Protein AF-A0A347VMA0-F1 (afdb_monomer)

Organism: NCBI:txid1548018

Nearest PDB structures (foldseek):
  2rij-assembly1_A  TM=9.336E-01  e=9.826E-36  Campylobacter jejuni
  5e3p-assembly1_A  TM=9.283E-01  e=5.104E-24  Corynebacterium glutamicum ATCC 13032
  3r5c-assembly1_C  TM=8.733E-01  e=4.522E-24  Pseudomonas aeruginosa
  3fsy-assembly2_D  TM=9.136E-01  e=3.346E-22  Mycobacterium tuberculosis H37Rv
  3r5d-assembly1_C  TM=8.791E-01  e=2.058E-23  Pseudomonas aeruginosa

Structure (mmCIF, N/CA/C/O backbone):
data_AF-A0A347VMA0-F1
#
_entry.id   AF-A0A347VMA0-F1
#
loop_
_atom_site.group_PDB
_atom_site.id
_atom_site.type_symbol
_atom_site.label_atom_id
_atom_site.label_alt_id
_atom_site.label_comp_id
_atom_site.label_asym_id
_atom_site.label_entity_id
_atom_site.label_seq_id
_atom_site.pdbx_PDB_ins_code
_atom_site.Cartn_x
_atom_site.Cartn_y
_atom_site.Cartn_z
_atom_site.occupancy
_atom_site.B_iso_or_equiv
_atom_site.auth_seq_id
_atom_site.auth_comp_id
_atom_site.auth_asym_id
_atom_site.auth_atom_id
_atom_site.pdbx_PDB_model_num
ATOM 1 N N . MET A 1 1 ? -48.007 31.500 -8.049 1.00 41.50 1 MET A N 1
ATOM 2 C CA . MET A 1 1 ? -47.497 30.873 -9.282 1.00 41.50 1 MET A CA 1
ATOM 3 C C . MET A 1 1 ? -47.107 29.452 -8.883 1.00 41.50 1 MET A C 1
ATOM 5 O O . MET A 1 1 ? -45.967 29.235 -8.513 1.00 41.50 1 MET A O 1
ATOM 9 N N . GLU A 1 2 ? -48.031 28.516 -8.622 1.00 30.25 2 GLU A N 1
ATOM 10 C CA . GLU A 1 2 ? -49.018 27.929 -9.563 1.00 30.25 2 GLU A CA 1
ATOM 11 C C . GLU A 1 2 ? -48.396 27.696 -10.942 1.00 30.25 2 GLU A C 1
ATOM 13 O O . GLU A 1 2 ? -47.827 28.634 -11.486 1.00 30.25 2 GLU A O 1
ATOM 18 N N . SER A 1 3 ? -48.501 26.570 -11.637 1.00 28.80 3 SER A N 1
ATOM 19 C CA . SER A 1 3 ? -48.956 25.178 -11.470 1.00 28.80 3 SER A CA 1
ATOM 20 C C . SER A 1 3 ? -48.919 24.607 -12.911 1.00 28.80 3 SER A C 1
ATOM 22 O O . SER A 1 3 ? -48.868 25.390 -13.860 1.00 28.80 3 SER A O 1
ATOM 24 N N . ASN A 1 4 ? -49.032 23.280 -13.075 1.00 30.80 4 ASN A N 1
ATOM 25 C CA . ASN A 1 4 ? -49.477 22.588 -14.310 1.00 30.80 4 ASN A CA 1
ATOM 26 C C . ASN A 1 4 ? -48.485 22.547 -15.500 1.00 30.80 4 ASN A C 1
ATOM 28 O O . ASN A 1 4 ? -47.688 23.449 -15.693 1.00 30.80 4 ASN A O 1
ATOM 32 N N . ASN A 1 5 ? -48.467 21.568 -16.410 1.00 30.22 5 ASN A N 1
ATOM 33 C CA . ASN A 1 5 ? -49.151 20.284 -16.620 1.00 30.22 5 ASN A CA 1
ATOM 34 C C . ASN A 1 5 ? -48.326 19.543 -17.703 1.00 30.22 5 ASN A C 1
ATOM 36 O O . ASN A 1 5 ? -47.860 20.167 -18.650 1.00 30.22 5 ASN A O 1
ATOM 40 N N . ALA A 1 6 ? -48.038 18.251 -17.539 1.00 32.56 6 ALA A N 1
ATOM 41 C CA . ALA A 1 6 ? -48.546 17.129 -18.341 1.00 32.56 6 ALA A CA 1
ATOM 42 C C . ALA A 1 6 ? -48.861 17.400 -19.831 1.00 32.56 6 ALA A C 1
ATOM 44 O O . ALA A 1 6 ? -49.813 18.121 -20.122 1.00 32.56 6 ALA A O 1
ATOM 45 N N . HIS A 1 7 ? -48.215 16.655 -20.743 1.00 27.78 7 HIS A N 1
ATOM 46 C CA . HIS A 1 7 ? -48.915 16.001 -21.861 1.00 27.78 7 HIS A CA 1
ATOM 47 C C . HIS A 1 7 ? -48.192 14.753 -22.395 1.00 27.78 7 HIS A C 1
ATOM 49 O O . HIS A 1 7 ? -46.992 14.763 -22.660 1.00 27.78 7 HIS A O 1
ATOM 55 N N . CYS A 1 8 ? -48.987 13.685 -22.517 1.00 26.48 8 CYS A N 1
ATOM 56 C CA . CYS A 1 8 ? -48.714 12.414 -23.184 1.00 26.48 8 CYS A CA 1
ATOM 57 C C . CYS A 1 8 ? -48.720 12.559 -24.712 1.00 26.48 8 CYS A C 1
ATOM 59 O O . CYS A 1 8 ? -49.366 13.454 -25.254 1.00 26.48 8 CYS A O 1
ATOM 61 N N . GLY A 1 9 ? -48.108 11.586 -25.388 1.00 25.75 9 GLY A N 1
ATOM 62 C CA . GLY A 1 9 ? -48.259 11.338 -26.819 1.00 25.75 9 GLY A CA 1
ATOM 63 C C . GLY A 1 9 ? -47.810 9.920 -27.166 1.00 25.75 9 GLY A C 1
ATOM 64 O O . GLY A 1 9 ? -46.650 9.700 -27.492 1.00 25.75 9 GLY A O 1
ATOM 65 N N . ASP A 1 10 ? -48.741 8.980 -27.026 1.00 27.88 10 ASP A N 1
ATOM 66 C CA . ASP A 1 10 ? -48.676 7.576 -27.441 1.00 27.88 10 ASP A CA 1
ATOM 67 C C . ASP A 1 10 ? -48.740 7.445 -28.976 1.00 27.88 10 ASP A C 1
ATOM 69 O O . ASP A 1 10 ? -49.545 8.132 -29.605 1.00 27.88 10 ASP A O 1
ATOM 73 N N . SER A 1 11 ? -47.999 6.497 -29.565 1.00 26.72 11 SER A N 1
ATOM 74 C CA . SER A 1 11 ? -48.442 5.765 -30.768 1.00 26.72 11 SER A CA 1
ATOM 75 C C . SER A 1 11 ? -47.621 4.487 -31.004 1.00 26.72 11 SER A C 1
ATOM 77 O O . SER A 1 11 ? -46.570 4.483 -31.640 1.00 26.72 11 SER A O 1
ATOM 79 N N . THR A 1 12 ? -48.142 3.394 -30.455 1.00 27.73 12 THR A N 1
ATOM 80 C CA . THR A 1 12 ? -48.329 2.064 -31.063 1.00 27.73 12 THR A CA 1
ATOM 81 C C . THR A 1 12 ? -47.738 1.780 -32.461 1.00 27.73 12 THR A C 1
ATOM 83 O O . THR A 1 12 ? -48.175 2.371 -33.444 1.00 27.73 12 THR A O 1
ATOM 86 N N . HIS A 1 13 ? -46.972 0.688 -32.588 1.00 28.86 13 HIS A N 1
ATOM 87 C CA . HIS A 1 13 ? -47.435 -0.467 -33.373 1.00 28.86 13 HIS A CA 1
ATOM 88 C C . HIS A 1 13 ? -46.774 -1.784 -32.936 1.00 28.86 13 HIS A C 1
ATOM 90 O O . HIS A 1 13 ? -45.621 -1.843 -32.523 1.00 28.86 13 HIS A O 1
ATOM 96 N N . SER A 1 14 ? -47.584 -2.833 -32.999 1.00 26.73 14 SER A N 1
ATOM 97 C CA . SER A 1 14 ? -47.403 -4.186 -32.498 1.00 26.73 14 SER A CA 1
ATOM 98 C C . SER A 1 14 ? -47.401 -5.175 -33.664 1.00 26.73 14 SER A C 1
ATOM 100 O O . SER A 1 14 ? -48.086 -4.938 -34.652 1.00 26.73 14 SER A O 1
ATOM 102 N N . GLN A 1 15 ? -46.700 -6.303 -33.505 1.00 27.12 15 GLN A N 1
ATOM 103 C CA . GLN A 1 15 ? -47.057 -7.659 -33.979 1.00 27.12 15 GLN A CA 1
ATOM 104 C C . GLN A 1 15 ? -45.959 -8.613 -33.455 1.00 27.12 15 GLN A C 1
ATOM 106 O O . GLN A 1 15 ? -44.797 -8.438 -33.793 1.00 27.12 15 GLN A O 1
ATOM 111 N N . LYS A 1 16 ? -46.157 -9.426 -32.404 1.00 27.84 16 LYS A N 1
ATOM 112 C CA . LYS A 1 16 ? -46.939 -10.681 -32.245 1.00 27.84 16 LYS A CA 1
ATOM 113 C C . LYS A 1 16 ? -46.573 -11.816 -33.218 1.00 27.84 16 LYS A C 1
ATOM 115 O O . LYS A 1 16 ? -46.996 -11.781 -34.362 1.00 27.84 16 LYS A O 1
ATOM 120 N N . HIS A 1 17 ? -45.918 -12.853 -32.676 1.00 28.92 17 HIS A N 1
ATOM 121 C CA . HIS A 1 17 ? -46.334 -14.277 -32.650 1.00 28.92 17 HIS A CA 1
ATOM 122 C C . HIS A 1 17 ? -45.414 -15.026 -31.650 1.00 28.92 17 HIS A C 1
ATOM 124 O O . HIS A 1 17 ? -44.204 -15.012 -31.826 1.00 28.92 17 HIS A O 1
ATOM 130 N N . SER A 1 18 ? -45.847 -15.391 -30.428 1.00 26.58 18 SER A N 1
ATOM 131 C CA . SER A 1 18 ? -46.613 -16.591 -29.990 1.00 26.58 18 SER A CA 1
ATOM 132 C C . SER A 1 18 ? -45.939 -17.919 -30.389 1.00 26.58 18 SER A C 1
ATOM 134 O O . SER A 1 18 ? -45.915 -18.220 -31.574 1.00 26.58 18 SER A O 1
ATOM 136 N N . CYS A 1 19 ? -45.270 -18.666 -29.501 1.00 24.84 19 CYS A N 1
ATOM 137 C CA . CYS A 1 19 ? -45.730 -19.454 -28.331 1.00 24.84 19 CYS A CA 1
ATOM 138 C C . CYS A 1 19 ? -45.884 -20.958 -28.637 1.00 24.84 19 CYS A C 1
ATOM 140 O O . CYS A 1 19 ? -46.206 -21.332 -29.758 1.00 24.84 19 CYS A O 1
ATOM 142 N N . CYS A 1 20 ? -45.745 -21.736 -27.549 1.00 25.17 20 CYS A N 1
ATOM 143 C CA . CYS A 1 20 ? -45.941 -23.181 -27.326 1.00 25.17 20 CYS A CA 1
ATOM 144 C C . CYS A 1 20 ? -44.624 -23.983 -27.350 1.00 25.17 20 CYS A C 1
ATOM 146 O O . CYS A 1 20 ? -43.959 -24.040 -28.371 1.00 25.17 20 CYS A O 1
ATOM 148 N N . GLY A 1 21 ? -44.145 -24.599 -26.265 1.00 23.72 21 GLY A N 1
ATOM 149 C CA . GLY A 1 21 ? -44.790 -25.028 -25.017 1.00 23.72 21 GLY A CA 1
ATOM 150 C C . GLY A 1 21 ? -44.756 -26.557 -24.940 1.00 23.72 21 GLY A C 1
ATOM 151 O O . GLY A 1 21 ? -45.237 -27.209 -25.861 1.00 23.72 21 GLY A O 1
ATOM 152 N N . GLY A 1 22 ? -44.195 -27.115 -23.865 1.00 23.47 22 GLY A N 1
ATOM 153 C CA . GLY A 1 22 ? -44.177 -28.562 -23.634 1.00 23.47 22 GLY A CA 1
ATOM 154 C C . GLY A 1 22 ? -43.252 -28.986 -22.494 1.00 23.47 22 GLY A C 1
ATOM 155 O O . GLY A 1 22 ? -42.099 -29.330 -22.724 1.00 23.47 22 GLY A O 1
ATOM 156 N N . GLU A 1 23 ? -43.775 -28.947 -21.270 1.00 26.61 23 GLU A N 1
ATOM 157 C CA . GLU A 1 23 ? -43.257 -29.673 -20.105 1.00 26.61 23 GLU A CA 1
ATOM 158 C C . GLU A 1 23 ? -43.450 -31.190 -20.282 1.00 26.61 23 GLU A C 1
ATOM 160 O O . GLU A 1 23 ? -44.476 -31.602 -20.816 1.00 26.61 23 GLU A O 1
ATOM 165 N N . SER A 1 24 ? -42.537 -32.017 -19.754 1.00 25.91 24 SER A N 1
ATOM 166 C CA . SER A 1 24 ? -42.806 -32.878 -18.582 1.00 25.91 24 SER A CA 1
ATOM 167 C C . SER A 1 24 ? -41.739 -33.974 -18.384 1.00 25.91 24 SER A C 1
ATOM 169 O O . SER A 1 24 ? -41.578 -34.844 -19.231 1.00 25.91 24 SER A O 1
ATOM 171 N N . LYS A 1 25 ? -41.112 -33.922 -17.201 1.00 26.86 25 LYS A N 1
ATOM 172 C CA . LYS A 1 25 ? -40.962 -34.985 -16.184 1.00 26.86 25 LYS A CA 1
ATOM 173 C C . LYS A 1 25 ? -40.180 -36.299 -16.421 1.00 26.86 25 LYS A C 1
ATOM 175 O O . LYS A 1 25 ? -40.430 -37.068 -17.336 1.00 26.86 25 LYS A O 1
ATOM 180 N N . ASP A 1 26 ? -39.390 -36.557 -15.370 1.00 26.69 26 ASP A N 1
ATOM 181 C CA . ASP A 1 26 ? -39.184 -37.807 -14.618 1.00 26.69 26 ASP A CA 1
ATOM 182 C C . ASP A 1 26 ? -37.845 -38.574 -14.712 1.00 26.69 26 ASP A C 1
ATOM 184 O O . ASP A 1 26 ? -37.533 -39.286 -15.659 1.00 26.69 26 ASP A O 1
ATOM 188 N N . SER A 1 27 ? -37.129 -38.456 -13.580 1.00 24.98 27 SER A N 1
ATOM 189 C CA . SER A 1 27 ? -36.517 -39.513 -12.755 1.00 24.98 27 SER A CA 1
ATOM 190 C C . SER 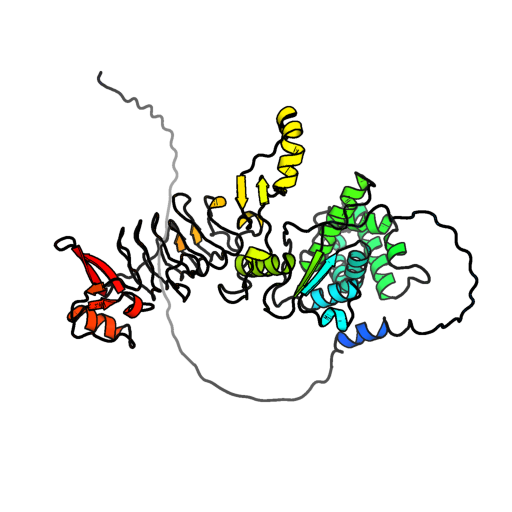A 1 27 ? -35.408 -40.404 -13.327 1.00 24.98 27 SER A C 1
ATOM 192 O O . SER A 1 27 ? -35.646 -41.247 -14.183 1.00 24.98 27 SER A O 1
ATOM 194 N N . ASN A 1 28 ? -34.244 -40.390 -12.663 1.00 25.28 28 ASN A N 1
ATOM 195 C CA . ASN A 1 28 ? -33.913 -41.467 -11.720 1.00 25.28 28 ASN A CA 1
ATOM 196 C C . ASN A 1 28 ? -32.716 -41.129 -10.812 1.00 25.28 28 ASN A C 1
ATOM 198 O O . ASN A 1 28 ? -31.681 -40.633 -11.249 1.00 25.28 28 ASN A O 1
ATOM 202 N N . HIS A 1 29 ? -32.917 -41.428 -9.528 1.00 25.16 29 HIS A N 1
ATOM 203 C CA . HIS A 1 29 ? -31.926 -41.569 -8.463 1.00 25.16 29 HIS A CA 1
ATOM 204 C C . HIS A 1 29 ? -30.967 -42.742 -8.737 1.00 25.16 29 HIS A C 1
ATOM 206 O O . HIS A 1 29 ? -31.345 -43.678 -9.438 1.00 25.16 29 HIS A O 1
ATOM 212 N N . VAL A 1 30 ? -29.784 -42.729 -8.104 1.00 25.36 30 VAL A N 1
ATOM 213 C CA . VAL A 1 30 ? -29.317 -43.715 -7.093 1.00 25.36 30 VAL A CA 1
ATOM 214 C C . VAL A 1 30 ? -27.842 -43.415 -6.745 1.00 25.36 30 VAL A C 1
ATOM 216 O O . VAL A 1 30 ? -26.984 -43.430 -7.620 1.00 25.36 30 VAL A O 1
ATOM 219 N N . ASP A 1 31 ? -27.618 -43.053 -5.470 1.00 24.84 31 ASP A N 1
ATOM 220 C CA . ASP A 1 31 ? -26.630 -43.554 -4.485 1.00 24.84 31 ASP A CA 1
ATOM 221 C C . ASP A 1 31 ? -25.230 -44.027 -4.936 1.00 24.84 31 ASP A C 1
ATOM 223 O O . ASP A 1 31 ? -25.071 -44.677 -5.953 1.00 24.84 31 ASP A O 1
ATOM 227 N N . SER A 1 32 ? -24.143 -43.967 -4.159 1.00 24.42 32 SER A N 1
ATOM 228 C CA . SER A 1 32 ? -23.772 -43.465 -2.825 1.00 24.42 32 SER A CA 1
ATOM 229 C C . SER A 1 32 ? -22.321 -43.948 -2.565 1.00 24.42 32 SER A C 1
ATOM 231 O O . SER A 1 32 ? -21.843 -44.840 -3.264 1.00 24.42 32 SER A O 1
ATOM 233 N N . LYS A 1 33 ? -21.702 -43.451 -1.480 1.00 24.91 33 LYS A N 1
ATOM 234 C CA . LYS A 1 33 ? -20.572 -44.017 -0.692 1.00 24.91 33 LYS A CA 1
ATOM 235 C C . LYS A 1 33 ? -19.144 -43.508 -0.950 1.00 24.91 33 LYS A C 1
ATOM 237 O O . LYS A 1 33 ? -18.456 -43.911 -1.876 1.00 24.91 33 LYS A O 1
ATOM 242 N N . ASN A 1 34 ? -18.701 -42.697 0.019 1.00 24.84 34 ASN A N 1
ATOM 243 C CA . ASN A 1 34 ? -17.624 -42.975 0.985 1.00 24.84 34 ASN A CA 1
ATOM 244 C C . ASN A 1 34 ? -16.422 -43.814 0.520 1.00 24.84 34 ASN A C 1
ATOM 246 O O . ASN A 1 34 ? -16.564 -45.014 0.315 1.00 24.84 34 ASN A O 1
ATOM 250 N N . HIS A 1 35 ? -15.218 -43.240 0.629 1.00 25.47 35 HIS A N 1
ATOM 251 C CA . HIS A 1 35 ? -14.238 -43.680 1.633 1.00 25.47 35 HIS A CA 1
ATOM 252 C C . HIS A 1 35 ? -13.090 -42.668 1.787 1.00 25.47 35 HIS A C 1
ATOM 254 O O . HIS A 1 35 ? -12.409 -42.317 0.830 1.00 25.47 35 HIS A O 1
ATOM 260 N N . ALA A 1 36 ? -12.869 -42.239 3.028 1.00 24.81 36 ALA A N 1
ATOM 261 C CA . ALA A 1 36 ? -11.586 -41.748 3.511 1.00 24.81 36 ALA A CA 1
ATOM 262 C C . ALA A 1 36 ? -10.795 -42.940 4.076 1.00 24.81 36 ALA A C 1
ATOM 264 O O . ALA A 1 36 ? -11.399 -43.754 4.776 1.00 24.81 36 ALA A O 1
ATOM 265 N N . GLN A 1 37 ? -9.487 -43.021 3.796 1.00 24.14 37 GLN A N 1
ATOM 266 C CA . GLN A 1 37 ? -8.431 -43.406 4.752 1.00 24.14 37 GLN A CA 1
ATOM 267 C C . GLN A 1 37 ? -7.030 -43.412 4.108 1.00 24.14 37 GLN A C 1
ATOM 269 O O . GLN A 1 37 ? -6.749 -44.161 3.181 1.00 24.14 37 GLN A O 1
ATOM 274 N N . ASP A 1 38 ? -6.179 -42.532 4.633 1.00 23.28 38 ASP A N 1
ATOM 275 C CA . ASP A 1 38 ? -4.828 -42.761 5.161 1.00 23.28 38 ASP A CA 1
ATOM 276 C C . ASP A 1 38 ? -3.883 -43.846 4.589 1.00 23.28 38 ASP A C 1
ATOM 278 O O . ASP A 1 38 ? -4.079 -45.048 4.746 1.00 23.28 38 ASP A O 1
ATOM 282 N N . SER A 1 39 ? -2.687 -43.345 4.241 1.00 22.34 39 SER A N 1
ATOM 283 C CA . SER A 1 39 ? -1.364 -43.749 4.764 1.00 22.34 39 SER A CA 1
ATOM 284 C C . SER A 1 39 ? -0.362 -44.500 3.864 1.00 22.34 39 SER A C 1
ATOM 286 O O . SER A 1 39 ? -0.592 -45.601 3.388 1.00 22.34 39 SER A O 1
ATOM 288 N N . LYS A 1 40 ? 0.837 -43.889 3.841 1.00 22.91 40 LYS A N 1
ATOM 289 C CA . LYS A 1 40 ? 2.199 -44.459 3.885 1.00 22.91 40 LYS A CA 1
ATOM 290 C C . LYS A 1 40 ? 2.820 -45.107 2.635 1.00 22.91 40 LYS A C 1
ATOM 292 O O . LYS A 1 40 ? 2.432 -46.172 2.186 1.00 22.91 40 LYS A O 1
ATOM 297 N N . ASN A 1 41 ? 3.935 -44.474 2.248 1.00 22.62 41 ASN A N 1
ATOM 298 C CA . ASN A 1 41 ? 5.248 -45.041 1.921 1.00 22.62 41 ASN A CA 1
ATOM 299 C C . ASN A 1 41 ? 5.298 -46.409 1.233 1.00 22.62 41 ASN A C 1
ATOM 301 O O . ASN A 1 41 ? 5.267 -47.441 1.899 1.00 22.62 41 ASN A O 1
ATOM 305 N N . THR A 1 42 ? 5.669 -46.382 -0.044 1.00 23.22 42 THR A N 1
ATOM 306 C CA . THR A 1 42 ? 6.544 -47.400 -0.635 1.00 23.22 42 THR A CA 1
ATOM 307 C C . THR A 1 42 ? 7.555 -46.723 -1.552 1.00 23.22 42 THR A C 1
ATOM 309 O O . THR A 1 42 ? 7.199 -46.171 -2.591 1.00 23.22 42 THR A O 1
ATOM 312 N N . GLU A 1 43 ? 8.819 -46.757 -1.134 1.00 21.77 43 GLU A N 1
ATOM 313 C CA . GLU A 1 43 ? 9.980 -46.562 -1.996 1.00 21.77 43 GLU A CA 1
ATOM 314 C C . GLU A 1 43 ? 10.055 -47.709 -3.015 1.00 21.77 43 GLU A C 1
ATOM 316 O O . GLU A 1 43 ? 9.969 -48.881 -2.645 1.00 21.77 43 GLU A O 1
ATOM 321 N N . SER A 1 44 ? 10.294 -47.387 -4.286 1.00 23.86 44 SER A N 1
ATOM 322 C CA . SER A 1 44 ? 10.870 -48.330 -5.247 1.00 23.86 44 SER A CA 1
ATOM 323 C C . SER A 1 44 ? 11.834 -47.595 -6.176 1.00 23.86 44 SER A C 1
ATOM 325 O O . SER A 1 44 ? 11.456 -46.660 -6.878 1.00 23.86 44 SER A O 1
ATOM 327 N N . ASN A 1 45 ? 13.090 -48.035 -6.123 1.00 20.83 45 ASN A N 1
ATOM 328 C CA . ASN A 1 45 ? 14.228 -47.603 -6.929 1.00 20.83 45 ASN A CA 1
ATOM 329 C C . ASN A 1 45 ? 14.122 -48.029 -8.406 1.00 20.83 45 ASN A C 1
ATOM 331 O O . ASN A 1 45 ? 13.515 -49.052 -8.712 1.00 20.83 45 ASN A O 1
ATOM 335 N N . HIS A 1 46 ? 14.884 -47.298 -9.235 1.00 22.67 46 HIS A N 1
ATOM 336 C CA . HIS A 1 46 ? 15.111 -47.361 -10.693 1.00 22.67 46 HIS A CA 1
ATOM 337 C C . HIS A 1 46 ? 14.199 -46.405 -11.492 1.00 22.67 46 HIS A C 1
ATOM 339 O O . HIS A 1 46 ? 12.988 -46.525 -11.458 1.00 22.67 46 HIS A O 1
ATOM 345 N N . ASP A 1 47 ? 14.707 -45.379 -12.187 1.00 23.92 47 ASP A N 1
ATOM 346 C CA . ASP A 1 47 ? 15.815 -45.475 -13.137 1.00 23.92 47 ASP A CA 1
ATOM 347 C C . ASP A 1 47 ? 16.696 -44.211 -13.250 1.00 23.92 47 ASP A C 1
ATOM 349 O O . ASP A 1 47 ? 16.275 -43.072 -13.037 1.00 23.92 47 ASP A O 1
ATOM 353 N N . LYS A 1 48 ? 17.967 -44.448 -13.576 1.00 26.34 48 LYS A N 1
ATOM 354 C CA . LYS A 1 48 ? 19.077 -43.489 -13.585 1.00 26.34 48 LYS A CA 1
ATOM 355 C C . LYS A 1 48 ? 19.100 -42.696 -14.894 1.00 26.34 48 LYS A C 1
ATOM 357 O O . LYS A 1 48 ? 19.541 -43.213 -15.909 1.00 26.34 48 LYS A O 1
ATOM 362 N N . ASN A 1 49 ? 18.746 -41.413 -14.850 1.00 23.92 49 ASN A N 1
ATOM 363 C CA . ASN A 1 49 ? 19.221 -40.413 -15.815 1.00 23.92 49 ASN A CA 1
ATOM 364 C C . ASN A 1 49 ? 19.286 -39.040 -15.137 1.00 23.92 49 ASN A C 1
ATOM 366 O O . ASN A 1 49 ? 18.366 -38.225 -15.199 1.00 23.92 49 ASN A O 1
ATOM 370 N N . ALA A 1 50 ? 20.392 -38.800 -14.432 1.00 25.97 50 ALA A N 1
ATOM 371 C CA . ALA A 1 50 ? 20.675 -37.523 -13.797 1.00 25.97 50 ALA A CA 1
ATOM 372 C C . ALA A 1 50 ? 20.904 -36.443 -14.869 1.00 25.97 50 ALA A C 1
ATOM 374 O O . ALA A 1 50 ? 21.959 -36.381 -15.504 1.00 25.97 50 ALA A O 1
ATOM 375 N N . LYS A 1 51 ? 19.905 -35.570 -15.050 1.00 27.34 51 LYS A N 1
ATOM 376 C CA . LYS A 1 51 ? 20.062 -34.268 -15.704 1.00 27.34 51 LYS A CA 1
ATOM 377 C C . LYS A 1 51 ? 21.145 -33.487 -14.957 1.00 27.34 51 LYS A C 1
ATOM 379 O O . LYS A 1 51 ? 21.038 -33.251 -13.754 1.00 27.34 51 LYS A O 1
ATOM 384 N N . LYS A 1 52 ? 22.206 -33.112 -15.672 1.00 26.25 52 LYS A N 1
ATOM 385 C CA . LYS A 1 52 ? 23.270 -32.243 -15.159 1.00 26.25 52 LYS A CA 1
ATOM 386 C C . LYS A 1 52 ? 22.661 -30.925 -14.669 1.00 26.25 52 LYS A C 1
ATOM 388 O O . LYS A 1 52 ? 21.858 -30.311 -15.363 1.00 26.25 52 LYS A O 1
ATOM 393 N N . SER A 1 53 ? 23.065 -30.509 -13.472 1.00 26.48 53 SER A N 1
ATOM 394 C CA . SER A 1 53 ? 22.703 -29.226 -12.866 1.00 26.48 53 SER A CA 1
ATOM 395 C C . SER A 1 53 ? 23.107 -28.037 -13.769 1.00 26.48 53 SER A C 1
ATOM 397 O O . SER A 1 53 ? 24.228 -28.053 -14.304 1.00 26.48 53 SER A O 1
ATOM 399 N N . PRO A 1 54 ? 22.266 -26.983 -13.892 1.00 31.97 54 PRO A N 1
ATOM 400 C CA . PRO A 1 54 ? 22.571 -25.767 -14.660 1.00 31.97 54 PRO A CA 1
ATOM 401 C C . PRO A 1 54 ? 23.860 -25.058 -14.215 1.00 31.97 54 PRO A C 1
ATOM 403 O O . PRO A 1 54 ? 24.473 -24.336 -14.996 1.00 31.97 54 PRO A O 1
ATOM 406 N N . PHE A 1 55 ? 24.330 -25.313 -12.988 1.00 29.64 55 PHE A N 1
ATOM 407 C CA . PHE A 1 55 ? 25.568 -24.742 -12.445 1.00 29.64 55 PHE A CA 1
ATOM 408 C C . PHE A 1 55 ? 26.836 -25.140 -13.218 1.00 29.64 55 PHE A C 1
ATOM 410 O O . PHE A 1 55 ? 27.824 -24.409 -13.198 1.00 29.64 55 PHE A O 1
ATOM 417 N N . SER A 1 56 ? 26.831 -26.284 -13.910 1.00 27.59 56 SER A N 1
ATOM 418 C CA . SER A 1 56 ? 28.027 -26.785 -14.605 1.00 27.59 56 SER A CA 1
ATOM 419 C C . SER A 1 56 ? 28.345 -26.050 -15.915 1.00 27.59 56 SER A C 1
ATOM 421 O O . SER A 1 56 ? 29.492 -26.072 -16.357 1.00 27.59 56 SER A O 1
ATOM 423 N N . PHE A 1 57 ? 27.366 -25.356 -16.508 1.00 31.89 57 PHE A N 1
ATOM 424 C CA . PHE A 1 57 ? 27.549 -24.608 -17.755 1.00 31.89 57 PHE A CA 1
ATOM 425 C C . PHE A 1 57 ? 28.231 -23.248 -17.518 1.00 31.89 57 PHE A C 1
ATOM 427 O O . PHE A 1 57 ? 29.159 -22.880 -18.237 1.00 31.89 57 PHE A O 1
ATOM 434 N N . PHE A 1 58 ? 27.863 -22.545 -16.441 1.00 32.75 58 PHE A N 1
ATOM 435 C CA . PHE A 1 58 ? 28.373 -21.200 -16.134 1.00 32.75 58 PHE A CA 1
ATOM 436 C C . PHE A 1 58 ? 29.845 -21.170 -15.691 1.00 32.75 58 PHE A C 1
ATOM 438 O O . PHE A 1 58 ? 30.537 -20.176 -15.904 1.00 32.75 58 PHE A O 1
ATOM 445 N N . HIS A 1 59 ? 30.368 -22.264 -15.128 1.00 29.84 59 HIS A N 1
ATOM 446 C CA . HIS A 1 59 ? 31.740 -22.303 -14.607 1.00 29.84 59 HIS A CA 1
ATOM 447 C C . HIS A 1 59 ? 32.825 -22.370 -15.706 1.00 29.84 59 HIS A C 1
ATOM 449 O O . HIS A 1 59 ? 33.983 -22.041 -15.446 1.00 29.84 59 HIS A O 1
ATOM 455 N N . ASN A 1 60 ? 32.476 -22.770 -16.936 1.00 30.08 60 ASN A N 1
ATOM 456 C CA . ASN A 1 60 ? 33.451 -22.989 -18.015 1.00 30.08 60 ASN A CA 1
ATOM 457 C C . ASN A 1 60 ? 33.722 -21.760 -18.900 1.00 30.08 60 ASN A C 1
ATOM 459 O O . ASN A 1 60 ? 34.771 -21.714 -19.540 1.00 30.08 60 ASN A O 1
ATOM 463 N N . ILE A 1 61 ? 32.848 -20.748 -18.909 1.00 33.84 61 ILE A N 1
ATOM 464 C CA . ILE A 1 61 ? 33.006 -19.567 -19.781 1.00 33.84 61 ILE A CA 1
ATOM 465 C C . ILE A 1 61 ? 34.038 -18.564 -19.221 1.00 33.84 61 ILE A C 1
ATOM 467 O O . ILE A 1 61 ? 34.723 -17.890 -19.987 1.00 33.84 61 ILE A O 1
ATOM 471 N N . PHE A 1 62 ? 34.258 -18.522 -17.900 1.00 32.12 62 PHE A N 1
ATOM 472 C CA . PHE A 1 62 ? 35.086 -17.479 -17.266 1.00 32.12 62 PHE A CA 1
ATOM 473 C C . PHE A 1 62 ? 36.495 -17.911 -16.816 1.00 32.12 62 PHE A C 1
ATOM 475 O O . PHE A 1 62 ? 37.294 -17.065 -16.420 1.00 32.12 62 PHE A O 1
ATOM 482 N N . LYS A 1 63 ? 36.875 -19.192 -16.936 1.00 29.77 63 LYS A N 1
ATOM 483 C CA . LYS A 1 63 ? 38.201 -19.684 -16.490 1.00 29.77 63 LYS A CA 1
ATOM 484 C C . LYS A 1 63 ? 39.367 -19.454 -17.467 1.00 29.77 63 LYS A C 1
ATOM 486 O O . LYS A 1 63 ? 40.501 -19.764 -17.121 1.00 29.77 63 LYS A O 1
ATOM 491 N N . LYS A 1 64 ? 39.135 -18.905 -18.667 1.00 30.73 64 LYS A N 1
ATOM 492 C CA . LYS A 1 64 ? 40.178 -18.736 -19.707 1.00 30.73 64 LYS A CA 1
ATOM 493 C C . LYS A 1 64 ? 40.797 -17.334 -19.828 1.00 30.73 64 LYS A C 1
ATOM 495 O O . LYS A 1 64 ? 41.587 -17.110 -20.738 1.00 30.73 64 LYS A O 1
ATOM 500 N N . LYS A 1 65 ? 40.518 -16.404 -18.908 1.00 32.84 65 LYS A N 1
ATOM 501 C CA . LYS A 1 65 ? 41.214 -15.102 -18.838 1.00 32.84 65 LYS A CA 1
ATOM 502 C C . LYS A 1 65 ? 42.104 -15.022 -17.599 1.00 32.84 65 LYS A C 1
ATOM 504 O O . LYS A 1 65 ? 41.798 -14.327 -16.640 1.00 32.84 65 LYS A O 1
ATOM 509 N N . GLY A 1 66 ? 43.211 -15.754 -17.629 1.00 25.94 66 GLY A N 1
ATOM 510 C CA . GLY A 1 66 ? 44.271 -15.650 -16.634 1.00 25.94 66 GLY A CA 1
ATOM 511 C C . GLY A 1 66 ? 45.629 -15.783 -17.307 1.00 25.94 66 GLY A C 1
ATOM 512 O O . GLY A 1 66 ? 45.975 -16.870 -17.756 1.00 25.94 66 GLY A O 1
ATOM 513 N N . GLY A 1 67 ? 46.383 -14.683 -17.354 1.00 24.11 67 GLY A N 1
ATOM 514 C CA . GLY A 1 67 ? 47.821 -14.705 -17.621 1.00 24.11 67 GLY A CA 1
ATOM 515 C C . GLY A 1 67 ? 48.288 -13.793 -18.750 1.00 24.11 67 GLY A C 1
ATOM 516 O O . GLY A 1 67 ? 48.329 -14.221 -19.892 1.00 24.11 67 GLY A O 1
ATOM 517 N N . THR A 1 68 ? 48.741 -12.590 -18.390 1.00 25.06 68 THR A N 1
ATOM 518 C CA . THR A 1 68 ? 50.042 -12.061 -18.846 1.00 25.06 68 THR A CA 1
ATOM 519 C C . THR A 1 68 ? 50.462 -10.908 -17.936 1.00 25.06 68 THR A C 1
ATOM 521 O O . THR A 1 68 ? 49.817 -9.864 -17.896 1.00 25.06 68 THR A O 1
ATOM 524 N N . GLN A 1 69 ? 51.535 -11.137 -17.176 1.00 24.16 69 GLN A N 1
ATOM 525 C CA . GLN A 1 69 ? 52.335 -10.106 -16.521 1.00 24.16 69 GLN A CA 1
ATOM 526 C C . GLN A 1 69 ? 53.229 -9.434 -17.568 1.00 24.16 69 GLN A C 1
ATOM 528 O O . GLN A 1 69 ? 53.877 -10.136 -18.341 1.00 24.16 69 GLN A O 1
ATOM 533 N N . THR A 1 70 ? 53.360 -8.111 -17.514 1.00 24.70 70 THR A N 1
ATOM 534 C CA . THR A 1 70 ? 54.537 -7.404 -18.040 1.00 24.70 70 THR A CA 1
ATOM 535 C C . THR A 1 70 ? 54.912 -6.265 -17.102 1.00 24.70 70 THR A C 1
ATOM 537 O O . THR A 1 70 ? 54.074 -5.464 -16.695 1.00 24.70 70 THR A O 1
ATOM 540 N N . THR A 1 71 ? 56.188 -6.256 -16.736 1.00 24.30 71 THR A N 1
ATOM 541 C CA . THR A 1 71 ? 56.878 -5.397 -15.772 1.00 24.30 71 THR A CA 1
ATOM 542 C C . THR A 1 71 ? 57.344 -4.060 -16.366 1.00 24.30 71 THR A C 1
ATOM 544 O O . THR A 1 71 ? 57.854 -4.035 -17.479 1.00 24.30 71 THR A O 1
ATOM 547 N N . ASN A 1 72 ? 57.209 -3.002 -15.554 1.00 25.31 72 ASN A N 1
ATOM 548 C CA . ASN A 1 72 ? 57.962 -1.739 -15.400 1.00 25.31 72 ASN A CA 1
ATOM 549 C C . ASN A 1 72 ? 58.858 -1.180 -16.530 1.00 25.31 72 ASN A C 1
ATOM 551 O O . ASN A 1 72 ? 59.822 -1.821 -16.937 1.00 25.31 72 ASN A O 1
ATOM 555 N N . ASN A 1 73 ? 58.706 0.128 -16.811 1.00 23.61 73 ASN A N 1
ATOM 556 C CA . ASN A 1 73 ? 59.748 1.117 -16.474 1.00 23.61 73 ASN A CA 1
ATOM 557 C C . ASN A 1 73 ? 59.258 2.580 -16.492 1.00 23.61 73 ASN A C 1
ATOM 559 O O . ASN A 1 73 ? 58.425 2.984 -17.297 1.00 23.61 73 ASN A O 1
ATOM 563 N N . THR A 1 74 ? 59.815 3.339 -15.552 1.00 26.94 74 THR A N 1
ATOM 564 C CA . THR A 1 74 ? 59.586 4.737 -15.160 1.00 26.94 74 THR A CA 1
ATOM 565 C C . THR A 1 74 ? 60.310 5.732 -16.074 1.00 26.94 74 THR A C 1
ATOM 567 O O . THR A 1 74 ? 61.457 5.472 -16.427 1.00 26.94 74 THR A O 1
ATOM 570 N N . GLN A 1 75 ? 59.729 6.916 -16.323 1.00 25.75 75 GLN A N 1
ATOM 571 C CA . GLN A 1 75 ? 60.465 8.194 -16.286 1.00 25.75 75 GLN A CA 1
ATOM 572 C C . GLN A 1 75 ? 59.536 9.423 -16.263 1.00 25.75 75 GLN A C 1
ATOM 574 O O . GLN A 1 75 ? 58.550 9.504 -16.991 1.00 25.75 75 GLN A O 1
ATOM 579 N N . ASP A 1 76 ? 59.892 10.359 -15.382 1.00 26.44 76 ASP A N 1
ATOM 580 C CA . ASP A 1 76 ? 59.259 11.644 -15.079 1.00 26.44 76 ASP A CA 1
ATOM 581 C C . ASP A 1 76 ? 59.117 12.601 -16.274 1.00 26.44 76 ASP A C 1
ATOM 583 O O . ASP A 1 76 ? 60.057 12.804 -17.038 1.00 26.44 76 ASP A O 1
ATOM 587 N N . SER A 1 77 ? 58.016 13.359 -16.308 1.00 26.06 77 SER A N 1
ATOM 588 C CA . SER A 1 77 ? 58.106 14.826 -16.405 1.00 26.06 77 SER A CA 1
ATOM 589 C C . SER A 1 77 ? 56.795 15.502 -15.982 1.00 26.06 77 SER A C 1
ATOM 591 O O . SER A 1 77 ? 55.714 15.235 -16.498 1.00 26.06 77 SER A O 1
ATOM 593 N N . LYS A 1 78 ? 56.911 16.407 -15.004 1.00 29.05 78 LYS A N 1
ATOM 594 C CA . LYS A 1 78 ? 55.860 17.331 -14.570 1.00 29.05 78 LYS A CA 1
ATOM 595 C C . LYS A 1 78 ? 55.560 18.335 -15.683 1.00 29.05 78 LYS A C 1
ATOM 597 O O . LYS A 1 78 ? 56.466 19.061 -16.084 1.00 29.05 78 LYS A O 1
ATOM 602 N N . LYS A 1 79 ? 54.287 18.480 -16.057 1.00 26.78 79 LYS A N 1
ATOM 603 C CA . LYS A 1 79 ? 53.691 19.762 -16.461 1.00 26.78 79 LYS A CA 1
ATOM 604 C C . LYS A 1 79 ? 52.200 19.755 -16.127 1.00 26.78 79 LYS A C 1
ATOM 606 O O . LYS A 1 79 ? 51.436 18.932 -16.611 1.00 26.78 79 LYS A O 1
ATOM 611 N N . THR A 1 80 ? 51.851 20.671 -15.239 1.00 32.94 80 THR A N 1
ATOM 612 C CA . THR A 1 80 ? 50.512 21.077 -14.822 1.00 32.94 80 THR A CA 1
ATOM 613 C C . THR A 1 80 ? 49.680 21.530 -16.020 1.00 32.94 80 THR A C 1
ATOM 615 O O . THR A 1 80 ? 50.032 22.512 -16.674 1.00 32.94 80 THR A O 1
ATOM 618 N N . GLN A 1 81 ? 48.575 20.836 -16.268 1.00 28.56 81 GLN A N 1
ATOM 619 C CA . GLN A 1 81 ? 47.417 21.353 -16.985 1.00 28.56 81 GLN A CA 1
ATOM 620 C C . GLN A 1 81 ? 46.182 20.818 -16.268 1.00 28.56 81 GLN A C 1
ATOM 622 O O . GLN A 1 81 ? 46.043 19.609 -16.079 1.00 28.56 81 GLN A O 1
ATOM 627 N N . ASP A 1 82 ? 45.353 21.750 -15.813 1.00 32.59 82 ASP A N 1
ATOM 628 C CA . ASP A 1 82 ? 44.059 21.509 -15.197 1.00 32.59 82 ASP A CA 1
ATOM 629 C C . ASP A 1 82 ? 43.187 20.674 -16.140 1.00 32.59 82 ASP A C 1
ATOM 631 O O . ASP A 1 82 ? 42.608 21.181 -17.094 1.00 32.59 82 ASP A O 1
ATOM 635 N N . ASN A 1 83 ? 43.116 19.375 -15.868 1.00 29.69 83 ASN A N 1
ATOM 636 C CA . ASN A 1 83 ? 42.083 18.492 -16.382 1.00 29.69 83 ASN A CA 1
ATOM 637 C C . ASN A 1 83 ? 41.198 18.125 -15.193 1.00 29.69 83 ASN A C 1
ATOM 639 O O . ASN A 1 83 ? 41.270 17.012 -14.668 1.00 29.69 83 ASN A O 1
ATOM 643 N N . GLU A 1 84 ? 40.378 19.073 -14.732 1.00 26.39 84 GLU A N 1
ATOM 644 C CA . GLU A 1 84 ? 39.160 18.651 -14.050 1.00 26.39 84 GLU A CA 1
ATOM 645 C C . GLU A 1 84 ? 38.324 17.865 -15.069 1.00 26.39 84 GLU A C 1
ATOM 647 O O . GLU A 1 84 ? 38.110 18.353 -16.184 1.00 26.39 84 GLU A O 1
ATOM 652 N N . PRO A 1 85 ? 37.878 16.639 -14.750 1.00 28.38 85 PRO A N 1
ATOM 653 C CA . PRO A 1 85 ? 36.989 15.921 -15.641 1.00 28.38 85 PRO A CA 1
ATOM 654 C C . PRO A 1 85 ? 35.682 16.711 -15.748 1.00 28.38 85 PRO A C 1
ATOM 656 O O . PRO A 1 85 ? 34.917 16.826 -14.790 1.00 28.38 85 PRO A O 1
ATOM 659 N N . ILE A 1 86 ? 35.451 17.270 -16.935 1.00 35.75 86 ILE A N 1
ATOM 660 C CA . ILE A 1 86 ? 34.173 17.830 -17.358 1.00 35.75 86 ILE A CA 1
ATOM 661 C C . ILE A 1 86 ? 33.158 16.674 -17.272 1.00 35.75 86 ILE A C 1
ATOM 663 O O . ILE A 1 86 ? 33.300 15.679 -17.978 1.00 35.75 86 ILE A O 1
ATOM 667 N N . TYR A 1 87 ? 32.191 16.818 -16.358 1.00 32.03 87 TYR A N 1
ATOM 668 C CA . TYR A 1 87 ? 31.190 15.843 -15.883 1.00 32.03 87 TYR A CA 1
ATOM 669 C C . TYR A 1 87 ? 31.672 14.805 -14.850 1.00 32.03 87 TYR A C 1
ATOM 671 O O . TYR A 1 87 ? 31.908 13.637 -15.151 1.00 32.03 87 TYR A O 1
ATOM 679 N N . LYS A 1 88 ? 31.680 15.203 -13.568 1.00 30.27 88 LYS A N 1
ATOM 680 C CA . LYS A 1 88 ? 31.302 14.275 -12.489 1.00 30.27 88 LYS A CA 1
ATOM 681 C C . LYS A 1 88 ? 29.797 14.047 -12.586 1.00 30.27 88 LYS A C 1
ATOM 683 O O . LYS A 1 88 ? 29.023 14.988 -12.424 1.00 30.27 88 LYS A O 1
ATOM 688 N N . ASP A 1 89 ? 29.400 12.815 -12.861 1.00 43.06 89 ASP A N 1
ATOM 689 C CA . ASP A 1 89 ? 28.006 12.391 -12.819 1.00 43.06 89 ASP A CA 1
ATOM 690 C C . ASP A 1 89 ? 27.453 12.535 -11.386 1.00 43.06 89 ASP A C 1
ATOM 692 O O . ASP A 1 89 ? 27.718 11.716 -10.511 1.00 43.06 89 ASP A O 1
ATOM 696 N N . ASN A 1 90 ? 26.747 13.639 -11.133 1.00 50.72 90 ASN A N 1
ATOM 697 C CA . ASN A 1 90 ? 26.124 13.988 -9.851 1.00 50.72 90 ASN A CA 1
ATOM 698 C C . ASN A 1 90 ? 24.626 13.611 -9.822 1.00 50.72 90 ASN A C 1
ATOM 700 O O . ASN A 1 90 ? 23.850 14.217 -9.077 1.00 50.72 90 ASN A O 1
ATOM 704 N N . ARG A 1 91 ? 24.173 12.661 -10.654 1.00 70.56 91 ARG A N 1
ATOM 705 C CA . ARG A 1 91 ? 22.748 12.312 -10.744 1.00 70.56 91 ARG A CA 1
ATOM 706 C C . ARG A 1 91 ? 22.244 11.683 -9.447 1.00 70.56 91 ARG A C 1
ATOM 708 O O . ARG A 1 91 ? 22.617 10.581 -9.058 1.00 70.56 91 ARG A O 1
ATOM 715 N N . LYS A 1 92 ? 21.350 12.403 -8.776 1.00 84.38 92 LYS A N 1
ATOM 716 C CA . LYS A 1 92 ? 20.685 11.973 -7.548 1.00 84.38 92 LYS A CA 1
ATOM 717 C C . LYS A 1 92 ? 19.329 11.358 -7.884 1.00 84.38 92 LYS A C 1
ATOM 719 O O . LYS A 1 92 ? 18.476 12.013 -8.478 1.00 84.38 92 LYS A O 1
ATOM 724 N N . VAL A 1 93 ? 19.101 10.120 -7.451 1.00 90.44 93 VAL A N 1
ATOM 725 C CA . VAL A 1 93 ? 17.786 9.473 -7.558 1.00 90.44 93 VAL A CA 1
ATOM 726 C C . VAL A 1 93 ? 16.840 10.083 -6.523 1.00 90.44 93 VAL A C 1
ATOM 728 O O . VAL A 1 93 ? 17.106 10.029 -5.323 1.00 90.44 93 VAL A O 1
ATOM 731 N N . ILE A 1 94 ? 15.731 10.665 -6.985 1.00 93.12 94 ILE A N 1
ATOM 732 C CA . ILE A 1 94 ? 14.726 11.309 -6.118 1.00 93.12 94 ILE A CA 1
ATOM 733 C C . ILE A 1 94 ? 13.404 10.537 -6.052 1.00 93.12 94 ILE A C 1
ATOM 735 O O . ILE A 1 94 ? 12.677 10.637 -5.067 1.00 93.12 94 ILE A O 1
ATOM 739 N N . ALA A 1 95 ? 13.104 9.735 -7.072 1.00 94.00 95 ALA A N 1
ATOM 740 C CA . ALA A 1 95 ? 11.927 8.883 -7.144 1.00 94.00 95 ALA A CA 1
ATOM 741 C C . ALA A 1 95 ? 12.192 7.705 -8.081 1.00 94.00 95 ALA A C 1
ATOM 743 O O . ALA A 1 95 ? 13.057 7.787 -8.953 1.00 94.00 95 ALA A O 1
ATOM 744 N N . LEU A 1 96 ? 11.426 6.629 -7.906 1.00 93.75 96 LEU A N 1
ATOM 745 C CA . LEU A 1 96 ? 11.536 5.411 -8.701 1.00 93.75 96 LEU A CA 1
ATOM 746 C C . LEU A 1 96 ? 10.159 4.917 -9.143 1.00 93.75 96 LEU A C 1
ATOM 748 O O . LEU A 1 96 ? 9.135 5.271 -8.556 1.00 93.75 96 LEU A O 1
ATOM 752 N N . ASN A 1 97 ? 10.158 4.063 -10.162 1.00 90.81 97 ASN A N 1
ATOM 753 C CA . ASN A 1 97 ? 9.029 3.224 -10.543 1.00 90.81 97 ASN A CA 1
ATOM 754 C C . ASN A 1 97 ? 9.567 1.838 -10.931 1.00 90.81 97 ASN A C 1
ATOM 756 O O . ASN A 1 97 ? 10.622 1.738 -11.558 1.00 90.81 97 ASN A O 1
ATOM 760 N N . PHE A 1 98 ? 8.856 0.778 -10.547 1.00 91.62 98 PHE A N 1
ATOM 761 C CA . PHE A 1 98 ? 9.211 -0.602 -10.864 1.00 91.62 98 PHE A CA 1
ATOM 762 C C . PHE A 1 98 ? 8.257 -1.155 -11.929 1.00 91.62 98 PHE A C 1
ATOM 764 O O . PHE A 1 98 ? 7.143 -1.563 -11.586 1.00 91.62 98 PHE A O 1
ATOM 771 N N . PRO A 1 99 ? 8.682 -1.246 -13.205 1.00 88.31 99 PRO A N 1
ATOM 772 C CA . PRO A 1 99 ? 7.875 -1.898 -14.238 1.00 88.31 99 PRO A CA 1
ATOM 773 C C . PRO A 1 99 ? 7.672 -3.391 -13.936 1.00 88.31 99 PRO A C 1
ATOM 775 O O . PRO A 1 99 ? 6.623 -3.964 -14.227 1.00 88.31 99 PRO A O 1
ATOM 778 N N . LEU A 1 100 ? 8.655 -4.018 -13.285 1.00 92.38 100 LEU A N 1
ATOM 779 C CA . LEU A 1 100 ? 8.595 -5.394 -12.816 1.00 92.38 100 LEU A CA 1
ATOM 780 C C . LEU A 1 100 ? 9.265 -5.494 -11.445 1.00 92.38 100 LEU A C 1
ATOM 782 O O . LEU A 1 100 ? 10.321 -4.912 -11.213 1.00 92.38 100 LEU A O 1
ATOM 786 N N . LEU A 1 101 ? 8.644 -6.255 -10.549 1.00 94.38 101 LEU A N 1
ATOM 787 C CA . LEU A 1 101 ? 9.206 -6.627 -9.257 1.00 94.38 101 LEU A CA 1
ATOM 788 C C . LEU A 1 101 ? 9.166 -8.149 -9.180 1.00 94.38 101 LEU A C 1
ATOM 790 O O . LEU A 1 101 ? 8.094 -8.721 -9.354 1.00 94.38 101 LEU A O 1
ATOM 794 N N . ASN A 1 102 ? 10.308 -8.767 -8.889 1.00 96.12 102 ASN A N 1
ATOM 795 C CA . ASN A 1 102 ? 10.388 -10.173 -8.509 1.00 96.12 102 ASN A CA 1
ATOM 796 C C . ASN A 1 102 ? 10.597 -10.217 -6.995 1.00 96.12 102 ASN A C 1
ATOM 798 O O . ASN A 1 102 ? 11.568 -9.649 -6.495 1.00 96.12 102 ASN A O 1
ATOM 802 N N . PHE A 1 103 ? 9.703 -10.868 -6.258 1.00 95.69 103 PHE A N 1
ATOM 803 C CA . PHE A 1 103 ? 9.822 -10.993 -4.807 1.00 95.69 103 PHE A CA 1
ATOM 804 C C . PHE A 1 103 ? 9.756 -12.467 -4.407 1.00 95.69 103 PHE A C 1
ATOM 806 O O . PHE A 1 103 ? 8.702 -13.087 -4.483 1.00 95.69 103 PHE A O 1
ATOM 813 N N . LYS A 1 104 ? 10.901 -13.025 -3.989 1.00 94.81 104 LYS A N 1
ATOM 814 C CA . LYS A 1 104 ? 11.078 -14.462 -3.682 1.00 94.81 104 LYS A CA 1
ATOM 815 C C . LYS A 1 104 ? 10.719 -15.406 -4.842 1.00 94.81 104 LYS A C 1
ATOM 817 O O . LYS A 1 104 ? 10.278 -16.532 -4.632 1.00 94.81 104 LYS A O 1
ATOM 822 N N . GLU A 1 105 ? 10.951 -14.953 -6.067 1.00 94.88 105 GLU A N 1
ATOM 823 C CA . GLU A 1 105 ? 10.699 -15.690 -7.305 1.00 94.88 105 GLU A CA 1
ATOM 824 C C . GLU A 1 105 ? 11.759 -15.339 -8.359 1.00 94.88 105 GLU A C 1
ATOM 826 O O . GLU A 1 105 ? 12.528 -14.393 -8.186 1.00 94.88 105 GLU A O 1
ATOM 831 N N . ASN A 1 106 ? 11.801 -16.096 -9.459 1.00 94.94 106 ASN A N 1
ATOM 832 C CA . ASN A 1 106 ? 12.650 -15.811 -10.624 1.00 94.94 106 ASN A CA 1
ATOM 833 C C . ASN A 1 106 ? 14.154 -15.662 -10.308 1.00 94.94 106 ASN A C 1
ATOM 835 O O . ASN A 1 106 ? 14.864 -14.875 -10.932 1.00 94.94 106 ASN A O 1
ATOM 839 N N . TYR A 1 107 ? 14.679 -16.479 -9.386 1.00 95.56 107 TYR A N 1
ATOM 840 C CA . TYR A 1 107 ? 16.110 -16.507 -9.040 1.00 95.56 107 TYR A CA 1
ATOM 841 C C . TYR A 1 107 ? 17.033 -16.781 -10.241 1.00 95.56 107 TYR A C 1
ATOM 843 O O . TYR A 1 107 ? 18.166 -16.307 -10.268 1.00 95.56 107 TYR A O 1
ATOM 851 N N . GLY A 1 108 ? 16.550 -17.505 -11.259 1.00 95.62 108 GLY A N 1
ATOM 852 C CA . GLY A 1 108 ? 17.273 -17.677 -12.523 1.00 95.62 108 GLY A CA 1
ATOM 853 C C . GLY A 1 108 ? 17.477 -16.352 -13.264 1.00 95.62 108 GLY A C 1
ATOM 854 O O . GLY A 1 108 ? 18.575 -16.080 -13.739 1.00 95.62 108 GLY A O 1
ATOM 855 N N . SER A 1 109 ? 16.459 -15.487 -13.285 1.00 95.75 109 SER A N 1
ATOM 856 C CA . SER A 1 109 ? 16.568 -14.137 -13.846 1.00 95.75 109 SER A CA 1
ATOM 857 C C . SER A 1 109 ? 17.513 -13.252 -13.049 1.00 95.75 109 SER A C 1
ATOM 859 O O . SER A 1 109 ? 18.314 -12.537 -13.642 1.00 95.75 109 SER A O 1
ATOM 861 N N . PHE A 1 110 ? 17.483 -13.350 -11.717 1.00 96.12 110 PHE A N 1
ATOM 862 C CA . PHE A 1 110 ? 18.477 -12.687 -10.874 1.00 96.12 110 PHE A CA 1
ATOM 863 C C . PHE A 1 110 ? 19.903 -13.134 -11.230 1.00 96.12 110 PHE A C 1
ATOM 865 O O . PHE A 1 110 ? 20.771 -12.285 -11.399 1.00 96.12 110 PHE A O 1
ATOM 872 N N . ALA A 1 111 ? 20.144 -14.438 -11.407 1.00 95.06 111 ALA A N 1
ATOM 873 C CA . ALA A 1 111 ? 21.460 -14.948 -11.793 1.00 95.06 111 ALA A CA 1
ATOM 874 C C . ALA A 1 111 ? 21.910 -14.419 -13.166 1.00 95.06 111 ALA A C 1
ATOM 876 O O . ALA A 1 111 ? 23.077 -14.064 -13.326 1.00 95.06 111 ALA A O 1
ATOM 877 N N . VAL A 1 112 ? 20.989 -14.313 -14.133 1.00 95.06 112 VAL A N 1
ATOM 878 C CA . VAL A 1 112 ? 21.264 -13.687 -15.435 1.00 95.06 112 VAL A CA 1
ATOM 879 C C . VAL A 1 112 ? 21.649 -12.218 -15.267 1.00 95.06 112 VAL A C 1
ATOM 881 O O . VAL A 1 112 ? 22.673 -11.805 -15.800 1.00 95.06 112 VAL A O 1
ATOM 884 N N . PHE A 1 113 ? 20.882 -11.439 -14.501 1.00 95.44 113 PHE A N 1
ATOM 885 C CA . PHE A 1 113 ? 21.163 -10.018 -14.274 1.00 95.44 113 PHE A CA 1
ATOM 886 C C . PHE A 1 113 ? 22.474 -9.796 -13.511 1.00 95.44 113 PHE A C 1
ATOM 888 O O . PHE A 1 113 ? 23.284 -8.968 -13.916 1.00 95.44 113 PHE A O 1
ATOM 895 N N . ALA A 1 114 ? 22.741 -10.581 -12.468 1.00 94.50 114 ALA A N 1
ATOM 896 C CA . ALA A 1 114 ? 23.993 -10.520 -11.722 1.00 94.50 114 ALA A CA 1
ATOM 897 C C . ALA A 1 114 ? 25.207 -10.857 -12.605 1.00 94.50 114 ALA A C 1
ATOM 899 O O . ALA A 1 114 ? 26.206 -10.139 -12.583 1.00 94.50 114 ALA A O 1
ATOM 900 N N . ALA A 1 115 ? 25.109 -11.905 -13.431 1.00 92.75 115 ALA A N 1
ATOM 901 C CA . ALA A 1 115 ? 26.164 -12.265 -14.375 1.00 92.75 115 ALA A CA 1
ATOM 902 C C . ALA A 1 115 ? 26.342 -11.205 -15.473 1.00 92.75 115 ALA A C 1
ATOM 904 O O . ALA A 1 115 ? 27.472 -10.889 -15.841 1.00 92.75 115 ALA A O 1
ATOM 905 N N . ALA A 1 116 ? 25.247 -10.623 -15.971 1.00 89.50 116 ALA A N 1
ATOM 906 C CA . ALA A 1 116 ? 25.277 -9.563 -16.973 1.00 89.50 116 ALA A CA 1
ATOM 907 C C . ALA A 1 116 ? 25.930 -8.274 -16.459 1.00 89.50 116 ALA A C 1
ATOM 909 O O . ALA A 1 116 ? 26.649 -7.622 -17.218 1.00 89.50 116 ALA A O 1
ATOM 910 N N . ALA A 1 117 ? 25.716 -7.953 -15.180 1.00 89.81 117 ALA A N 1
ATOM 911 C CA . ALA A 1 117 ? 26.379 -6.866 -14.461 1.00 89.81 117 ALA A CA 1
ATOM 912 C C . ALA A 1 117 ? 27.832 -7.187 -14.066 1.00 89.81 117 ALA A C 1
ATOM 914 O O . ALA A 1 117 ? 28.541 -6.301 -13.598 1.00 89.81 117 ALA A O 1
ATOM 915 N N . GLY A 1 118 ? 28.293 -8.429 -14.251 1.00 90.81 118 GLY A N 1
ATOM 916 C CA . GLY A 1 118 ? 29.646 -8.843 -13.883 1.00 90.81 118 GLY A CA 1
ATOM 917 C C . GLY A 1 118 ? 29.890 -8.889 -12.373 1.00 90.81 118 GLY A C 1
ATOM 918 O O . GLY A 1 118 ? 31.035 -8.731 -11.958 1.00 90.81 118 GLY A O 1
ATOM 919 N N . LEU A 1 119 ? 28.839 -9.095 -11.569 1.00 92.06 119 LEU A N 1
ATOM 920 C CA . LEU A 1 119 ? 28.939 -9.122 -10.109 1.00 92.06 119 LEU A CA 1
ATOM 921 C C . LEU A 1 119 ? 29.767 -10.316 -9.632 1.00 92.06 119 LEU A C 1
ATOM 923 O O . LEU A 1 119 ? 29.536 -11.456 -10.051 1.00 92.06 119 LEU A O 1
ATOM 927 N N . ASP A 1 120 ? 30.701 -10.059 -8.721 1.00 91.50 120 ASP A N 1
ATOM 928 C CA . ASP A 1 120 ? 31.519 -11.095 -8.101 1.00 91.50 120 ASP A CA 1
ATOM 929 C C . ASP A 1 120 ? 30.962 -11.547 -6.734 1.00 91.50 120 ASP A C 1
ATOM 931 O O . ASP A 1 120 ? 29.905 -11.116 -6.266 1.00 91.50 120 ASP A O 1
ATOM 935 N N . SER A 1 121 ? 31.667 -12.461 -6.058 1.00 90.94 121 SER A N 1
ATOM 936 C CA . SER A 1 121 ? 31.248 -12.959 -4.740 1.00 90.94 121 SER A CA 1
ATOM 937 C C . SER A 1 121 ? 31.205 -11.880 -3.652 1.00 90.94 121 SER A C 1
ATOM 939 O O . SER A 1 121 ? 30.478 -12.035 -2.673 1.00 90.94 121 SER A O 1
ATOM 941 N N . LYS A 1 122 ? 32.006 -10.818 -3.781 1.00 91.88 122 LYS A N 1
ATOM 942 C CA . LYS A 1 122 ? 32.034 -9.704 -2.834 1.00 91.88 122 LYS A CA 1
ATOM 943 C C . LYS A 1 122 ? 30.825 -8.800 -3.059 1.00 91.88 122 LYS A C 1
ATOM 945 O O . LYS A 1 122 ? 30.190 -8.426 -2.075 1.00 91.88 122 LYS A O 1
ATOM 950 N N . ASP A 1 123 ? 30.465 -8.515 -4.306 1.00 91.62 123 ASP A N 1
ATOM 951 C CA . ASP A 1 123 ? 29.257 -7.747 -4.628 1.00 91.62 123 ASP A CA 1
ATOM 952 C C . ASP A 1 123 ? 28.000 -8.474 -4.140 1.00 91.62 123 ASP A C 1
ATOM 954 O O . ASP A 1 123 ? 27.168 -7.901 -3.442 1.00 91.62 123 ASP A O 1
ATOM 958 N N . LEU A 1 124 ? 27.917 -9.782 -4.403 1.00 91.25 124 LEU A N 1
ATOM 959 C CA . LEU A 1 124 ? 26.804 -10.631 -3.967 1.00 91.25 124 LEU A CA 1
ATOM 960 C C . LEU A 1 124 ? 26.719 -10.813 -2.441 1.00 91.25 124 LEU A C 1
ATOM 962 O O . LEU A 1 124 ? 25.702 -11.291 -1.940 1.00 91.25 124 LEU A O 1
ATOM 966 N N . SER A 1 125 ? 27.769 -10.447 -1.699 1.00 91.50 125 SER A N 1
ATOM 967 C CA . SER A 1 125 ? 27.750 -10.437 -0.230 1.00 91.50 125 SER A CA 1
ATOM 968 C C . SER A 1 125 ? 27.115 -9.171 0.360 1.00 91.50 125 SER A C 1
ATOM 970 O O . SER A 1 125 ? 26.767 -9.165 1.542 1.00 91.50 125 SER A O 1
ATOM 972 N N . GLN A 1 126 ? 26.951 -8.108 -0.439 1.00 93.62 126 GLN A N 1
ATOM 973 C CA . GLN A 1 126 ? 26.258 -6.894 -0.012 1.00 93.62 126 GLN A CA 1
ATOM 974 C C . GLN A 1 126 ? 24.762 -7.166 0.168 1.00 93.62 126 GLN A C 1
ATOM 976 O O . GLN A 1 126 ? 24.167 -7.982 -0.536 1.00 93.62 126 GLN A O 1
ATOM 981 N N . ASN A 1 127 ? 24.132 -6.473 1.122 1.00 95.19 127 ASN A N 1
ATOM 982 C CA . ASN A 1 127 ? 22.696 -6.640 1.334 1.00 95.19 127 ASN A CA 1
ATOM 983 C C . ASN A 1 127 ? 21.863 -5.974 0.240 1.00 95.19 127 ASN A C 1
ATOM 985 O O . ASN A 1 127 ? 20.824 -6.516 -0.117 1.00 95.19 127 ASN A O 1
ATOM 989 N N . GLU A 1 128 ? 22.297 -4.810 -0.243 1.00 96.56 128 GLU A N 1
ATOM 990 C CA . GLU A 1 128 ? 21.639 -4.035 -1.292 1.00 96.56 128 GLU A CA 1
ATOM 991 C C . GLU A 1 128 ? 22.585 -3.926 -2.492 1.00 96.56 128 GLU A C 1
ATOM 993 O O . GLU A 1 128 ? 23.751 -3.568 -2.343 1.00 96.56 128 GLU A O 1
ATOM 998 N N . ILE A 1 129 ? 22.081 -4.253 -3.679 1.00 96.00 129 ILE A N 1
ATOM 999 C CA . ILE A 1 129 ? 22.802 -4.196 -4.951 1.00 96.00 129 ILE A CA 1
ATOM 1000 C C . ILE A 1 129 ? 22.033 -3.234 -5.849 1.00 96.00 129 ILE A C 1
ATOM 1002 O O . ILE A 1 129 ? 20.847 -3.444 -6.107 1.00 96.00 129 ILE A O 1
ATOM 1006 N N . ILE A 1 130 ? 22.701 -2.178 -6.307 1.00 94.69 130 ILE A N 1
ATOM 1007 C CA . ILE A 1 130 ? 22.130 -1.146 -7.177 1.00 94.69 130 ILE A CA 1
ATOM 1008 C C . ILE A 1 130 ? 23.141 -0.888 -8.284 1.00 94.69 130 ILE A C 1
ATOM 1010 O O . ILE A 1 130 ? 24.248 -0.431 -8.009 1.00 94.69 130 ILE A O 1
ATOM 1014 N N . ILE A 1 131 ? 22.765 -1.208 -9.517 1.00 90.25 131 ILE A N 1
ATOM 1015 C CA . ILE A 1 131 ? 23.634 -1.094 -10.687 1.00 90.25 131 ILE A CA 1
ATOM 1016 C C . ILE A 1 131 ? 22.890 -0.326 -11.771 1.00 90.25 131 ILE A C 1
ATOM 1018 O O . ILE A 1 131 ? 21.752 -0.668 -12.093 1.00 90.25 131 ILE A O 1
ATOM 1022 N N . ASP A 1 132 ? 23.526 0.690 -12.344 1.00 86.56 132 ASP A N 1
ATOM 1023 C CA . ASP A 1 132 ? 22.972 1.392 -13.499 1.00 86.56 132 ASP A CA 1
ATOM 1024 C C . ASP A 1 132 ? 22.948 0.468 -14.718 1.00 86.56 132 ASP A C 1
ATOM 1026 O O . ASP A 1 132 ? 23.890 -0.279 -14.990 1.00 86.56 132 ASP A O 1
ATOM 1030 N N . VAL A 1 133 ? 21.844 0.507 -15.455 1.00 84.31 133 VAL A N 1
ATOM 1031 C CA . VAL A 1 133 ? 21.647 -0.322 -16.641 1.00 84.31 133 VAL A CA 1
ATOM 1032 C C . VAL A 1 133 ? 22.203 0.409 -17.853 1.00 84.31 133 VAL A C 1
ATOM 1034 O O . VAL A 1 133 ? 21.676 1.435 -18.272 1.00 84.31 133 VAL A O 1
ATOM 1037 N N . ASP A 1 134 ? 23.247 -0.148 -18.456 1.00 75.50 134 ASP A N 1
ATOM 1038 C CA . ASP A 1 134 ? 23.808 0.333 -19.713 1.00 75.50 134 ASP A CA 1
ATOM 1039 C C . ASP A 1 134 ? 23.505 -0.632 -20.874 1.00 75.50 134 ASP A C 1
ATOM 1041 O O . ASP A 1 134 ? 22.921 -1.710 -20.713 1.00 75.50 134 ASP A O 1
ATOM 1045 N N . ALA A 1 135 ? 23.918 -0.251 -22.085 1.00 74.00 135 ALA A N 1
ATOM 1046 C CA . ALA A 1 135 ? 23.793 -1.120 -23.252 1.00 74.00 135 ALA A CA 1
ATOM 1047 C C . ALA A 1 135 ? 24.497 -2.473 -23.039 1.00 74.00 135 ALA A C 1
ATOM 1049 O O . ALA A 1 135 ? 23.973 -3.509 -23.441 1.00 74.00 135 ALA A O 1
ATOM 1050 N N . THR A 1 136 ? 25.670 -2.479 -22.398 1.00 74.88 136 THR A N 1
ATOM 1051 C CA . THR A 1 136 ? 26.469 -3.691 -22.166 1.00 74.88 136 THR A CA 1
ATOM 1052 C C . THR A 1 136 ? 25.711 -4.702 -21.309 1.00 74.88 136 THR A C 1
ATOM 1054 O O . THR A 1 136 ? 25.630 -5.877 -21.670 1.00 74.88 136 THR A O 1
ATOM 1057 N N . PHE A 1 137 ? 25.107 -4.244 -20.212 1.00 83.00 137 PHE A N 1
ATOM 1058 C CA . PHE A 1 137 ? 24.270 -5.039 -19.325 1.00 83.00 137 PHE A CA 1
ATOM 1059 C C . PHE A 1 137 ? 23.111 -5.683 -20.091 1.00 83.00 137 PHE A C 1
ATOM 1061 O O . PHE A 1 137 ? 22.913 -6.897 -20.009 1.00 83.00 137 PHE A O 1
ATOM 1068 N N . LEU A 1 138 ? 22.370 -4.900 -20.881 1.00 82.31 138 LEU A N 1
ATOM 1069 C CA . LEU A 1 138 ? 21.213 -5.396 -21.635 1.00 82.31 138 LEU A CA 1
ATOM 1070 C C . LEU A 1 138 ? 21.616 -6.442 -22.681 1.00 82.31 138 LEU A C 1
ATOM 1072 O O . LEU A 1 138 ? 20.952 -7.470 -22.823 1.00 82.31 138 LEU A O 1
ATOM 1076 N N . ILE A 1 139 ? 22.737 -6.222 -23.371 1.00 75.56 139 ILE A N 1
ATOM 1077 C CA . ILE A 1 139 ? 23.291 -7.166 -24.350 1.00 75.56 139 ILE A CA 1
ATOM 1078 C C . ILE A 1 139 ? 23.669 -8.481 -23.673 1.00 75.56 139 ILE A C 1
ATOM 1080 O O . ILE A 1 139 ? 23.305 -9.555 -24.155 1.00 75.56 139 ILE A O 1
ATOM 1084 N N . ASN A 1 140 ? 24.369 -8.407 -22.541 1.00 82.06 140 ASN A N 1
ATOM 1085 C CA . ASN A 1 140 ? 24.743 -9.591 -21.782 1.00 82.06 140 ASN A CA 1
ATOM 1086 C C . ASN A 1 140 ? 23.499 -10.353 -21.305 1.00 82.06 140 ASN A C 1
ATOM 1088 O O . ASN A 1 140 ? 23.469 -11.578 -21.404 1.00 82.06 140 ASN A O 1
ATOM 1092 N N . CYS A 1 141 ? 22.450 -9.648 -20.865 1.00 88.69 141 CYS A N 1
ATOM 1093 C CA . CYS A 1 141 ? 21.174 -10.266 -20.506 1.00 88.69 141 CYS A CA 1
ATOM 1094 C C . CYS A 1 141 ? 20.569 -11.036 -21.684 1.00 88.69 141 CYS A C 1
ATOM 1096 O O . CYS A 1 141 ? 20.227 -12.204 -21.522 1.00 88.69 141 CYS A O 1
ATOM 1098 N N . LEU A 1 142 ? 20.469 -10.423 -22.869 1.00 82.75 142 LEU A N 1
ATOM 1099 C CA . LEU A 1 142 ? 19.941 -11.089 -24.067 1.00 82.75 142 LEU A CA 1
ATOM 1100 C C . LEU A 1 142 ? 20.732 -12.349 -24.420 1.00 82.75 142 LEU A C 1
ATOM 1102 O O . LEU A 1 142 ? 20.151 -13.389 -24.717 1.00 82.75 142 LEU A O 1
ATOM 1106 N N . CYS A 1 143 ? 22.057 -12.265 -24.353 1.00 82.88 143 CYS A N 1
ATOM 1107 C CA . CYS A 1 143 ? 22.935 -13.384 -24.659 1.00 82.88 143 CYS A CA 1
ATOM 1108 C C . CYS A 1 143 ? 22.782 -14.530 -23.644 1.00 82.88 143 CYS A C 1
ATOM 1110 O O . CYS A 1 143 ? 22.742 -15.699 -24.018 1.00 82.88 143 CYS A O 1
ATOM 1112 N N . LEU A 1 144 ? 22.633 -14.212 -22.357 1.00 87.81 144 LEU A N 1
ATOM 1113 C CA . LEU A 1 144 ? 22.392 -15.200 -21.302 1.00 87.81 144 LEU A CA 1
ATOM 1114 C C . LEU A 1 144 ? 20.979 -15.802 -21.370 1.00 87.81 144 LEU A C 1
ATOM 1116 O O . LEU A 1 144 ? 20.796 -16.975 -21.044 1.00 87.81 144 LEU A O 1
ATOM 1120 N N . TYR A 1 145 ? 19.992 -15.037 -21.841 1.00 90.44 145 TYR A N 1
ATOM 1121 C CA . TYR A 1 145 ? 18.640 -15.521 -22.125 1.00 90.44 145 TYR A CA 1
ATOM 1122 C C . TYR A 1 145 ? 18.496 -16.195 -23.495 1.00 90.44 145 TYR A C 1
ATOM 1124 O O . TYR A 1 145 ? 17.407 -16.683 -23.801 1.00 90.44 145 TYR A O 1
ATOM 1132 N N . ALA A 1 146 ? 19.561 -16.267 -24.303 1.00 87.31 146 ALA A N 1
ATOM 1133 C CA . ALA A 1 146 ? 19.510 -16.749 -25.682 1.00 87.31 146 ALA A CA 1
ATOM 1134 C C . ALA A 1 146 ? 18.724 -18.060 -25.866 1.00 87.31 146 ALA A C 1
ATOM 1136 O O . ALA A 1 146 ? 17.884 -18.089 -26.762 1.00 87.31 146 ALA A O 1
ATOM 1137 N N . PRO A 1 147 ? 18.891 -19.111 -25.033 1.00 87.06 147 PRO A N 1
ATOM 1138 C CA . PRO A 1 147 ? 18.132 -20.350 -25.206 1.00 87.06 147 PRO A CA 1
ATOM 1139 C C . PRO A 1 147 ? 16.612 -20.147 -25.127 1.00 87.06 147 PRO A C 1
ATOM 1141 O O . PRO A 1 147 ? 15.883 -20.690 -25.950 1.00 87.06 147 PRO A O 1
ATOM 1144 N N . PHE A 1 148 ? 16.145 -19.322 -24.186 1.00 86.81 148 PHE A N 1
ATOM 1145 C CA . PHE A 1 148 ? 14.721 -19.042 -23.973 1.00 86.81 148 PHE A CA 1
ATOM 1146 C C . PHE A 1 148 ? 14.146 -18.157 -25.080 1.00 86.81 148 PHE A C 1
ATOM 1148 O O . PHE A 1 148 ? 13.038 -18.388 -25.554 1.00 86.81 148 PHE A O 1
ATOM 1155 N N . ILE A 1 149 ? 14.922 -17.164 -25.525 1.00 83.25 149 ILE A N 1
ATOM 1156 C CA . ILE A 1 149 ? 14.530 -16.270 -26.621 1.00 83.25 149 ILE A CA 1
ATOM 1157 C C . ILE A 1 149 ? 14.429 -17.056 -27.934 1.00 83.25 149 ILE A C 1
ATOM 1159 O O . ILE A 1 149 ? 13.474 -16.883 -28.686 1.00 83.25 149 ILE A O 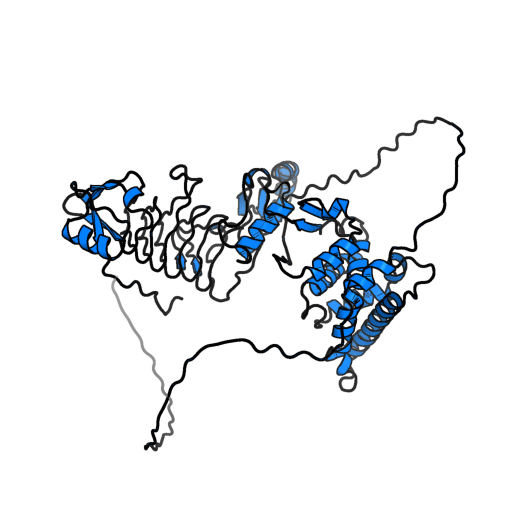1
ATOM 1163 N N . LEU A 1 150 ? 15.398 -17.936 -28.210 1.00 82.56 150 LEU A N 1
ATOM 1164 C CA . LEU A 1 150 ? 15.400 -18.793 -29.396 1.00 82.56 150 LEU A CA 1
ATOM 1165 C C . LEU A 1 150 ? 14.227 -19.774 -29.392 1.00 82.56 150 LEU A C 1
ATOM 1167 O O . LEU A 1 150 ? 13.590 -19.957 -30.430 1.00 82.56 150 LEU A O 1
ATOM 1171 N N . GLU A 1 151 ? 13.929 -20.384 -28.244 1.00 83.12 151 GLU A N 1
ATOM 1172 C CA . GLU A 1 151 ? 12.773 -21.266 -28.080 1.00 83.12 151 GLU A CA 1
ATOM 1173 C C . GLU A 1 151 ? 11.461 -20.526 -28.377 1.00 83.12 151 GLU A C 1
ATOM 1175 O O . GLU A 1 151 ? 10.661 -20.994 -29.186 1.00 83.12 151 GLU A O 1
ATOM 1180 N N . GLU A 1 152 ? 11.262 -19.343 -27.791 1.00 80.56 152 GLU A N 1
ATOM 1181 C CA . GLU A 1 152 ? 10.057 -18.532 -27.998 1.00 80.56 152 GLU A CA 1
ATOM 1182 C C . GLU A 1 152 ? 9.920 -18.056 -29.453 1.00 80.56 152 GLU A C 1
ATOM 1184 O O . GLU A 1 152 ? 8.845 -18.172 -30.040 1.00 80.56 152 GLU A O 1
ATOM 1189 N N . LEU A 1 153 ? 11.014 -17.597 -30.072 1.00 75.12 153 LEU A N 1
ATOM 1190 C CA . LEU A 1 153 ? 11.039 -17.195 -31.483 1.00 75.12 153 LEU A CA 1
ATOM 1191 C C . LEU A 1 153 ? 10.674 -18.355 -32.413 1.00 75.12 153 LEU A C 1
ATOM 1193 O O . LEU A 1 153 ? 9.812 -18.205 -33.278 1.00 75.12 153 LEU A O 1
ATOM 1197 N N . THR A 1 154 ? 11.305 -19.515 -32.225 1.00 75.56 154 THR A N 1
ATOM 1198 C CA . THR A 1 154 ? 11.101 -20.702 -33.074 1.00 75.56 154 THR A CA 1
ATOM 1199 C C . THR A 1 154 ? 9.676 -21.250 -32.952 1.00 75.56 154 THR A C 1
ATOM 1201 O O . THR A 1 154 ? 9.096 -21.724 -33.930 1.00 75.56 154 THR A O 1
ATOM 1204 N N . ASN A 1 155 ? 9.087 -21.154 -31.759 1.00 76.44 155 ASN A N 1
ATOM 1205 C CA . ASN A 1 155 ? 7.735 -21.632 -31.481 1.00 76.44 155 ASN A CA 1
ATOM 1206 C C . ASN A 1 155 ? 6.638 -20.592 -31.767 1.00 76.44 155 ASN A C 1
ATOM 1208 O O . ASN A 1 155 ? 5.457 -20.910 -31.624 1.00 76.44 155 ASN A O 1
ATOM 1212 N N . SER A 1 156 ? 6.993 -19.362 -32.155 1.00 72.12 156 SER A N 1
ATOM 1213 C CA . SER A 1 156 ? 6.005 -18.305 -32.382 1.00 72.12 156 SER A CA 1
ATOM 1214 C C . SER A 1 156 ? 5.106 -18.616 -33.595 1.00 72.12 156 SER A C 1
ATOM 1216 O O . SER A 1 156 ? 5.617 -18.949 -34.673 1.00 72.12 156 SER A O 1
ATOM 1218 N N . PRO A 1 157 ? 3.766 -18.494 -33.465 1.00 70.44 157 PRO A N 1
ATOM 1219 C CA . PRO A 1 157 ? 2.839 -18.676 -34.581 1.00 70.44 157 PRO A CA 1
ATOM 1220 C C . PRO A 1 157 ? 3.178 -17.794 -35.781 1.00 70.44 157 PRO A C 1
ATOM 1222 O O . PRO A 1 157 ? 2.986 -18.203 -36.917 1.00 70.44 157 PRO A O 1
ATOM 1225 N N . GLU A 1 158 ? 3.712 -16.601 -35.543 1.00 68.56 158 GLU A N 1
ATOM 1226 C CA . GLU A 1 158 ? 4.102 -15.639 -36.565 1.00 68.56 158 GLU A CA 1
ATOM 1227 C C . GLU A 1 158 ? 5.319 -16.105 -37.378 1.00 68.56 158 GLU A C 1
ATOM 1229 O O . GLU A 1 158 ? 5.319 -15.946 -38.599 1.00 68.56 158 GLU A O 1
ATOM 1234 N N . MET A 1 159 ? 6.323 -16.732 -36.744 1.00 66.06 159 MET A N 1
ATOM 1235 C CA . MET A 1 159 ? 7.430 -17.373 -37.474 1.00 66.06 159 MET A CA 1
ATOM 1236 C C . MET A 1 159 ? 6.964 -18.635 -38.216 1.00 66.06 159 MET A C 1
ATOM 1238 O O . MET A 1 159 ? 7.486 -18.944 -39.287 1.00 66.06 159 MET A O 1
ATOM 1242 N N . GLN A 1 160 ? 5.961 -19.347 -37.689 1.00 67.25 160 GLN A N 1
ATOM 1243 C CA . GLN A 1 160 ? 5.425 -20.576 -38.290 1.00 67.25 160 GLN A CA 1
ATOM 1244 C C . GLN A 1 160 ? 4.394 -20.326 -39.409 1.00 67.25 160 GLN A C 1
ATOM 1246 O O . GLN A 1 160 ? 4.263 -21.138 -40.324 1.00 67.25 160 GLN A O 1
ATOM 1251 N N . ALA A 1 161 ? 3.670 -19.203 -39.386 1.00 62.12 161 ALA A N 1
ATOM 1252 C CA . ALA A 1 161 ? 2.598 -18.869 -40.333 1.00 62.12 161 ALA A CA 1
ATOM 1253 C C . ALA A 1 161 ? 3.094 -18.365 -41.702 1.00 62.12 161 ALA A C 1
ATOM 1255 O O . ALA A 1 161 ? 2.280 -18.057 -42.576 1.00 62.12 161 ALA A O 1
ATOM 1256 N N . TYR A 1 162 ? 4.413 -18.318 -41.907 1.00 51.62 162 TYR A N 1
ATOM 1257 C CA . TYR A 1 162 ? 5.076 -17.808 -43.110 1.00 51.62 162 TYR A CA 1
ATOM 1258 C C . TYR A 1 162 ? 4.574 -18.432 -44.423 1.00 51.62 162 TYR A C 1
ATOM 1260 O O . TYR A 1 162 ? 4.563 -17.766 -45.453 1.00 51.62 162 TYR A O 1
ATOM 1268 N N . GLU A 1 163 ? 4.099 -19.680 -44.407 1.00 52.50 163 GLU A N 1
ATOM 1269 C CA . GLU A 1 163 ? 3.585 -20.331 -45.620 1.00 52.50 163 GLU A CA 1
ATOM 1270 C C . GLU A 1 163 ? 2.187 -19.848 -46.052 1.00 52.50 163 GLU A C 1
ATOM 1272 O O . GLU A 1 163 ? 1.733 -20.208 -47.136 1.00 52.50 163 GLU A O 1
ATOM 1277 N N . ARG A 1 164 ? 1.474 -19.055 -45.233 1.00 53.34 164 ARG A N 1
ATOM 1278 C CA . ARG A 1 164 ? 0.039 -18.768 -45.444 1.00 53.34 164 ARG A CA 1
ATOM 1279 C C . ARG A 1 164 ? -0.314 -17.298 -45.677 1.00 53.34 164 ARG A C 1
ATOM 1281 O O . ARG A 1 164 ? -1.445 -17.030 -46.076 1.00 53.34 164 ARG A O 1
ATOM 1288 N N . VAL A 1 165 ? 0.599 -16.352 -45.436 1.00 54.69 165 VAL A N 1
ATOM 1289 C CA . VAL A 1 165 ? 0.313 -14.907 -45.531 1.00 54.69 165 VAL A CA 1
ATOM 1290 C C . VAL A 1 165 ? 1.462 -14.172 -46.229 1.00 54.69 165 VAL A C 1
ATOM 1292 O O . VAL A 1 165 ? 2.505 -13.923 -45.632 1.00 54.69 165 VAL A O 1
ATOM 1295 N N . ASP A 1 166 ? 1.266 -13.795 -47.496 1.00 54.34 166 ASP A N 1
ATOM 1296 C CA . ASP A 1 166 ? 2.218 -12.975 -48.259 1.00 54.34 166 ASP A CA 1
ATOM 1297 C C . ASP A 1 166 ? 1.953 -11.484 -47.999 1.00 54.34 166 ASP A C 1
ATOM 1299 O O . ASP A 1 166 ? 1.210 -10.825 -48.725 1.00 54.34 166 ASP A O 1
ATOM 1303 N N . SER A 1 167 ? 2.515 -10.950 -46.910 1.00 64.81 167 SER A N 1
ATOM 1304 C CA . SER A 1 167 ? 2.526 -9.509 -46.641 1.00 64.81 167 SER A CA 1
ATOM 1305 C C . SER A 1 167 ? 3.957 -9.005 -46.445 1.00 64.81 167 SER A C 1
ATOM 1307 O O . SER A 1 167 ? 4.808 -9.680 -45.863 1.00 64.81 167 SER A O 1
ATOM 1309 N N . GLU A 1 168 ? 4.233 -7.795 -46.932 1.00 62.88 168 GLU A N 1
ATOM 1310 C CA . GLU A 1 168 ? 5.545 -7.141 -46.836 1.00 62.88 168 GLU A CA 1
ATOM 1311 C C . GLU A 1 168 ? 6.001 -6.959 -45.377 1.00 62.88 168 GLU A C 1
ATOM 1313 O O . GLU A 1 168 ? 7.180 -7.109 -45.056 1.00 62.88 168 GLU A O 1
ATOM 1318 N N . ALA A 1 169 ? 5.048 -6.759 -44.464 1.00 61.09 169 ALA A N 1
ATOM 1319 C CA . ALA A 1 169 ? 5.312 -6.663 -43.035 1.00 61.09 169 ALA A CA 1
ATOM 1320 C C . ALA A 1 169 ? 5.754 -8.013 -42.421 1.00 61.09 169 ALA A C 1
ATOM 1322 O O . ALA A 1 169 ? 6.676 -8.048 -41.607 1.00 61.09 169 ALA A O 1
ATOM 1323 N N . PHE A 1 170 ? 5.183 -9.142 -42.866 1.00 64.44 170 PHE A N 1
ATOM 1324 C CA . PHE A 1 170 ? 5.611 -10.483 -42.43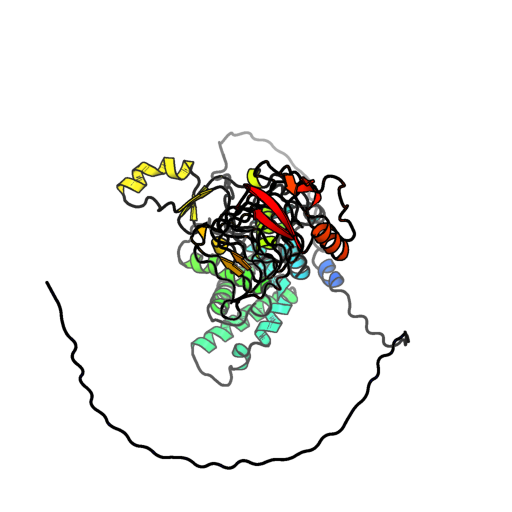3 1.00 64.44 170 PHE A CA 1
ATOM 1325 C C . PHE A 1 170 ? 6.996 -10.870 -42.981 1.00 64.44 170 PHE A C 1
ATOM 1327 O O . PHE A 1 170 ? 7.770 -11.533 -42.287 1.00 64.44 170 PHE A O 1
ATOM 1334 N N . LYS A 1 171 ? 7.353 -10.417 -44.193 1.00 66.44 171 LYS A N 1
ATOM 1335 C CA . LYS A 1 171 ? 8.707 -10.602 -44.754 1.00 66.44 171 LYS A CA 1
ATOM 1336 C C . LYS A 1 171 ? 9.768 -9.866 -43.930 1.00 66.44 171 LYS A C 1
ATOM 1338 O O . LYS A 1 171 ? 10.782 -10.468 -43.579 1.00 66.44 171 LYS A O 1
ATOM 1343 N N . GLY A 1 172 ? 9.505 -8.608 -43.565 1.00 67.75 172 GLY A N 1
ATOM 1344 C CA . GLY A 1 172 ? 10.399 -7.813 -42.714 1.00 67.75 172 GLY A CA 1
ATOM 1345 C C . GLY A 1 172 ? 10.584 -8.403 -41.312 1.00 67.75 172 GLY A C 1
ATOM 1346 O O . GLY A 1 172 ? 11.694 -8.385 -40.776 1.00 67.75 172 GLY A O 1
ATOM 1347 N N . PHE A 1 173 ? 9.521 -8.982 -40.745 1.00 67.94 173 PHE A N 1
ATOM 1348 C CA . PHE A 1 173 ? 9.567 -9.687 -39.466 1.00 67.94 173 PHE A CA 1
ATOM 1349 C C . PHE A 1 173 ? 10.486 -10.918 -39.508 1.00 67.94 173 PHE A C 1
ATOM 1351 O O . PHE A 1 173 ? 11.399 -11.021 -38.688 1.00 67.94 173 PHE A O 1
ATOM 1358 N N . LYS A 1 174 ? 10.311 -11.810 -40.491 1.00 70.25 174 LYS A N 1
ATOM 1359 C CA . LYS A 1 174 ? 11.122 -13.031 -40.618 1.00 70.25 174 LYS A CA 1
ATOM 1360 C C . LYS A 1 174 ? 12.606 -12.727 -40.812 1.00 70.25 174 LYS A C 1
ATOM 1362 O O . LYS A 1 174 ? 13.431 -13.286 -40.099 1.00 70.25 174 LYS A O 1
ATOM 1367 N N . GLU A 1 175 ? 12.949 -11.817 -41.724 1.00 74.88 175 GLU A N 1
ATOM 1368 C CA . GLU A 1 175 ? 14.350 -11.468 -42.001 1.00 74.88 175 GLU A CA 1
ATOM 1369 C C . GLU A 1 175 ? 15.065 -10.963 -40.736 1.00 74.88 175 GLU A C 1
ATOM 1371 O O . GLU A 1 175 ? 16.209 -11.318 -40.448 1.00 74.88 175 GLU A O 1
ATOM 1376 N N . ARG A 1 176 ? 14.375 -10.139 -39.942 1.00 74.75 176 ARG A N 1
ATOM 1377 C CA . ARG A 1 176 ? 14.895 -9.604 -38.681 1.00 74.75 176 ARG A CA 1
ATOM 1378 C C . ARG A 1 176 ? 14.935 -10.667 -37.579 1.00 74.75 176 ARG A C 1
ATOM 1380 O O . ARG A 1 176 ? 15.920 -10.733 -36.846 1.00 74.75 176 ARG A O 1
ATOM 1387 N N . GLY A 1 177 ? 13.931 -11.538 -37.508 1.00 72.81 177 GLY A N 1
ATOM 1388 C CA . GLY A 1 177 ? 13.907 -12.700 -36.616 1.00 72.81 177 GLY A CA 1
ATOM 1389 C C . GLY A 1 177 ? 15.082 -13.643 -36.873 1.00 72.81 177 GLY A C 1
ATOM 1390 O O . GLY A 1 177 ? 15.814 -13.985 -35.949 1.00 72.81 177 GLY A O 1
ATOM 1391 N N . GLU A 1 178 ? 15.334 -13.987 -38.135 1.00 76.69 178 GLU A N 1
ATOM 1392 C CA . GLU A 1 178 ? 16.467 -14.819 -38.556 1.00 76.69 178 GLU A CA 1
ATOM 1393 C C . GLU A 1 178 ? 17.817 -14.163 -38.238 1.00 76.69 178 GLU A C 1
ATOM 1395 O O . GLU A 1 178 ? 18.740 -14.848 -37.792 1.00 76.69 178 GLU A O 1
ATOM 1400 N N . LYS A 1 179 ? 17.942 -12.835 -38.386 1.00 78.25 179 LYS A N 1
ATOM 1401 C CA . LYS A 1 179 ? 19.146 -12.093 -37.964 1.00 78.25 179 LYS A CA 1
ATOM 1402 C C . LYS A 1 179 ? 19.398 -12.219 -36.462 1.00 78.25 179 LYS A C 1
ATOM 1404 O O . LYS A 1 179 ? 20.535 -12.487 -36.067 1.00 78.25 179 LYS A O 1
ATOM 1409 N N . LEU A 1 180 ? 18.362 -12.062 -35.634 1.00 77.12 180 LEU A N 1
ATOM 1410 C CA . LEU A 1 180 ? 18.477 -12.223 -34.184 1.00 77.12 180 LEU A CA 1
ATOM 1411 C C . LEU A 1 180 ? 18.806 -13.675 -33.805 1.00 77.12 180 LEU A C 1
ATOM 1413 O O . LEU A 1 180 ? 19.706 -13.904 -32.999 1.00 77.12 180 LEU A O 1
ATOM 1417 N N . ILE A 1 181 ? 18.147 -14.655 -34.432 1.00 78.12 181 ILE A N 1
ATOM 1418 C CA . ILE A 1 181 ? 18.428 -16.084 -34.230 1.00 78.12 181 ILE A CA 1
ATOM 1419 C C . ILE A 1 181 ? 19.886 -16.396 -34.561 1.00 78.12 181 ILE A C 1
ATOM 1421 O O . ILE A 1 181 ? 20.578 -17.022 -33.760 1.00 78.12 181 ILE A O 1
ATOM 1425 N N . ASN A 1 182 ? 20.378 -15.933 -35.710 1.00 81.25 182 ASN A N 1
ATOM 1426 C CA . ASN A 1 182 ? 21.756 -16.151 -36.135 1.00 81.25 182 ASN A CA 1
ATOM 1427 C C . ASN A 1 182 ? 22.749 -15.517 -35.149 1.00 81.25 182 ASN A C 1
ATOM 1429 O O . ASN A 1 182 ? 23.714 -16.158 -34.743 1.00 81.25 182 ASN A O 1
ATOM 1433 N N . PHE A 1 183 ? 22.482 -14.288 -34.696 1.00 80.62 183 PHE A N 1
ATOM 1434 C CA . PHE A 1 183 ? 23.299 -13.620 -33.681 1.00 80.62 183 PHE A CA 1
ATOM 1435 C C . PHE A 1 183 ? 23.374 -14.424 -32.370 1.00 80.62 183 PHE A C 1
ATOM 1437 O O . PHE A 1 183 ? 24.469 -14.707 -31.882 1.00 80.62 183 PHE A O 1
ATOM 1444 N N . LEU A 1 184 ? 22.227 -14.835 -31.820 1.00 80.44 184 LEU A N 1
ATOM 1445 C CA . LEU A 1 184 ? 22.163 -15.598 -30.569 1.00 80.44 184 LEU A CA 1
ATOM 1446 C C . LEU A 1 184 ? 22.762 -17.007 -30.716 1.00 80.44 184 LEU A C 1
ATOM 1448 O O . LEU A 1 184 ? 23.413 -17.499 -29.799 1.00 80.44 184 LEU A O 1
ATOM 1452 N N . THR A 1 185 ? 22.605 -17.640 -31.880 1.00 81.69 185 THR A N 1
ATOM 1453 C CA . THR A 1 185 ? 23.198 -18.955 -32.175 1.00 81.69 185 THR A CA 1
ATOM 1454 C C . THR A 1 185 ? 24.722 -18.868 -32.224 1.00 81.69 185 THR A C 1
ATOM 1456 O O . THR A 1 185 ? 25.403 -19.648 -31.560 1.00 81.69 185 THR A O 1
ATOM 1459 N N . LYS A 1 186 ? 25.270 -17.860 -32.918 1.00 80.94 186 LYS A N 1
ATOM 1460 C CA . LYS A 1 186 ? 26.714 -17.577 -32.924 1.00 80.94 186 LYS A CA 1
ATOM 1461 C C . LYS A 1 186 ? 27.254 -17.316 -31.523 1.00 80.94 186 LYS A C 1
ATOM 1463 O O . LYS A 1 186 ? 28.350 -17.767 -31.197 1.00 80.94 186 LYS A O 1
ATOM 1468 N N . PHE A 1 187 ? 26.478 -16.625 -30.683 1.00 78.88 187 PHE A N 1
ATOM 1469 C CA . PHE A 1 187 ? 26.841 -16.402 -29.283 1.00 78.88 187 PHE A CA 1
ATOM 1470 C C . PHE A 1 187 ? 26.969 -17.726 -28.530 1.00 78.88 187 PHE A C 1
ATOM 1472 O O . PHE A 1 187 ? 28.011 -17.995 -27.936 1.00 78.88 187 PHE A O 1
ATOM 1479 N N . LEU A 1 188 ? 25.936 -18.571 -28.594 1.00 79.75 188 LEU A N 1
ATOM 1480 C CA . LEU A 1 188 ? 25.913 -19.863 -27.907 1.00 79.75 188 LEU A CA 1
ATOM 1481 C C . LEU A 1 188 ? 27.038 -20.799 -28.368 1.00 79.75 188 LEU A C 1
ATOM 1483 O O . LEU A 1 188 ? 27.597 -21.534 -27.553 1.00 79.75 188 LEU A O 1
ATOM 1487 N N . ASN A 1 189 ? 27.414 -20.728 -29.644 1.00 82.19 189 ASN A N 1
ATOM 1488 C CA . ASN A 1 189 ? 28.495 -21.525 -30.216 1.00 82.19 189 ASN A CA 1
ATOM 1489 C C . ASN A 1 189 ? 29.901 -20.930 -29.987 1.00 82.19 189 ASN A C 1
ATOM 1491 O O . ASN A 1 189 ? 30.889 -21.547 -30.381 1.00 82.19 189 ASN A O 1
ATOM 1495 N N . ASN A 1 190 ? 30.022 -19.773 -29.321 1.00 76.12 190 ASN A N 1
ATOM 1496 C CA . ASN A 1 190 ? 31.272 -19.014 -29.158 1.00 76.12 190 ASN A CA 1
ATOM 1497 C C . ASN A 1 190 ? 31.951 -18.632 -30.492 1.00 76.12 190 ASN A C 1
ATOM 1499 O O . ASN A 1 190 ? 33.175 -18.579 -30.578 1.00 76.12 190 ASN A O 1
ATOM 1503 N N . GLU A 1 191 ? 31.166 -18.334 -31.528 1.00 71.81 191 GLU A N 1
ATOM 1504 C CA . GLU A 1 191 ? 31.647 -18.048 -32.892 1.00 71.81 191 GLU A CA 1
ATOM 1505 C C . GLU A 1 191 ? 32.043 -16.573 -33.118 1.00 71.81 191 GLU A C 1
ATOM 1507 O O . GLU A 1 191 ? 32.351 -16.164 -34.238 1.00 71.81 191 GLU A O 1
ATOM 1512 N N . PHE A 1 192 ? 32.053 -15.743 -32.070 1.00 66.00 192 PHE A N 1
ATOM 1513 C CA . PHE A 1 192 ? 32.566 -14.371 -32.139 1.00 66.00 192 PHE A CA 1
ATOM 1514 C C . PHE A 1 192 ? 34.088 -14.360 -31.936 1.00 66.00 192 PHE A C 1
ATOM 1516 O O . PHE A 1 192 ? 34.597 -13.991 -30.878 1.00 66.00 192 PHE A O 1
ATOM 1523 N N . GLU A 1 193 ? 34.833 -14.800 -32.950 1.00 53.59 193 GLU A N 1
ATOM 1524 C CA . GLU A 1 193 ? 36.296 -14.730 -32.950 1.00 53.59 193 GLU A CA 1
ATOM 1525 C C . GLU A 1 193 ? 36.769 -13.267 -33.039 1.00 53.59 193 GLU A C 1
ATOM 1527 O O . GLU A 1 193 ? 36.485 -12.557 -34.001 1.00 53.59 193 GLU A O 1
ATOM 1532 N N . GLY A 1 194 ? 37.487 -12.787 -32.017 1.00 52.00 194 GLY A N 1
ATOM 1533 C CA . GLY A 1 194 ? 38.180 -11.488 -32.030 1.00 52.00 194 GLY A CA 1
ATOM 1534 C C . GLY A 1 194 ? 37.313 -10.227 -31.875 1.00 52.00 194 GLY A C 1
ATOM 1535 O O . GLY A 1 194 ? 37.858 -9.176 -31.548 1.00 52.00 194 GLY A O 1
ATOM 1536 N N . LEU A 1 195 ? 35.991 -10.316 -32.037 1.00 50.75 195 LEU A N 1
ATOM 1537 C CA . LEU A 1 195 ? 35.034 -9.226 -31.800 1.00 50.75 195 LEU A CA 1
ATOM 1538 C C . LEU A 1 195 ? 34.508 -9.258 -30.362 1.00 50.75 195 LEU A C 1
ATOM 1540 O O . LEU A 1 195 ? 34.085 -10.305 -29.868 1.00 50.75 195 LEU A O 1
ATOM 1544 N N . LYS A 1 196 ? 34.461 -8.104 -29.681 1.00 59.19 196 LYS A N 1
ATOM 1545 C CA . LYS A 1 196 ? 33.708 -8.024 -28.420 1.00 59.19 196 LYS A CA 1
ATOM 1546 C C . LYS A 1 196 ? 32.219 -8.184 -28.740 1.00 59.19 196 LYS A C 1
ATOM 1548 O O . LYS A 1 196 ? 31.722 -7.575 -29.681 1.00 59.19 196 LYS A O 1
ATOM 1553 N N . VAL A 1 197 ? 31.475 -8.946 -27.937 1.00 57.50 197 VAL A N 1
ATOM 1554 C CA . VAL A 1 197 ? 30.013 -9.129 -28.104 1.00 57.50 197 VAL A CA 1
ATOM 1555 C C . VAL A 1 197 ? 29.282 -7.779 -28.186 1.00 57.50 197 VAL A C 1
ATOM 1557 O O . VAL A 1 197 ? 28.369 -7.606 -28.989 1.00 57.50 197 VAL A O 1
ATOM 1560 N N . SER A 1 198 ? 29.761 -6.782 -27.437 1.00 55.69 198 SER A N 1
ATOM 1561 C CA . SER A 1 198 ? 29.288 -5.395 -27.495 1.00 55.69 198 SER A CA 1
ATOM 1562 C C . SER A 1 198 ? 29.486 -4.719 -28.860 1.00 55.69 198 SER A C 1
ATOM 1564 O O . SER A 1 198 ? 28.686 -3.875 -29.242 1.00 55.69 198 SER A O 1
ATOM 1566 N N . GLU A 1 199 ? 30.542 -5.059 -29.601 1.00 59.06 199 GLU A N 1
ATOM 1567 C CA . GLU A 1 199 ? 30.819 -4.542 -30.951 1.00 59.06 199 GLU A CA 1
ATOM 1568 C C . GLU A 1 199 ? 29.986 -5.282 -32.006 1.00 59.06 199 GLU A C 1
ATOM 1570 O O . GLU A 1 199 ? 29.450 -4.651 -32.912 1.00 59.06 199 GLU A O 1
ATOM 1575 N N . ALA A 1 200 ? 29.792 -6.595 -31.845 1.00 57.22 200 ALA A N 1
ATOM 1576 C CA . ALA A 1 200 ? 28.920 -7.388 -32.713 1.00 57.22 200 ALA A CA 1
ATOM 1577 C C . ALA A 1 200 ? 27.443 -6.960 -32.619 1.00 57.22 200 ALA A C 1
ATOM 1579 O O . ALA A 1 200 ? 26.730 -6.978 -33.621 1.00 57.22 200 ALA A O 1
ATOM 1580 N N . PHE A 1 201 ? 26.990 -6.537 -31.436 1.00 56.75 201 PHE A N 1
ATOM 1581 C CA . PHE A 1 201 ? 25.627 -6.045 -31.211 1.00 56.75 201 PHE A CA 1
ATOM 1582 C C . PHE A 1 201 ? 25.403 -4.606 -31.698 1.00 56.75 201 PHE A C 1
ATOM 1584 O O . PHE A 1 201 ? 24.295 -4.254 -32.090 1.00 56.75 201 PHE A O 1
ATOM 1591 N N . ARG A 1 202 ? 26.458 -3.776 -31.740 1.00 59.09 202 ARG A N 1
ATOM 1592 C CA . ARG A 1 202 ? 26.416 -2.443 -32.375 1.00 59.09 202 ARG A CA 1
ATOM 1593 C C . ARG A 1 202 ? 26.242 -2.506 -33.896 1.00 59.09 202 ARG A C 1
ATOM 1595 O O . ARG A 1 202 ? 26.138 -1.465 -34.535 1.00 59.09 202 ARG A O 1
ATOM 1602 N N . ASN A 1 203 ? 26.196 -3.703 -34.482 1.00 63.41 203 ASN A N 1
ATOM 1603 C CA . ASN A 1 203 ? 25.739 -3.882 -35.847 1.00 63.41 203 ASN A CA 1
ATOM 1604 C C . ASN A 1 203 ? 24.272 -3.431 -35.954 1.00 63.41 203 ASN A C 1
ATOM 1606 O O . ASN A 1 203 ? 23.376 -4.070 -35.394 1.00 63.41 203 ASN A O 1
ATOM 1610 N N . GLU A 1 204 ? 24.032 -2.352 -36.702 1.00 59.06 204 GLU A N 1
ATOM 1611 C CA . GLU A 1 204 ? 22.701 -1.770 -36.918 1.00 59.06 204 GLU A CA 1
ATOM 1612 C C . GLU A 1 204 ? 21.651 -2.807 -37.341 1.00 59.06 204 GLU A C 1
ATOM 1614 O O . GLU A 1 204 ? 20.474 -2.661 -37.016 1.00 59.06 204 GLU A O 1
ATOM 1619 N N . ALA A 1 205 ? 22.046 -3.895 -38.008 1.00 61.56 205 ALA A N 1
ATOM 1620 C CA . ALA A 1 205 ? 21.135 -4.952 -38.434 1.00 61.56 205 ALA A CA 1
ATOM 1621 C C . ALA A 1 205 ? 20.555 -5.784 -37.271 1.00 61.56 205 ALA A C 1
ATOM 1623 O O . ALA A 1 205 ? 19.404 -6.208 -37.351 1.00 61.56 205 ALA A O 1
ATOM 1624 N N . VAL A 1 206 ? 21.319 -6.023 -36.197 1.00 63.41 206 VAL A N 1
ATOM 1625 C CA . VAL A 1 206 ? 20.849 -6.771 -35.010 1.00 63.41 206 VAL A CA 1
ATOM 1626 C C . VAL A 1 206 ? 19.982 -5.870 -34.139 1.00 63.41 206 VAL A C 1
ATOM 1628 O O . VAL A 1 206 ? 18.914 -6.270 -33.682 1.00 63.41 206 VAL A O 1
ATOM 1631 N N . LEU A 1 207 ? 20.403 -4.620 -33.975 1.00 64.38 207 LEU A N 1
ATOM 1632 C CA . LEU A 1 207 ? 19.675 -3.631 -33.197 1.00 64.38 207 LEU A CA 1
ATOM 1633 C C . LEU A 1 207 ? 18.324 -3.273 -33.838 1.00 64.38 207 LEU A C 1
ATOM 1635 O O . LEU A 1 207 ? 17.288 -3.304 -33.178 1.00 64.38 207 LEU A O 1
ATOM 1639 N N . SER A 1 208 ? 18.317 -3.013 -35.149 1.00 65.81 208 SER A N 1
ATOM 1640 C CA . SER A 1 208 ? 17.087 -2.768 -35.913 1.00 65.81 208 SER A CA 1
ATOM 1641 C C . SER A 1 208 ? 16.173 -3.990 -35.961 1.00 65.81 208 SER A C 1
ATOM 1643 O O . SER A 1 208 ? 14.954 -3.832 -36.063 1.00 65.81 208 SER A O 1
ATOM 1645 N N . ALA A 1 209 ? 16.728 -5.202 -35.875 1.00 67.06 209 ALA A N 1
ATOM 1646 C CA . ALA A 1 209 ? 15.932 -6.405 -35.707 1.00 67.06 209 ALA A CA 1
ATOM 1647 C C . ALA A 1 209 ? 15.236 -6.417 -34.345 1.00 67.06 209 ALA A C 1
ATOM 1649 O O . ALA A 1 209 ? 14.023 -6.561 -34.298 1.00 67.06 209 ALA A O 1
ATOM 1650 N N . ILE A 1 210 ? 15.969 -6.183 -33.258 1.00 66.31 210 ILE A N 1
ATOM 1651 C CA . ILE A 1 210 ? 15.424 -6.172 -31.895 1.00 66.31 210 ILE A CA 1
ATOM 1652 C C . ILE A 1 210 ? 14.308 -5.137 -31.737 1.00 66.31 210 ILE A C 1
ATOM 1654 O O . ILE A 1 210 ? 13.234 -5.494 -31.265 1.00 66.31 210 ILE A O 1
ATOM 1658 N N . ILE A 1 211 ? 14.524 -3.896 -32.189 1.00 65.88 211 ILE A N 1
ATOM 1659 C CA . ILE A 1 211 ? 13.512 -2.827 -32.117 1.00 65.88 211 ILE A CA 1
ATOM 1660 C C . ILE A 1 211 ? 12.254 -3.245 -32.888 1.00 65.88 211 ILE A C 1
ATOM 1662 O O . ILE A 1 211 ? 11.159 -3.283 -32.335 1.00 65.88 211 ILE A O 1
ATOM 1666 N N . TYR A 1 212 ? 12.414 -3.679 -34.137 1.00 66.69 212 TYR A N 1
ATOM 1667 C CA . TYR A 1 212 ? 11.283 -4.046 -34.986 1.00 66.69 212 TYR A CA 1
ATOM 1668 C C . TYR A 1 212 ? 10.493 -5.246 -34.466 1.00 66.69 212 TYR A C 1
ATOM 1670 O O . TYR A 1 212 ? 9.269 -5.206 -34.452 1.00 66.69 212 TYR A O 1
ATOM 1678 N N . LEU A 1 213 ? 11.179 -6.306 -34.024 1.00 64.75 213 LEU A N 1
ATOM 1679 C CA . LEU A 1 213 ? 10.548 -7.510 -33.466 1.00 64.75 213 LEU A CA 1
ATOM 1680 C C . LEU A 1 213 ? 9.737 -7.210 -32.208 1.00 64.75 213 LEU A C 1
ATOM 1682 O O . LEU A 1 213 ? 8.870 -7.989 -31.829 1.00 64.75 213 LEU A O 1
ATOM 1686 N N . SER A 1 214 ? 10.061 -6.104 -31.557 1.00 62.81 214 SER A N 1
ATOM 1687 C CA . SER A 1 214 ? 9.447 -5.690 -30.319 1.00 62.81 214 SER A CA 1
ATOM 1688 C C . SER A 1 214 ? 8.282 -4.703 -30.554 1.00 62.81 214 SER A C 1
ATOM 1690 O O . SER A 1 214 ? 7.323 -4.718 -29.781 1.00 62.81 214 SER A O 1
ATOM 1692 N N . ASP A 1 215 ? 8.319 -3.890 -31.621 1.00 62.25 215 ASP A N 1
ATOM 1693 C CA . ASP A 1 215 ? 7.224 -2.999 -32.062 1.00 62.25 215 ASP A CA 1
ATOM 1694 C C . ASP A 1 215 ? 6.095 -3.753 -32.765 1.00 62.25 215 ASP A C 1
ATOM 1696 O O . ASP A 1 215 ? 4.906 -3.480 -32.581 1.00 62.25 215 ASP A O 1
ATOM 1700 N N . PHE A 1 216 ? 6.471 -4.731 -33.584 1.00 58.16 216 PHE A N 1
ATOM 1701 C CA . PHE A 1 216 ? 5.537 -5.722 -34.073 1.00 58.16 216 PHE A CA 1
ATOM 1702 C C . PHE A 1 216 ? 5.115 -6.513 -32.838 1.00 58.16 216 PHE A C 1
ATOM 1704 O O . PHE A 1 216 ? 5.976 -7.051 -32.160 1.00 58.16 216 PHE A O 1
ATOM 1711 N N . ASN A 1 217 ? 3.822 -6.494 -32.505 1.00 50.84 217 ASN A N 1
ATOM 1712 C CA . ASN A 1 217 ? 3.200 -6.852 -31.217 1.00 50.84 217 ASN A CA 1
ATOM 1713 C C . ASN A 1 217 ? 3.339 -8.343 -30.807 1.00 50.84 217 ASN A C 1
ATOM 1715 O O . ASN A 1 217 ? 2.436 -8.943 -30.208 1.00 50.84 217 ASN A O 1
ATOM 1719 N N . LEU A 1 218 ? 4.455 -8.955 -31.179 1.00 53.88 218 LEU A N 1
ATOM 1720 C CA . LEU A 1 218 ? 4.825 -10.327 -31.000 1.00 53.88 218 LEU A CA 1
ATOM 1721 C C . LEU A 1 218 ? 5.090 -10.648 -29.551 1.00 53.88 218 LEU A C 1
ATOM 1723 O O . LEU A 1 218 ? 5.468 -9.843 -28.707 1.00 53.88 218 LEU A O 1
ATOM 1727 N N . THR A 1 219 ? 4.832 -11.904 -29.291 1.00 53.22 219 THR A N 1
ATOM 1728 C CA . THR A 1 219 ? 4.881 -12.607 -28.028 1.00 53.22 219 THR A CA 1
ATOM 1729 C C . THR A 1 219 ? 6.258 -12.667 -27.375 1.00 53.22 219 THR A C 1
ATOM 1731 O O . THR A 1 219 ? 6.324 -13.284 -26.325 1.00 53.22 219 THR A O 1
ATOM 1734 N N . LEU A 1 220 ? 7.317 -12.017 -27.887 1.00 60.47 220 LEU A N 1
ATOM 1735 C CA . LEU A 1 220 ? 8.644 -12.091 -27.261 1.00 60.47 220 LEU A CA 1
ATOM 1736 C C . LEU A 1 220 ? 8.630 -11.527 -25.837 1.00 60.47 220 LEU A C 1
ATOM 1738 O O . LEU A 1 220 ? 8.317 -10.362 -25.598 1.00 60.47 220 LEU A O 1
ATOM 1742 N N . GLY A 1 221 ? 8.967 -12.382 -24.878 1.00 60.91 221 GLY A N 1
ATOM 1743 C CA . GLY A 1 221 ? 8.916 -12.095 -23.457 1.00 60.91 221 GLY A CA 1
ATOM 1744 C C . GLY A 1 221 ? 7.513 -12.136 -22.845 1.00 60.91 221 GLY A C 1
ATOM 1745 O O . GLY A 1 221 ? 7.415 -12.077 -21.620 1.00 60.91 221 GLY A O 1
ATOM 1746 N N . LYS A 1 222 ? 6.418 -12.298 -23.608 1.00 66.94 222 LYS A N 1
ATOM 1747 C CA . LYS A 1 222 ? 5.068 -12.418 -23.009 1.00 66.94 222 LYS A CA 1
ATOM 1748 C C . LYS A 1 222 ? 4.955 -13.675 -22.147 1.00 66.94 222 LYS A C 1
ATOM 1750 O O . LYS A 1 222 ? 4.225 -13.670 -21.158 1.00 66.94 222 LYS A O 1
ATOM 1755 N N . THR A 1 223 ? 5.706 -14.725 -22.485 1.00 73.81 223 THR A N 1
ATOM 1756 C CA . THR A 1 223 ? 5.832 -15.922 -21.642 1.00 73.81 223 THR A CA 1
ATOM 1757 C C . THR A 1 223 ? 6.747 -15.698 -20.433 1.00 73.81 223 THR A C 1
ATOM 1759 O O . THR A 1 223 ? 6.565 -16.335 -19.396 1.00 73.81 223 THR A O 1
ATOM 1762 N N . HIS A 1 224 ? 7.695 -14.758 -20.522 1.00 86.25 224 HIS A N 1
ATOM 1763 C CA . HIS A 1 224 ? 8.707 -14.507 -19.501 1.00 86.25 224 HIS A CA 1
ATOM 1764 C C . HIS A 1 224 ? 8.945 -13.004 -19.267 1.00 86.25 224 HIS A C 1
ATOM 1766 O O . HIS A 1 224 ? 9.785 -12.365 -19.907 1.00 86.25 224 HIS A O 1
ATOM 1772 N N . LYS A 1 225 ? 8.256 -12.441 -18.265 1.00 89.62 225 LYS A N 1
ATOM 1773 C CA . LYS A 1 225 ? 8.223 -10.990 -17.981 1.00 89.62 225 LYS A CA 1
ATOM 1774 C C . LYS A 1 225 ? 9.601 -10.331 -17.826 1.00 89.62 225 LYS A C 1
ATOM 1776 O O . LYS A 1 225 ? 9.775 -9.188 -18.232 1.00 89.62 225 LYS A O 1
ATOM 1781 N N . ASN A 1 226 ? 10.596 -11.032 -17.272 1.00 92.75 226 ASN A N 1
ATOM 1782 C CA . ASN A 1 226 ? 11.958 -10.490 -17.150 1.00 92.75 226 ASN A CA 1
ATOM 1783 C C . ASN A 1 226 ? 12.665 -10.348 -18.510 1.00 92.75 226 ASN A C 1
ATOM 1785 O O . ASN A 1 226 ? 13.496 -9.463 -18.660 1.00 92.75 226 ASN A O 1
ATOM 1789 N N . ILE A 1 227 ? 12.332 -11.188 -19.499 1.00 89.25 227 ILE A N 1
ATOM 1790 C CA . ILE A 1 227 ? 12.845 -11.061 -20.873 1.00 89.25 227 ILE A CA 1
ATOM 1791 C C . ILE A 1 227 ? 12.115 -9.910 -21.567 1.00 89.25 227 ILE A C 1
ATOM 1793 O O . ILE A 1 227 ? 12.766 -9.059 -22.167 1.00 89.25 227 ILE A O 1
ATOM 1797 N N . GLN A 1 228 ? 10.787 -9.827 -21.405 1.00 86.31 228 GLN A N 1
ATOM 1798 C CA . GLN A 1 228 ? 9.991 -8.708 -21.920 1.00 86.31 228 GLN A CA 1
ATOM 1799 C C . GLN A 1 228 ? 10.548 -7.362 -21.456 1.00 86.31 228 GLN A C 1
ATOM 1801 O O . GLN A 1 228 ? 10.741 -6.469 -22.271 1.00 86.31 228 GLN A O 1
ATOM 1806 N N . LEU A 1 229 ? 10.871 -7.239 -20.165 1.00 89.06 229 LEU A N 1
ATOM 1807 C CA . LEU A 1 229 ? 11.450 -6.024 -19.596 1.00 89.06 229 LEU A CA 1
ATOM 1808 C C . LEU A 1 229 ? 12.724 -5.584 -20.331 1.00 89.06 229 LEU A C 1
ATOM 1810 O O . LEU A 1 229 ? 12.878 -4.401 -20.618 1.00 89.06 229 LEU A O 1
ATOM 1814 N N . ILE A 1 230 ? 13.624 -6.518 -20.650 1.00 86.94 230 ILE A N 1
ATOM 1815 C CA . ILE A 1 230 ? 14.865 -6.209 -21.372 1.00 86.94 230 ILE A CA 1
ATOM 1816 C C . ILE A 1 230 ? 14.554 -5.665 -22.768 1.00 86.94 230 ILE A C 1
ATOM 1818 O O . ILE A 1 230 ? 15.124 -4.649 -23.159 1.00 86.94 230 ILE A O 1
ATOM 1822 N N . PHE A 1 231 ? 13.617 -6.283 -23.492 1.00 81.06 231 PHE A N 1
ATOM 1823 C CA . PHE A 1 231 ? 13.182 -5.784 -24.798 1.00 81.06 231 PHE A CA 1
ATOM 1824 C C . PHE A 1 231 ? 12.528 -4.400 -24.707 1.00 81.06 231 PHE A C 1
ATOM 1826 O O . PHE A 1 231 ? 12.865 -3.530 -25.504 1.00 81.06 231 PHE A O 1
ATOM 1833 N N . GLU A 1 232 ? 11.661 -4.153 -23.721 1.00 82.06 232 GLU A N 1
ATOM 1834 C CA . GLU A 1 232 ? 11.031 -2.837 -23.529 1.00 82.06 232 GLU A CA 1
ATOM 1835 C C . GLU A 1 232 ? 12.055 -1.742 -23.192 1.00 82.06 232 GLU A C 1
ATOM 1837 O O . G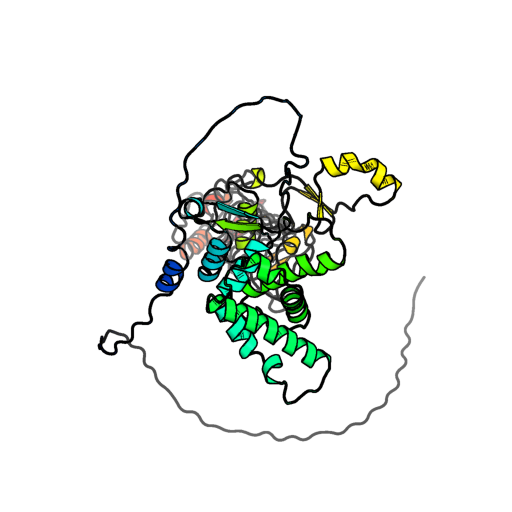LU A 1 232 ? 11.978 -0.638 -23.727 1.00 82.06 232 GLU A O 1
ATOM 1842 N N . ILE A 1 233 ? 13.060 -2.036 -22.361 1.00 82.06 233 ILE A N 1
ATOM 1843 C CA . ILE A 1 233 ? 14.132 -1.072 -22.069 1.00 82.06 233 ILE A CA 1
ATOM 1844 C C . ILE A 1 233 ? 14.950 -0.782 -23.336 1.00 82.06 233 ILE A C 1
ATOM 1846 O O . ILE A 1 233 ? 15.246 0.378 -23.629 1.00 82.06 233 ILE A O 1
ATOM 1850 N N . LEU A 1 234 ? 15.277 -1.812 -24.124 1.00 76.38 234 LEU A N 1
ATOM 1851 C CA . LEU A 1 234 ? 15.984 -1.649 -25.397 1.00 76.38 234 LEU A CA 1
ATOM 1852 C C . LEU A 1 234 ? 15.187 -0.790 -26.389 1.00 76.38 234 LEU A C 1
ATOM 1854 O O . LEU A 1 234 ? 15.775 0.082 -27.027 1.00 76.38 234 LEU A O 1
ATOM 1858 N N . LYS A 1 235 ? 13.862 -0.966 -26.485 1.00 74.31 235 LYS A N 1
ATOM 1859 C CA . LYS A 1 235 ? 13.003 -0.094 -27.304 1.00 74.31 235 LYS A CA 1
ATOM 1860 C C . LYS A 1 235 ? 13.128 1.364 -26.911 1.00 74.31 235 LYS A C 1
ATOM 1862 O O . LYS A 1 235 ? 13.301 2.200 -27.784 1.00 74.31 235 LYS A O 1
ATOM 1867 N N . VAL A 1 236 ? 13.021 1.676 -25.620 1.00 74.44 236 VAL A N 1
ATOM 1868 C CA . VAL A 1 236 ? 13.050 3.071 -25.164 1.00 74.44 236 VAL A CA 1
ATOM 1869 C C . VAL A 1 236 ? 14.403 3.695 -25.480 1.00 74.44 236 VAL A C 1
ATOM 1871 O O . VAL A 1 236 ? 14.468 4.757 -26.090 1.00 74.44 236 VAL A O 1
ATOM 1874 N N . ILE A 1 237 ? 15.483 3.001 -25.127 1.00 69.19 237 ILE A N 1
ATOM 1875 C CA . ILE A 1 237 ? 16.848 3.484 -25.329 1.00 69.19 237 ILE A CA 1
ATOM 1876 C C . ILE A 1 237 ? 17.153 3.716 -26.816 1.00 69.19 237 ILE A C 1
ATOM 1878 O O . ILE A 1 237 ? 17.738 4.735 -27.180 1.00 69.19 237 ILE A O 1
ATOM 1882 N N . TYR A 1 238 ? 16.770 2.785 -27.691 1.00 66.62 238 TYR A N 1
ATOM 1883 C CA . TYR A 1 238 ? 17.175 2.830 -29.098 1.00 66.62 238 TYR A CA 1
ATOM 1884 C C . TYR A 1 238 ? 16.131 3.433 -30.041 1.00 66.62 238 TYR A C 1
ATOM 1886 O O . TYR A 1 238 ? 16.505 4.031 -31.048 1.00 66.62 238 TYR A O 1
ATOM 1894 N N . GLY A 1 239 ? 14.844 3.356 -29.707 1.00 60.16 239 GLY A N 1
ATOM 1895 C CA . GLY A 1 239 ? 13.777 4.088 -30.390 1.00 60.16 239 GLY A CA 1
ATOM 1896 C C . GLY A 1 239 ? 13.953 5.602 -30.250 1.00 60.16 239 GLY A C 1
ATOM 1897 O O . GLY A 1 239 ? 13.773 6.331 -31.224 1.00 60.16 239 GLY A O 1
ATOM 1898 N N . ASN A 1 240 ? 14.428 6.070 -29.090 1.00 53.38 240 ASN A N 1
ATOM 1899 C CA . ASN A 1 240 ? 14.808 7.471 -28.888 1.00 53.38 240 ASN A CA 1
ATOM 1900 C C . ASN A 1 240 ? 16.150 7.842 -29.543 1.00 53.38 240 ASN A C 1
ATOM 1902 O O . ASN A 1 240 ? 16.362 9.003 -29.887 1.00 53.38 240 ASN A O 1
ATOM 1906 N N . SER A 1 241 ? 17.050 6.878 -29.774 1.00 49.97 241 SER A N 1
ATOM 1907 C CA . SER A 1 241 ? 18.339 7.119 -30.446 1.00 49.97 241 SER A CA 1
ATOM 1908 C C . SER A 1 241 ? 18.195 7.509 -31.926 1.00 49.97 241 SER A C 1
ATOM 1910 O O . SER A 1 241 ? 19.151 8.031 -32.498 1.00 49.97 241 SER A O 1
ATOM 1912 N N . LEU A 1 242 ? 17.026 7.297 -32.546 1.00 42.41 242 LEU A N 1
ATOM 1913 C CA . LEU A 1 242 ? 16.686 7.862 -33.860 1.00 42.41 242 LEU A CA 1
ATOM 1914 C C . LEU A 1 242 ? 16.187 9.321 -33.776 1.00 42.41 242 LEU A C 1
ATOM 1916 O O . LEU A 1 242 ? 15.971 9.942 -34.815 1.00 42.41 242 LEU A O 1
ATOM 1920 N N . LEU A 1 243 ? 16.023 9.880 -32.567 1.00 39.06 243 LEU A N 1
ATOM 1921 C CA . LEU A 1 243 ? 15.496 11.229 -32.328 1.00 39.06 243 LEU A CA 1
ATOM 1922 C C . LEU A 1 243 ? 16.448 12.191 -31.594 1.00 39.06 243 LEU A C 1
ATOM 1924 O O . LEU A 1 243 ? 16.279 13.395 -31.768 1.00 39.06 243 LEU A O 1
ATOM 1928 N N . ASP A 1 244 ? 17.466 11.748 -30.847 1.00 36.38 244 ASP A N 1
ATOM 1929 C CA . ASP A 1 244 ? 18.524 12.662 -30.368 1.00 36.38 244 ASP A CA 1
ATOM 1930 C C . ASP A 1 244 ? 19.807 11.897 -29.996 1.00 36.38 244 ASP A C 1
ATOM 1932 O O . ASP A 1 244 ? 19.861 11.150 -29.020 1.00 36.38 244 ASP A O 1
ATOM 1936 N N . SER A 1 245 ? 20.885 12.092 -30.757 1.00 35.62 245 SER A N 1
ATOM 1937 C CA . SER A 1 245 ? 22.208 11.494 -30.524 1.00 35.62 245 SER A CA 1
ATOM 1938 C C . SER A 1 245 ? 22.984 12.174 -29.381 1.00 35.62 245 SER A C 1
ATOM 1940 O O . SER A 1 245 ? 24.206 12.319 -29.446 1.00 35.62 245 SER A O 1
ATOM 1942 N N . ARG A 1 246 ? 22.292 12.623 -28.329 1.00 40.84 246 ARG A N 1
ATOM 1943 C CA . ARG A 1 246 ? 22.877 13.278 -27.149 1.00 40.84 246 ARG A CA 1
ATOM 1944 C C . ARG A 1 246 ? 22.774 12.386 -25.905 1.00 40.84 246 ARG A C 1
ATOM 1946 O O . ARG A 1 246 ? 22.012 12.640 -24.988 1.00 40.84 246 ARG A O 1
ATOM 1953 N N . ASN A 1 247 ? 23.555 11.307 -25.922 1.00 47.06 247 ASN A N 1
ATOM 1954 C CA . ASN A 1 247 ? 24.434 10.794 -24.854 1.00 47.06 247 ASN A CA 1
ATOM 1955 C C . ASN A 1 247 ? 24.115 10.996 -23.343 1.00 47.06 247 ASN A C 1
ATOM 1957 O O . ASN A 1 247 ? 25.054 11.122 -22.563 1.00 47.06 247 ASN A O 1
ATOM 1961 N N . ASP A 1 248 ? 22.861 10.924 -22.879 1.00 46.16 248 ASP A N 1
ATOM 1962 C CA . ASP A 1 248 ? 22.584 10.896 -21.420 1.00 46.16 248 ASP A CA 1
ATOM 1963 C C . ASP A 1 248 ? 21.411 9.993 -20.966 1.00 46.16 248 ASP A C 1
ATOM 1965 O O . ASP A 1 248 ? 21.058 9.953 -19.787 1.00 46.16 248 ASP A O 1
ATOM 1969 N N . GLU A 1 249 ? 20.790 9.231 -21.877 1.00 50.81 249 GLU A N 1
ATOM 1970 C CA . GLU A 1 249 ? 19.529 8.516 -21.594 1.00 50.81 249 GLU A CA 1
ATOM 1971 C C . GLU A 1 249 ? 19.669 7.136 -20.926 1.00 50.81 249 GLU A C 1
ATOM 1973 O O . GLU A 1 249 ? 18.694 6.643 -20.355 1.00 50.81 249 GLU A O 1
ATOM 1978 N N . PHE A 1 250 ? 20.848 6.504 -20.970 1.00 52.06 250 PHE A N 1
ATOM 1979 C CA . PHE A 1 250 ? 21.029 5.123 -20.491 1.00 52.06 250 PHE A CA 1
ATOM 1980 C C . PHE A 1 250 ? 20.844 4.988 -18.969 1.00 52.06 250 PHE A C 1
ATOM 1982 O O . PHE A 1 250 ? 20.242 4.031 -18.496 1.00 52.06 250 PHE A O 1
ATOM 1989 N N . TYR A 1 251 ? 21.243 5.996 -18.195 1.00 54.56 251 TYR A N 1
ATOM 1990 C CA . TYR A 1 251 ? 21.242 5.959 -16.726 1.00 54.56 251 TYR A CA 1
ATOM 1991 C C . TYR A 1 251 ? 19.870 6.236 -16.082 1.00 54.56 251 TYR A C 1
ATOM 1993 O O . TYR A 1 251 ? 19.778 6.524 -14.890 1.00 54.56 251 TYR A O 1
ATOM 2001 N N . LYS A 1 252 ? 18.777 6.168 -16.855 1.00 75.75 252 LYS A N 1
ATOM 2002 C CA . LYS A 1 252 ? 17.404 6.254 -16.324 1.00 75.75 252 LYS A CA 1
ATOM 2003 C C . LYS A 1 252 ? 16.962 4.960 -15.624 1.00 75.75 252 LYS A C 1
ATOM 2005 O O . LYS A 1 252 ? 15.998 4.989 -14.860 1.00 75.75 252 LYS A O 1
ATOM 2010 N N . TYR A 1 253 ? 17.639 3.838 -15.877 1.00 87.56 253 TYR A N 1
ATOM 2011 C CA . TYR A 1 253 ? 17.259 2.516 -15.376 1.00 87.56 253 TYR A CA 1
ATOM 2012 C C . TYR A 1 253 ? 18.322 1.942 -14.437 1.00 87.56 253 TYR A C 1
ATOM 2014 O O . TYR A 1 253 ? 19.517 2.055 -14.698 1.00 87.56 253 TYR A O 1
ATOM 2022 N N . GLN A 1 254 ? 17.878 1.279 -13.367 1.00 91.69 254 GLN A N 1
ATOM 2023 C CA . GLN A 1 254 ? 18.751 0.610 -12.402 1.00 91.69 254 GLN A CA 1
ATOM 2024 C C . GLN A 1 254 ? 18.277 -0.827 -12.161 1.00 91.69 254 GLN A C 1
ATOM 2026 O O . GLN A 1 254 ? 17.083 -1.073 -11.970 1.00 91.69 254 GLN A O 1
ATOM 2031 N N . PHE A 1 255 ? 19.211 -1.775 -12.136 1.00 93.81 255 PHE A N 1
ATOM 2032 C CA . PHE A 1 255 ? 18.997 -3.106 -11.587 1.00 93.81 255 PHE A CA 1
ATOM 2033 C C . PHE A 1 255 ? 19.161 -3.036 -10.068 1.00 93.81 255 PHE A C 1
ATOM 2035 O O . PHE A 1 255 ? 20.220 -2.664 -9.565 1.00 93.81 255 PHE A O 1
ATOM 2042 N N . ILE A 1 256 ? 18.093 -3.381 -9.348 1.00 96.12 256 ILE A N 1
ATOM 2043 C CA . ILE A 1 256 ? 18.024 -3.309 -7.889 1.00 96.12 256 ILE A CA 1
ATOM 2044 C C . ILE A 1 256 ? 17.743 -4.709 -7.347 1.00 96.12 256 ILE A C 1
ATOM 2046 O O . ILE A 1 256 ? 16.774 -5.353 -7.755 1.00 96.12 256 ILE A O 1
ATOM 2050 N N . ALA A 1 257 ? 18.553 -5.160 -6.395 1.00 96.00 257 ALA A N 1
ATOM 2051 C CA . ALA A 1 257 ? 18.327 -6.391 -5.651 1.00 96.00 257 ALA A CA 1
ATOM 2052 C C . ALA A 1 257 ? 18.660 -6.202 -4.169 1.00 96.00 257 ALA A C 1
ATOM 2054 O O . ALA A 1 257 ? 19.506 -5.388 -3.806 1.00 96.00 257 ALA A O 1
ATOM 2055 N N . PHE A 1 258 ? 18.001 -6.972 -3.305 1.00 95.69 258 PHE A N 1
ATOM 2056 C CA . PHE A 1 258 ? 18.389 -7.082 -1.905 1.00 95.69 258 PHE A CA 1
ATOM 2057 C C . PHE A 1 258 ? 18.212 -8.516 -1.404 1.00 95.69 258 PHE A C 1
ATOM 2059 O O . PHE A 1 258 ? 17.356 -9.245 -1.908 1.00 95.69 258 PHE A O 1
ATOM 2066 N N . ASN A 1 259 ? 19.033 -8.922 -0.436 1.00 91.38 259 ASN A N 1
ATOM 2067 C CA . ASN A 1 259 ? 19.080 -10.306 0.040 1.00 91.38 259 ASN A CA 1
ATOM 2068 C C . ASN A 1 259 ? 18.232 -10.525 1.305 1.00 91.38 259 ASN A C 1
ATOM 2070 O O . ASN A 1 259 ? 17.298 -11.327 1.310 1.00 91.38 259 ASN A O 1
ATOM 2074 N N . GLU A 1 260 ? 18.525 -9.788 2.379 1.00 94.38 260 GLU A N 1
ATOM 2075 C CA . GLU A 1 260 ? 17.846 -9.927 3.669 1.00 94.38 260 GLU A CA 1
ATOM 2076 C C . GLU A 1 260 ? 16.947 -8.719 3.964 1.00 94.38 260 GLU A C 1
ATOM 2078 O O . GLU A 1 260 ? 17.221 -7.587 3.552 1.00 94.38 260 GLU A O 1
ATOM 2083 N N . ASP A 1 261 ? 15.879 -8.940 4.737 1.00 96.56 261 ASP A N 1
ATOM 2084 C CA . ASP A 1 261 ? 14.980 -7.876 5.199 1.00 96.56 261 ASP A CA 1
ATOM 2085 C C . ASP A 1 261 ? 15.590 -7.076 6.367 1.00 96.56 261 ASP A C 1
ATOM 2087 O O . ASP A 1 261 ? 15.119 -7.087 7.503 1.00 96.56 261 ASP A O 1
ATOM 2091 N N . LYS A 1 262 ? 16.690 -6.380 6.077 1.00 95.94 262 LYS A N 1
ATOM 2092 C CA . LYS A 1 262 ? 17.342 -5.426 6.983 1.00 95.94 262 LYS A CA 1
ATOM 2093 C C . LYS A 1 262 ? 16.725 -4.042 6.844 1.00 95.94 262 LYS A C 1
ATOM 2095 O O . LYS A 1 262 ? 15.994 -3.776 5.892 1.00 95.94 262 LYS A O 1
ATOM 2100 N N . LYS A 1 263 ? 17.032 -3.137 7.772 1.00 96.50 263 LYS A N 1
ATOM 2101 C CA . LYS A 1 263 ? 16.734 -1.710 7.602 1.00 96.50 263 LYS A CA 1
ATOM 2102 C C . LYS A 1 263 ? 17.285 -1.236 6.251 1.00 96.50 263 LYS A C 1
ATOM 2104 O O . LYS A 1 263 ? 18.440 -1.513 5.951 1.00 96.50 263 LYS A O 1
ATOM 2109 N N . SER A 1 264 ? 16.461 -0.546 5.465 1.00 96.38 264 SER A N 1
ATOM 2110 C CA . SER A 1 264 ? 16.889 -0.039 4.160 1.00 96.38 264 SER A CA 1
ATOM 2111 C C . SER A 1 264 ? 17.932 1.067 4.302 1.00 96.38 264 SER A C 1
ATOM 2113 O O . SER A 1 264 ? 17.785 1.962 5.139 1.00 96.38 264 SER A O 1
ATOM 2115 N N . GLU A 1 265 ? 18.952 1.012 3.455 1.00 95.38 265 GLU A N 1
ATOM 2116 C CA . GLU A 1 265 ? 20.039 1.993 3.380 1.00 95.38 265 GLU A CA 1
ATOM 2117 C C . GLU A 1 265 ? 19.879 2.927 2.172 1.00 95.38 265 GLU A C 1
ATOM 2119 O O . GLU A 1 265 ? 20.379 4.051 2.186 1.00 95.38 265 GLU A O 1
ATOM 2124 N N . SER A 1 266 ? 19.113 2.502 1.162 1.00 95.69 266 SER A N 1
ATOM 2125 C CA . SER A 1 266 ? 18.858 3.254 -0.068 1.00 95.69 266 SER A CA 1
ATOM 2126 C C . SER A 1 266 ? 17.377 3.558 -0.310 1.00 95.69 266 SER A C 1
ATOM 2128 O O . SER A 1 266 ? 16.471 2.833 0.120 1.00 95.69 266 SER A O 1
ATOM 2130 N N . LEU A 1 267 ? 17.119 4.623 -1.078 1.00 96.69 267 LEU A N 1
ATOM 2131 C CA . LEU A 1 267 ? 15.778 4.946 -1.574 1.00 96.69 267 LEU A CA 1
ATOM 2132 C C . LEU A 1 267 ? 15.234 3.824 -2.474 1.00 96.69 267 LEU A C 1
ATOM 2134 O O . LEU A 1 267 ? 14.057 3.481 -2.402 1.00 96.69 267 LEU A O 1
ATOM 2138 N N . GLN A 1 268 ? 16.110 3.224 -3.278 1.00 96.56 268 GLN A N 1
ATOM 2139 C CA . GLN A 1 268 ? 15.841 2.129 -4.203 1.00 96.56 268 GLN A CA 1
ATOM 2140 C C . GLN A 1 268 ? 15.187 0.934 -3.504 1.00 96.56 268 GLN A C 1
ATOM 2142 O O . GLN A 1 268 ? 14.077 0.528 -3.860 1.00 96.56 268 GLN A O 1
ATOM 2147 N N . VAL A 1 269 ? 15.851 0.390 -2.480 1.00 97.25 269 VAL A N 1
ATOM 2148 C CA . VAL A 1 269 ? 15.341 -0.769 -1.738 1.00 97.25 269 VAL A CA 1
ATOM 2149 C C . VAL A 1 269 ? 14.101 -0.394 -0.936 1.00 97.25 269 VAL A C 1
ATOM 2151 O O . VAL A 1 269 ? 13.162 -1.186 -0.847 1.00 97.25 269 VAL A O 1
ATOM 2154 N N . ALA A 1 270 ? 14.031 0.833 -0.422 1.00 97.75 270 ALA A N 1
ATOM 2155 C CA . ALA A 1 270 ? 12.841 1.314 0.260 1.00 97.75 270 ALA A CA 1
ATOM 2156 C C . ALA A 1 270 ? 11.603 1.338 -0.662 1.00 97.75 270 ALA A C 1
ATOM 2158 O O . ALA A 1 270 ? 10.545 0.838 -0.272 1.00 97.75 270 ALA A O 1
ATOM 2159 N N . TYR A 1 271 ? 11.728 1.826 -1.903 1.00 98.06 271 TYR A N 1
ATOM 2160 C CA . TYR A 1 271 ? 10.655 1.710 -2.898 1.00 98.06 271 TYR A CA 1
ATOM 2161 C C . TYR A 1 271 ? 10.341 0.243 -3.228 1.00 98.06 271 TYR A C 1
ATOM 2163 O O . TYR A 1 271 ? 9.164 -0.109 -3.290 1.00 98.06 271 TYR A O 1
ATOM 2171 N N . ALA A 1 272 ? 11.350 -0.622 -3.398 1.00 97.69 272 ALA A N 1
ATOM 2172 C CA . ALA A 1 272 ? 11.134 -2.041 -3.704 1.00 97.69 272 ALA A CA 1
ATOM 2173 C C . ALA A 1 272 ? 10.286 -2.741 -2.624 1.00 97.69 272 ALA A C 1
ATOM 2175 O O . ALA A 1 272 ? 9.352 -3.481 -2.944 1.00 97.69 272 ALA A O 1
ATOM 2176 N N . LYS A 1 273 ? 10.540 -2.448 -1.342 1.00 98.12 273 LYS A N 1
ATOM 2177 C CA . LYS A 1 273 ? 9.747 -2.969 -0.218 1.00 98.12 273 LYS A CA 1
ATOM 2178 C C . LYS A 1 273 ? 8.304 -2.466 -0.231 1.00 98.12 273 LYS A C 1
ATOM 2180 O O . LYS A 1 273 ? 7.379 -3.262 -0.081 1.00 98.12 273 LYS A O 1
ATOM 2185 N N . LEU A 1 274 ? 8.084 -1.167 -0.444 1.00 98.12 274 LEU A N 1
ATOM 2186 C CA . LEU A 1 274 ? 6.726 -0.614 -0.547 1.00 98.12 274 LEU A CA 1
ATOM 2187 C C . LEU A 1 274 ? 5.972 -1.166 -1.766 1.00 98.12 274 LEU A C 1
ATOM 2189 O O . LEU A 1 274 ? 4.760 -1.382 -1.699 1.00 98.12 274 LEU A O 1
ATOM 2193 N N . HIS A 1 275 ? 6.683 -1.448 -2.858 1.00 97.75 275 HIS A N 1
ATOM 2194 C CA . HIS A 1 275 ? 6.116 -2.077 -4.045 1.00 97.75 275 HIS A CA 1
ATOM 2195 C C . HIS A 1 275 ? 5.697 -3.525 -3.762 1.00 97.75 275 HIS A C 1
ATOM 2197 O O . HIS A 1 275 ? 4.601 -3.926 -4.153 1.00 97.75 275 HIS A O 1
ATOM 2203 N N . ALA A 1 276 ? 6.513 -4.281 -3.017 1.00 97.69 276 ALA A N 1
ATOM 2204 C CA . ALA A 1 276 ? 6.181 -5.639 -2.585 1.00 97.69 276 ALA A CA 1
ATOM 2205 C C . ALA A 1 276 ? 4.914 -5.675 -1.716 1.00 97.69 276 ALA A C 1
ATOM 2207 O O . ALA A 1 276 ? 4.060 -6.536 -1.927 1.00 97.69 276 ALA A O 1
ATOM 2208 N N . LEU A 1 277 ? 4.753 -4.714 -0.798 1.00 98.12 277 LEU A N 1
ATOM 2209 C CA . LEU A 1 277 ? 3.521 -4.561 -0.014 1.00 98.12 277 LEU A CA 1
ATOM 2210 C C . LEU A 1 277 ? 2.325 -4.223 -0.907 1.00 98.12 277 LEU A C 1
ATOM 2212 O O . LEU A 1 277 ? 1.283 -4.864 -0.819 1.00 98.12 277 LEU A O 1
ATOM 2216 N N . SER A 1 278 ? 2.486 -3.247 -1.803 1.00 97.94 278 SER A N 1
ATOM 2217 C CA . SER A 1 278 ? 1.377 -2.739 -2.621 1.00 97.94 278 SER A CA 1
ATOM 2218 C C . SER A 1 278 ? 0.846 -3.759 -3.629 1.00 97.94 278 SER A C 1
ATOM 2220 O O . SER A 1 278 ? -0.345 -3.749 -3.933 1.00 97.94 278 SER A O 1
ATOM 2222 N N . LYS A 1 279 ? 1.714 -4.663 -4.104 1.00 95.94 279 LYS A N 1
ATOM 2223 C CA . LYS A 1 279 ? 1.347 -5.812 -4.947 1.00 95.94 279 LYS A CA 1
ATOM 2224 C C . LYS A 1 279 ? 0.837 -7.026 -4.163 1.00 95.94 279 LYS A C 1
ATOM 2226 O O . LYS A 1 279 ? 0.440 -8.009 -4.780 1.00 95.94 279 LYS A O 1
ATOM 2231 N N . GLY A 1 280 ? 0.891 -7.004 -2.830 1.00 96.00 280 GLY A N 1
ATOM 2232 C CA . GLY A 1 280 ? 0.573 -8.166 -1.996 1.00 96.00 280 GLY A CA 1
ATOM 2233 C C . GLY A 1 280 ? 1.603 -9.297 -2.061 1.00 96.00 280 GLY A C 1
ATOM 2234 O O . GLY A 1 280 ? 1.330 -10.392 -1.580 1.00 96.00 280 GLY A O 1
ATOM 2235 N N . ALA A 1 281 ? 2.786 -9.053 -2.633 1.00 96.38 281 ALA A N 1
ATOM 2236 C CA . ALA A 1 281 ? 3.876 -10.028 -2.666 1.00 96.38 281 ALA A CA 1
ATOM 2237 C C . ALA A 1 281 ? 4.506 -10.234 -1.275 1.00 96.38 281 ALA A C 1
ATOM 2239 O O . ALA A 1 281 ? 5.035 -11.303 -0.969 1.00 96.38 281 ALA A O 1
ATOM 2240 N N . ALA A 1 282 ? 4.425 -9.211 -0.420 1.00 97.81 282 ALA A N 1
ATOM 2241 C CA . ALA A 1 282 ? 4.766 -9.279 0.992 1.00 97.81 282 ALA A CA 1
ATOM 2242 C C . ALA A 1 282 ? 3.536 -8.928 1.852 1.00 97.81 282 ALA A C 1
ATOM 2244 O O . ALA A 1 282 ? 2.833 -7.965 1.530 1.00 97.81 282 ALA A O 1
ATOM 2245 N N . PRO A 1 283 ? 3.270 -9.659 2.951 1.00 98.00 283 PRO A N 1
ATOM 2246 C CA . PRO A 1 283 ? 2.211 -9.290 3.882 1.00 98.00 283 PRO A CA 1
ATOM 2247 C C . PRO A 1 283 ? 2.454 -7.929 4.550 1.00 98.00 283 PRO A C 1
ATOM 2249 O O . PRO A 1 283 ? 3.588 -7.530 4.817 1.00 98.00 283 PRO A O 1
ATOM 2252 N N . LEU A 1 284 ? 1.372 -7.239 4.916 1.00 97.75 284 LEU A N 1
ATOM 2253 C CA . LEU A 1 284 ? 1.463 -6.051 5.767 1.00 97.75 284 LEU A CA 1
ATOM 2254 C C . LEU A 1 284 ? 2.236 -6.369 7.058 1.00 97.75 284 LEU A C 1
ATOM 2256 O O . LEU A 1 284 ? 2.063 -7.432 7.654 1.00 97.75 284 LEU A O 1
ATOM 2260 N N . ARG A 1 285 ? 3.073 -5.425 7.501 1.00 96.25 285 ARG A N 1
ATOM 2261 C CA . ARG A 1 285 ? 3.983 -5.531 8.660 1.00 96.25 285 ARG A CA 1
ATOM 2262 C C . ARG A 1 285 ? 5.099 -6.576 8.540 1.00 96.25 285 ARG A C 1
ATOM 2264 O O . ARG A 1 285 ? 5.837 -6.741 9.505 1.00 96.25 285 ARG A O 1
ATOM 2271 N N . SER A 1 286 ? 5.251 -7.265 7.407 1.00 97.44 286 SER A N 1
ATOM 2272 C CA . SER A 1 286 ? 6.270 -8.316 7.274 1.00 97.44 286 SER A CA 1
ATOM 2273 C C . SER A 1 286 ? 7.651 -7.812 6.865 1.00 97.44 286 SER A C 1
ATOM 2275 O O . SER A 1 286 ? 8.576 -8.615 6.838 1.00 97.44 286 SER A O 1
ATOM 2277 N N . LEU A 1 287 ? 7.765 -6.550 6.445 1.00 97.50 287 LEU A N 1
ATOM 2278 C CA . LEU A 1 287 ? 9.011 -5.955 5.970 1.00 97.50 287 LEU A CA 1
ATOM 2279 C C . LEU A 1 287 ? 9.513 -4.897 6.948 1.00 97.50 287 LEU A C 1
ATOM 2281 O O . LEU A 1 287 ? 8.726 -4.095 7.459 1.00 97.50 287 LEU A O 1
ATOM 2285 N N . ASN A 1 288 ? 10.826 -4.846 7.153 1.00 96.88 288 ASN A N 1
ATOM 2286 C CA . ASN A 1 288 ? 11.476 -3.805 7.934 1.00 96.88 288 ASN A CA 1
ATOM 2287 C C . ASN A 1 288 ? 11.451 -2.471 7.167 1.00 96.88 288 ASN A C 1
ATOM 2289 O O . ASN A 1 288 ? 12.148 -2.299 6.162 1.00 96.88 288 ASN A O 1
ATOM 2293 N N . LEU A 1 289 ? 10.654 -1.522 7.665 1.00 96.06 289 LEU A N 1
ATOM 2294 C CA . LEU A 1 289 ? 10.516 -0.161 7.133 1.00 96.06 289 LEU A CA 1
ATOM 2295 C C . LEU A 1 289 ? 11.043 0.901 8.115 1.00 96.06 289 LEU A C 1
ATOM 2297 O O . LEU A 1 289 ? 10.633 2.066 8.063 1.00 96.06 289 LEU A O 1
ATOM 2301 N N . ASP A 1 290 ? 11.925 0.517 9.038 1.00 92.81 290 ASP A N 1
ATOM 2302 C CA . ASP A 1 290 ? 12.440 1.422 10.058 1.00 92.81 290 ASP A CA 1
ATOM 2303 C C . ASP A 1 290 ? 13.144 2.624 9.429 1.00 92.81 290 ASP A C 1
ATOM 2305 O O . ASP A 1 290 ? 14.028 2.502 8.584 1.00 92.81 290 ASP A O 1
ATOM 2309 N N . SER A 1 291 ? 12.789 3.823 9.897 1.00 88.88 291 SER A N 1
ATOM 2310 C CA . SER A 1 291 ? 13.347 5.094 9.407 1.00 88.88 291 SER A CA 1
ATOM 2311 C C . SER A 1 291 ? 13.153 5.360 7.905 1.00 88.88 291 SER A C 1
ATOM 2313 O O . SER A 1 291 ? 13.819 6.245 7.370 1.00 88.88 291 SER A O 1
ATOM 2315 N N . ILE A 1 292 ? 12.225 4.671 7.226 1.00 94.25 292 ILE A N 1
ATOM 2316 C CA . ILE A 1 292 ? 12.009 4.824 5.777 1.00 94.25 292 ILE A CA 1
ATOM 2317 C C . ILE A 1 292 ? 11.765 6.282 5.348 1.00 94.25 292 ILE A C 1
ATOM 2319 O O . ILE A 1 292 ? 12.259 6.717 4.313 1.00 94.25 292 ILE A O 1
ATOM 2323 N N . PHE A 1 293 ? 11.104 7.088 6.187 1.00 92.50 293 PHE A N 1
ATOM 2324 C CA . PHE A 1 293 ? 10.892 8.526 5.955 1.00 92.50 293 PHE A CA 1
ATOM 2325 C C . PHE A 1 293 ? 12.183 9.329 5.741 1.00 92.50 293 PHE A C 1
ATOM 2327 O O . PHE A 1 293 ? 12.146 10.372 5.084 1.00 92.50 293 PHE A O 1
ATOM 2334 N N . GLY A 1 294 ? 13.302 8.890 6.324 1.00 95.12 294 GLY A N 1
ATOM 2335 C CA . GLY A 1 294 ? 14.601 9.545 6.183 1.00 95.12 294 GLY A CA 1
ATOM 2336 C C . GLY A 1 294 ? 15.203 9.387 4.787 1.00 95.12 294 GLY A C 1
ATOM 2337 O O . GLY A 1 294 ? 15.956 10.255 4.363 1.00 95.12 294 GLY A O 1
ATOM 2338 N N . LEU A 1 295 ? 14.827 8.327 4.064 1.00 96.19 295 LEU A N 1
ATOM 2339 C CA . LEU A 1 295 ? 15.336 8.028 2.724 1.00 96.19 295 LEU A CA 1
ATOM 2340 C C . LEU A 1 295 ? 14.588 8.809 1.637 1.00 96.19 295 LEU A C 1
ATOM 2342 O O . LEU A 1 295 ? 15.187 9.218 0.648 1.00 96.19 295 LEU A O 1
ATOM 2346 N N . PHE A 1 296 ? 13.284 9.040 1.817 1.00 97.06 296 PHE A N 1
ATOM 2347 C CA . PHE A 1 296 ? 12.453 9.716 0.817 1.00 97.06 296 PHE A CA 1
ATOM 2348 C C . PHE A 1 296 ? 12.618 11.245 0.895 1.00 97.06 296 PHE A C 1
ATOM 2350 O O . PHE A 1 296 ? 12.336 11.830 1.950 1.00 97.06 296 PHE A O 1
ATOM 2357 N N . PRO A 1 297 ? 13.030 11.934 -0.183 1.00 96.81 297 PRO A N 1
ATOM 2358 C CA . PRO A 1 297 ? 13.057 13.396 -0.218 1.00 96.81 297 PRO A CA 1
ATOM 2359 C C . PRO A 1 297 ? 11.634 13.970 -0.222 1.00 96.81 297 PRO A C 1
ATOM 2361 O O . PRO A 1 297 ? 10.704 13.329 -0.697 1.00 96.81 297 PRO A O 1
ATOM 2364 N N . ASN A 1 298 ? 11.448 15.180 0.313 1.00 98.00 298 ASN A N 1
ATOM 2365 C CA . ASN A 1 298 ? 10.171 15.884 0.184 1.00 98.00 298 ASN A CA 1
ATOM 2366 C C . ASN A 1 298 ? 10.104 16.546 -1.197 1.00 98.00 298 ASN A C 1
ATOM 2368 O O . ASN A 1 298 ? 10.943 17.398 -1.496 1.00 98.00 298 ASN A O 1
ATOM 2372 N N . LEU A 1 299 ? 9.138 16.147 -2.021 1.00 98.19 299 LEU A N 1
ATOM 2373 C CA . LEU A 1 299 ? 9.063 16.526 -3.431 1.00 98.19 299 LEU A CA 1
ATOM 2374 C C . LEU A 1 299 ? 7.717 17.167 -3.744 1.00 98.19 299 LEU A C 1
ATOM 2376 O O . LEU A 1 299 ? 6.707 16.829 -3.127 1.00 98.19 299 LEU A O 1
ATOM 2380 N N . ALA A 1 300 ? 7.707 18.063 -4.726 1.00 98.50 300 ALA A N 1
ATOM 2381 C CA . ALA A 1 300 ? 6.476 18.486 -5.374 1.00 98.50 300 ALA A CA 1
ATOM 2382 C C . ALA A 1 300 ? 6.139 17.511 -6.505 1.00 98.50 300 ALA A C 1
ATOM 2384 O O . ALA A 1 300 ? 7.019 17.111 -7.263 1.00 98.50 300 ALA A O 1
ATOM 2385 N N . TRP A 1 301 ? 4.871 17.136 -6.623 1.00 98.25 301 TRP A N 1
ATOM 2386 C CA . TRP A 1 301 ? 4.401 16.178 -7.618 1.00 98.25 301 TRP A CA 1
ATOM 2387 C C . TRP A 1 301 ? 3.401 16.848 -8.555 1.00 98.25 301 TRP A C 1
ATOM 2389 O O . TRP A 1 301 ? 2.455 17.483 -8.094 1.00 98.25 301 TRP A O 1
ATOM 2399 N N . SER A 1 302 ? 3.621 16.697 -9.859 1.00 97.06 302 SER A N 1
ATOM 2400 C CA . SER A 1 302 ? 2.716 17.126 -10.931 1.00 97.06 302 SER A CA 1
ATOM 2401 C C . SER A 1 302 ? 2.464 15.924 -11.834 1.00 97.06 302 SER A C 1
ATOM 2403 O O . SER A 1 302 ? 3.344 15.507 -12.592 1.00 97.06 302 SER A O 1
ATOM 2405 N N . GLY A 1 303 ? 1.285 15.321 -11.724 1.00 94.75 303 GLY A N 1
ATOM 2406 C CA . GLY A 1 303 ? 1.003 13.996 -12.255 1.00 94.75 303 GLY A CA 1
ATOM 2407 C C . GLY A 1 303 ? 1.992 12.964 -11.706 1.00 94.75 303 GLY A C 1
ATOM 2408 O O . GLY A 1 303 ? 2.184 12.842 -10.497 1.00 94.75 303 GLY A O 1
ATOM 2409 N N . ASN A 1 304 ? 2.659 12.245 -12.611 1.00 92.19 304 ASN A N 1
ATOM 2410 C CA . ASN A 1 304 ? 3.701 11.271 -12.269 1.00 92.19 304 ASN A CA 1
ATOM 2411 C C . ASN A 1 304 ? 5.116 11.865 -12.221 1.00 92.19 304 ASN A C 1
ATOM 2413 O O . ASN A 1 304 ? 6.077 11.119 -12.034 1.00 92.19 304 ASN A O 1
ATOM 2417 N N . THR A 1 305 ? 5.253 13.186 -12.367 1.00 94.69 305 THR A N 1
ATOM 2418 C CA . THR A 1 305 ? 6.554 13.856 -12.406 1.00 94.69 305 THR A CA 1
ATOM 2419 C C . THR A 1 305 ? 6.903 14.447 -11.038 1.00 94.69 305 THR A C 1
ATOM 2421 O O . THR A 1 305 ? 6.192 15.338 -10.559 1.00 94.69 305 THR A O 1
ATOM 2424 N N . PRO A 1 306 ? 7.991 13.983 -10.402 1.00 96.19 306 PRO A N 1
ATOM 2425 C CA . PRO A 1 306 ? 8.534 14.593 -9.197 1.00 96.19 306 PRO A CA 1
ATOM 2426 C C . PRO A 1 306 ? 9.434 15.786 -9.529 1.00 96.19 306 PRO A C 1
ATOM 2428 O O . PRO A 1 306 ? 10.224 15.743 -10.470 1.00 96.19 306 PRO A O 1
ATOM 2431 N N . TYR A 1 307 ? 9.386 16.810 -8.684 1.00 96.62 307 TYR A N 1
ATOM 2432 C CA . TYR A 1 307 ? 10.274 17.964 -8.727 1.00 96.62 307 TYR A CA 1
ATOM 2433 C C . TYR A 1 307 ? 10.891 18.199 -7.350 1.00 96.62 307 TYR A C 1
ATOM 2435 O O . TYR A 1 307 ? 10.196 18.210 -6.326 1.00 96.62 307 TYR A O 1
ATOM 2443 N N . GLU A 1 308 ? 12.202 18.437 -7.321 1.00 97.25 308 GLU A N 1
ATOM 2444 C CA . GLU A 1 308 ? 12.828 19.013 -6.138 1.00 97.25 308 GLU A CA 1
ATOM 2445 C C . GLU A 1 308 ? 12.286 20.431 -5.915 1.00 97.25 308 GLU A C 1
ATOM 2447 O O . GLU A 1 308 ? 12.119 21.213 -6.853 1.00 97.25 308 GLU A O 1
ATOM 2452 N N . LEU A 1 309 ? 12.003 20.773 -4.657 1.00 97.69 309 LEU A N 1
ATOM 2453 C CA . LEU A 1 309 ? 11.427 22.078 -4.325 1.00 97.69 309 LEU A CA 1
ATOM 2454 C C . LEU A 1 309 ? 12.370 23.233 -4.673 1.00 97.69 309 LEU A C 1
ATOM 2456 O O . LEU A 1 309 ? 11.895 24.289 -5.074 1.00 97.69 309 LEU A O 1
ATOM 2460 N N . GLU A 1 310 ? 13.682 23.035 -4.532 1.00 96.56 310 GLU A N 1
ATOM 2461 C CA . GLU A 1 310 ? 14.662 24.074 -4.861 1.00 96.56 310 GLU A CA 1
ATOM 2462 C C . GLU A 1 310 ? 14.734 24.323 -6.364 1.00 96.56 310 GLU A C 1
ATOM 2464 O O . GLU A 1 310 ? 14.653 25.466 -6.797 1.00 96.56 310 GLU A O 1
ATOM 2469 N N . TYR A 1 311 ? 14.715 23.254 -7.162 1.00 95.25 311 TYR A N 1
ATOM 2470 C CA . TYR A 1 311 ? 14.650 23.356 -8.615 1.00 95.25 311 TYR A CA 1
ATOM 2471 C C . TYR A 1 311 ? 13.415 24.141 -9.089 1.00 95.25 311 TYR A C 1
ATOM 2473 O O . TYR A 1 311 ? 13.512 24.971 -9.993 1.00 95.25 311 TYR A O 1
ATOM 2481 N N . LEU A 1 312 ? 12.252 23.951 -8.450 1.00 97.12 312 LEU A N 1
ATOM 2482 C CA . LEU A 1 312 ? 11.071 24.766 -8.756 1.00 97.12 312 LEU A CA 1
ATOM 2483 C C . LEU A 1 312 ? 11.260 26.242 -8.397 1.00 97.12 312 LEU A C 1
ATOM 2485 O O . LEU A 1 312 ? 10.798 27.088 -9.156 1.00 97.12 312 LEU A O 1
ATOM 2489 N N . ARG A 1 313 ? 11.918 26.558 -7.274 1.00 97.94 313 ARG A N 1
ATOM 2490 C CA . ARG A 1 313 ? 12.176 27.946 -6.847 1.00 97.94 313 ARG A CA 1
ATOM 2491 C C . ARG A 1 313 ? 13.143 28.656 -7.785 1.00 97.94 313 ARG A C 1
ATOM 2493 O O . ARG A 1 313 ? 12.878 29.788 -8.175 1.00 97.94 313 ARG A O 1
ATOM 2500 N N . GLU A 1 314 ? 14.221 27.984 -8.181 1.00 97.75 314 GLU A N 1
ATOM 2501 C CA . GLU A 1 314 ? 15.230 28.519 -9.103 1.00 97.75 314 GLU A CA 1
ATOM 2502 C C . GLU A 1 314 ? 14.625 28.908 -10.460 1.00 97.75 314 GLU A C 1
ATOM 2504 O O . GLU A 1 314 ? 15.001 29.924 -11.041 1.00 97.75 314 GLU A O 1
ATOM 2509 N N . ASN A 1 315 ? 13.646 28.135 -10.939 1.00 97.31 315 ASN A N 1
ATOM 2510 C CA . ASN A 1 315 ? 13.023 28.324 -12.252 1.00 97.31 315 ASN A CA 1
ATOM 2511 C C . ASN A 1 315 ? 11.667 29.057 -12.193 1.00 97.31 315 ASN A C 1
ATOM 2513 O O . ASN A 1 315 ? 11.042 29.288 -13.230 1.00 97.31 315 ASN A O 1
ATOM 2517 N N . GLU A 1 316 ? 11.190 29.431 -10.999 1.00 97.56 316 GLU A N 1
ATOM 2518 C CA . GLU A 1 316 ? 9.809 29.878 -10.783 1.00 97.56 316 GLU A CA 1
ATOM 2519 C C . GLU A 1 316 ? 9.441 31.095 -11.638 1.00 97.56 316 GLU A C 1
ATOM 2521 O O . GLU A 1 316 ? 8.402 31.096 -12.299 1.00 97.56 316 GLU A O 1
ATOM 2526 N N . ILE A 1 317 ? 10.289 32.128 -11.643 1.00 97.94 317 ILE A N 1
ATOM 2527 C CA . ILE A 1 317 ? 10.011 33.384 -12.352 1.00 97.94 317 ILE A CA 1
ATOM 2528 C C . ILE A 1 317 ? 9.923 33.135 -13.859 1.00 97.94 317 ILE A C 1
ATOM 2530 O O . ILE A 1 317 ? 8.928 33.508 -14.482 1.00 97.94 317 ILE A O 1
ATOM 2534 N N . GLU A 1 318 ? 10.935 32.483 -14.439 1.00 98.00 318 GLU A N 1
ATOM 2535 C CA . GLU A 1 318 ? 10.981 32.194 -15.875 1.00 98.00 318 GLU A CA 1
ATOM 2536 C C . GLU A 1 318 ? 9.752 31.383 -16.302 1.00 98.00 318 GLU A C 1
ATOM 2538 O O . GLU A 1 318 ? 9.049 31.753 -17.246 1.00 98.00 318 GLU A O 1
ATOM 2543 N N . TRP A 1 319 ? 9.457 30.306 -15.571 1.00 97.81 319 TRP A N 1
ATOM 2544 C CA . TRP A 1 319 ? 8.385 29.379 -15.916 1.00 97.81 319 TRP A CA 1
ATOM 2545 C C . TRP A 1 319 ? 6.990 29.957 -15.693 1.00 97.81 319 TRP A C 1
ATOM 2547 O O . TRP A 1 319 ? 6.049 29.602 -16.398 1.00 97.81 319 TRP A O 1
ATOM 2557 N N . ARG A 1 320 ? 6.815 30.870 -14.736 1.00 97.50 320 ARG A N 1
ATOM 2558 C CA . ARG A 1 320 ? 5.541 31.582 -14.581 1.00 97.50 320 ARG A CA 1
ATOM 2559 C C . ARG A 1 320 ? 5.330 32.604 -15.690 1.00 97.50 320 ARG A C 1
ATOM 2561 O O . ARG A 1 320 ? 4.231 32.667 -16.233 1.00 97.50 320 ARG A O 1
ATOM 2568 N N . VAL A 1 321 ? 6.365 33.362 -16.060 1.00 98.12 321 VAL A N 1
ATOM 2569 C CA . VAL A 1 321 ? 6.281 34.368 -17.136 1.00 98.12 321 VAL A CA 1
ATOM 2570 C C . VAL A 1 321 ? 5.953 33.720 -18.482 1.00 98.12 321 VAL A C 1
ATOM 2572 O O . VAL A 1 321 ? 5.164 34.269 -19.246 1.00 98.12 321 VAL A O 1
ATOM 2575 N N . ASN A 1 322 ? 6.515 32.543 -18.767 1.00 97.56 322 ASN A N 1
ATOM 2576 C CA . ASN A 1 322 ? 6.281 31.830 -20.026 1.00 97.56 322 ASN A CA 1
ATOM 2577 C C . ASN A 1 322 ? 5.126 30.803 -19.971 1.00 97.56 322 ASN A C 1
ATOM 2579 O O . ASN A 1 322 ? 4.910 30.087 -20.950 1.00 97.56 322 ASN A O 1
ATOM 2583 N N . GLY A 1 323 ? 4.392 30.718 -18.853 1.00 96.38 323 GLY A N 1
ATOM 2584 C CA . GLY A 1 323 ? 3.249 29.813 -18.685 1.00 96.38 323 GLY A CA 1
ATOM 2585 C C . GLY A 1 323 ? 3.595 28.318 -18.600 1.00 96.38 323 GLY A C 1
ATOM 2586 O O . GLY A 1 323 ? 2.724 27.490 -18.850 1.00 96.38 323 GLY A O 1
ATOM 2587 N N . ARG A 1 324 ? 4.843 27.955 -18.270 1.00 96.44 324 ARG A N 1
ATOM 2588 C CA . ARG A 1 324 ? 5.331 26.565 -18.147 1.00 96.44 324 ARG A CA 1
ATOM 2589 C C . ARG A 1 324 ? 5.412 26.038 -16.713 1.00 96.44 324 ARG A C 1
ATOM 2591 O O . ARG A 1 324 ? 5.794 24.886 -16.526 1.00 96.44 324 ARG A O 1
ATOM 2598 N N . PHE A 1 325 ? 5.100 26.848 -15.699 1.00 97.50 325 PHE A N 1
ATOM 2599 C CA . PHE A 1 325 ? 5.164 26.385 -14.310 1.00 97.50 325 PHE A CA 1
ATOM 2600 C C . PHE A 1 325 ? 4.190 25.206 -14.091 1.00 97.50 325 PHE A C 1
ATOM 2602 O O . PHE A 1 325 ? 3.011 25.341 -14.428 1.00 97.50 325 PHE A O 1
ATOM 2609 N N . PRO A 1 326 ? 4.646 24.059 -13.550 1.00 97.44 326 PRO A N 1
ATOM 2610 C CA . PRO A 1 326 ? 3.830 22.850 -13.476 1.00 97.44 326 PRO A CA 1
ATOM 2611 C C . PRO A 1 326 ? 2.660 22.990 -12.494 1.00 97.44 326 PRO A C 1
ATOM 2613 O O . PRO A 1 326 ? 2.734 23.710 -11.495 1.00 97.44 326 PRO A O 1
ATOM 2616 N N . VAL A 1 327 ? 1.579 22.249 -12.753 1.00 97.88 327 VAL A N 1
ATOM 2617 C CA . VAL A 1 327 ? 0.447 22.133 -11.825 1.00 97.88 327 VAL A CA 1
ATOM 2618 C C . VAL A 1 327 ? 0.837 21.173 -10.708 1.00 97.88 327 VAL A C 1
ATOM 2620 O O . VAL A 1 327 ? 0.883 19.965 -10.904 1.00 97.88 327 VAL A O 1
ATOM 2623 N N . ILE A 1 328 ? 1.137 21.710 -9.527 1.00 98.31 328 ILE A N 1
ATOM 2624 C CA . ILE A 1 328 ? 1.517 20.891 -8.373 1.00 98.31 328 ILE A CA 1
ATOM 2625 C C . ILE A 1 328 ? 0.264 20.308 -7.714 1.00 98.31 328 ILE A C 1
ATOM 2627 O O . ILE A 1 328 ? -0.524 21.036 -7.114 1.00 98.31 328 ILE A O 1
ATOM 2631 N N . ASP A 1 329 ? 0.117 18.986 -7.785 1.00 98.25 329 ASP A N 1
ATOM 2632 C CA . ASP A 1 329 ? -0.987 18.239 -7.182 1.00 98.25 329 ASP A CA 1
ATOM 2633 C C . ASP A 1 329 ? -0.830 18.099 -5.665 1.00 98.25 329 ASP A C 1
ATOM 2635 O O . ASP A 1 329 ? -1.814 18.125 -4.924 1.00 98.25 329 ASP A O 1
ATOM 2639 N N . TYR A 1 330 ? 0.401 17.863 -5.198 1.00 98.44 330 TYR A N 1
ATOM 2640 C CA . TYR A 1 330 ? 0.736 17.733 -3.779 1.00 98.44 330 TYR A CA 1
ATOM 2641 C C . TYR A 1 330 ? 2.247 17.854 -3.534 1.00 98.44 330 TYR A C 1
ATOM 2643 O O . TYR A 1 330 ? 3.062 17.715 -4.447 1.00 98.44 330 TYR A O 1
ATOM 2651 N N . ILE A 1 331 ? 2.617 18.096 -2.274 1.00 98.62 331 ILE A N 1
ATOM 2652 C CA . ILE A 1 331 ? 4.002 18.068 -1.796 1.00 98.62 331 ILE A CA 1
ATOM 2653 C C . ILE A 1 331 ? 4.080 17.042 -0.667 1.00 98.62 331 ILE A C 1
ATOM 2655 O O . ILE A 1 331 ? 3.462 17.231 0.380 1.00 98.62 331 ILE A O 1
ATOM 2659 N N . ASP A 1 332 ? 4.799 15.946 -0.891 1.00 98.12 332 ASP A N 1
ATOM 2660 C CA . ASP A 1 332 ? 5.010 14.892 0.104 1.00 98.12 332 ASP A CA 1
ATOM 2661 C C . ASP A 1 332 ? 6.249 14.058 -0.254 1.00 98.12 332 ASP A C 1
ATOM 2663 O O . ASP A 1 332 ? 6.747 14.067 -1.384 1.00 98.12 332 ASP A O 1
ATOM 2667 N N . LYS A 1 333 ? 6.718 13.287 0.727 1.00 97.69 333 LYS A N 1
ATOM 2668 C CA . LYS A 1 333 ? 7.772 12.286 0.575 1.00 97.69 333 LYS A CA 1
ATOM 2669 C C . LYS A 1 333 ? 7.314 11.057 -0.205 1.00 97.69 333 LYS A C 1
ATOM 2671 O O . LYS A 1 333 ? 8.114 10.464 -0.916 1.00 97.69 333 LYS A O 1
ATOM 2676 N N . PHE A 1 334 ? 6.052 10.651 -0.066 1.00 97.44 334 PHE A N 1
ATOM 2677 C CA . PHE A 1 334 ? 5.544 9.409 -0.652 1.00 97.44 334 PHE A CA 1
ATOM 2678 C C . PHE A 1 334 ? 4.719 9.675 -1.915 1.00 97.44 334 PHE A C 1
ATOM 2680 O O . PHE A 1 334 ? 3.865 10.563 -1.899 1.00 97.44 334 PHE A O 1
ATOM 2687 N N . PRO A 1 335 ? 4.893 8.876 -2.982 1.00 97.50 335 PRO A N 1
ATOM 2688 C CA . PRO A 1 335 ? 3.961 8.875 -4.098 1.00 97.50 335 PRO A CA 1
ATOM 2689 C C . PRO A 1 335 ? 2.596 8.277 -3.709 1.00 97.50 335 PRO A C 1
ATOM 2691 O O . PRO A 1 335 ? 2.450 7.596 -2.685 1.00 97.50 335 PRO A O 1
ATOM 2694 N N . ARG A 1 336 ? 1.582 8.504 -4.550 1.00 98.31 336 ARG A N 1
ATOM 2695 C CA . ARG A 1 336 ? 0.266 7.849 -4.434 1.00 98.31 336 ARG A CA 1
ATOM 2696 C C . ARG A 1 336 ? 0.334 6.405 -4.943 1.00 98.31 336 ARG A C 1
ATOM 2698 O O . ARG A 1 336 ? 1.159 6.076 -5.792 1.00 98.31 336 ARG A O 1
ATOM 2705 N N . TYR A 1 337 ? -0.558 5.544 -4.454 1.00 97.94 337 TYR A N 1
ATOM 2706 C CA . TYR A 1 337 ? -0.615 4.116 -4.802 1.00 97.94 337 TYR A CA 1
ATOM 2707 C C . TYR A 1 337 ? -0.703 3.883 -6.321 1.00 97.94 337 TYR A C 1
ATOM 2709 O O . TYR A 1 337 ? 0.141 3.189 -6.887 1.00 97.94 337 TYR A O 1
ATOM 2717 N N . LEU A 1 338 ? -1.645 4.552 -6.999 1.00 97.06 338 LEU A N 1
ATOM 2718 C CA . LEU A 1 338 ? -1.871 4.389 -8.445 1.00 97.06 338 LEU A CA 1
ATOM 2719 C C . LEU A 1 338 ? -0.781 5.011 -9.333 1.00 97.06 338 LEU A C 1
ATOM 2721 O O . LEU A 1 338 ? -0.802 4.822 -10.544 1.00 97.06 338 LEU A O 1
ATOM 2725 N N . MET A 1 339 ? 0.183 5.735 -8.755 1.00 95.88 339 MET A N 1
ATOM 2726 C CA . MET A 1 339 ? 1.371 6.193 -9.490 1.00 95.88 339 MET A CA 1
ATOM 2727 C C . MET A 1 339 ? 2.421 5.081 -9.623 1.00 95.88 339 MET A C 1
ATOM 2729 O O . MET A 1 339 ? 3.341 5.198 -10.426 1.00 95.88 339 MET A O 1
ATOM 2733 N N . GLN A 1 340 ? 2.316 4.032 -8.800 1.00 95.25 340 GLN A N 1
ATOM 2734 C CA . GLN A 1 340 ? 3.344 3.003 -8.632 1.00 95.25 340 GLN A CA 1
ATOM 2735 C C . GLN A 1 340 ? 2.842 1.600 -8.965 1.00 95.25 340 GLN A C 1
ATOM 2737 O O . GLN A 1 340 ? 3.620 0.768 -9.424 1.00 95.25 340 GLN A O 1
ATOM 2742 N N . VAL A 1 341 ? 1.564 1.312 -8.717 1.00 93.56 341 VAL A N 1
ATOM 2743 C CA . VAL A 1 341 ? 0.987 -0.012 -8.951 1.00 93.56 341 VAL A CA 1
ATOM 2744 C C . VAL A 1 341 ? -0.414 0.082 -9.539 1.00 93.56 341 VAL A C 1
ATOM 2746 O O . VAL A 1 341 ? -1.197 0.971 -9.205 1.00 93.56 341 VAL A O 1
ATOM 2749 N N . LEU A 1 342 ? -0.730 -0.885 -10.394 1.00 92.06 342 LEU A N 1
ATOM 2750 C CA . LEU A 1 342 ? -2.103 -1.196 -10.762 1.00 92.06 342 LEU A CA 1
ATOM 2751 C C . LEU A 1 342 ? -2.681 -2.162 -9.709 1.00 92.06 342 LEU A C 1
ATOM 2753 O O . LEU A 1 342 ? -1.948 -3.067 -9.292 1.00 92.06 342 LEU A O 1
ATOM 2757 N N . PRO A 1 343 ? -3.948 -2.003 -9.282 1.00 91.00 343 PRO A N 1
ATOM 2758 C CA . PRO A 1 343 ? -4.594 -2.966 -8.398 1.00 91.00 343 PRO A CA 1
ATOM 2759 C C . PRO A 1 343 ? -4.533 -4.390 -8.962 1.00 91.00 343 PRO A C 1
ATOM 2761 O O . PRO A 1 343 ? -4.686 -4.604 -10.161 1.00 91.00 343 PRO A O 1
ATOM 2764 N N . GLN A 1 344 ? -4.319 -5.371 -8.090 1.00 92.00 344 GLN A N 1
ATOM 2765 C CA . GLN A 1 344 ? -4.113 -6.772 -8.470 1.00 92.00 344 GLN A CA 1
ATOM 2766 C C . GLN A 1 344 ? -5.405 -7.550 -8.778 1.00 92.00 344 GLN A C 1
ATOM 2768 O O . GLN A 1 344 ? -5.337 -8.737 -9.089 1.00 92.00 344 GLN A O 1
ATOM 2773 N N . ALA A 1 345 ? -6.569 -6.912 -8.654 1.00 95.00 345 ALA A N 1
ATOM 2774 C CA . ALA A 1 345 ? -7.870 -7.496 -8.954 1.00 95.00 345 ALA A CA 1
ATOM 2775 C C . ALA A 1 345 ? -8.798 -6.449 -9.584 1.00 95.00 345 ALA A C 1
ATOM 2777 O O . ALA A 1 345 ? -8.814 -5.292 -9.156 1.00 95.00 345 ALA A O 1
ATOM 2778 N N . ASP A 1 346 ? -9.602 -6.880 -10.556 1.00 96.06 346 ASP A N 1
ATOM 2779 C CA . ASP A 1 346 ? -10.485 -6.010 -11.348 1.00 96.06 346 ASP A CA 1
ATOM 2780 C C . ASP A 1 346 ? -11.584 -5.340 -10.511 1.00 96.06 346 ASP A C 1
ATOM 2782 O O . ASP A 1 346 ? -12.062 -4.258 -10.842 1.00 96.06 346 ASP A O 1
ATOM 2786 N N . ASN A 1 347 ? -11.982 -5.968 -9.402 1.00 95.94 347 ASN A N 1
ATOM 2787 C CA . ASN A 1 347 ? -13.023 -5.471 -8.505 1.00 95.94 347 ASN A CA 1
ATOM 2788 C C . ASN A 1 347 ? -12.486 -4.576 -7.370 1.00 95.94 347 ASN A C 1
ATOM 2790 O O . ASN A 1 347 ? -13.165 -4.390 -6.360 1.00 95.94 347 ASN A O 1
ATOM 2794 N N . ILE A 1 348 ? -11.281 -4.012 -7.514 1.00 97.69 348 ILE A N 1
ATOM 2795 C CA . ILE A 1 348 ? -10.760 -2.981 -6.607 1.00 97.69 348 ILE A CA 1
ATOM 2796 C C . ILE A 1 348 ? -11.113 -1.598 -7.153 1.00 97.69 348 ILE A C 1
ATOM 2798 O O . ILE A 1 348 ? -10.774 -1.251 -8.283 1.00 97.69 348 ILE A O 1
ATOM 2802 N N . ARG A 1 349 ? -11.754 -0.767 -6.325 1.00 97.94 349 ARG A N 1
ATOM 2803 C CA . ARG A 1 349 ? -12.179 0.588 -6.702 1.00 97.94 349 ARG A CA 1
ATOM 2804 C C . ARG A 1 349 ? -11.553 1.640 -5.798 1.00 97.94 349 ARG A C 1
ATOM 2806 O O . ARG A 1 349 ? -11.711 1.597 -4.580 1.00 97.94 349 ARG A O 1
ATOM 2813 N N . ILE A 1 350 ? -10.900 2.626 -6.408 1.00 98.25 350 ILE A N 1
ATOM 2814 C CA . ILE A 1 350 ? -10.331 3.797 -5.732 1.00 98.25 350 ILE A CA 1
ATOM 2815 C C . ILE A 1 350 ? -10.897 5.037 -6.417 1.00 98.25 350 ILE A C 1
ATOM 2817 O O . ILE A 1 350 ? -10.554 5.323 -7.561 1.00 98.25 350 ILE A O 1
ATOM 2821 N N . LEU A 1 351 ? -11.785 5.757 -5.733 1.00 98.12 351 LEU A N 1
ATOM 2822 C CA . LEU A 1 351 ? -12.501 6.889 -6.332 1.00 98.12 351 LEU A CA 1
ATOM 2823 C C . LEU A 1 351 ? -11.708 8.207 -6.267 1.00 98.12 351 LEU A C 1
ATOM 2825 O O . LEU A 1 351 ? -12.021 9.143 -6.995 1.00 98.12 351 LEU A O 1
ATOM 2829 N N . ASP A 1 352 ? -10.682 8.285 -5.415 1.00 97.75 352 ASP A N 1
ATOM 2830 C CA . ASP A 1 352 ? -9.759 9.421 -5.324 1.00 97.75 352 ASP A CA 1
ATOM 2831 C C . ASP A 1 352 ? -8.350 8.929 -4.957 1.00 97.75 352 ASP A C 1
ATOM 2833 O O . ASP A 1 352 ? -8.085 8.500 -3.833 1.00 97.75 352 ASP A O 1
ATOM 2837 N N . THR A 1 353 ? -7.429 9.011 -5.920 1.00 96.38 353 THR A N 1
ATOM 2838 C CA . THR A 1 353 ? -6.036 8.553 -5.778 1.00 96.38 353 THR A CA 1
ATOM 2839 C C . THR A 1 353 ? -5.254 9.304 -4.693 1.00 96.38 353 THR A C 1
ATOM 2841 O O . THR A 1 353 ? -4.307 8.764 -4.120 1.00 96.38 353 THR A O 1
ATOM 2844 N N . SER A 1 354 ? -5.650 10.535 -4.344 1.00 97.50 354 SER A N 1
ATOM 2845 C CA . SER A 1 354 ? -4.975 11.318 -3.298 1.00 97.50 354 SER A CA 1
ATOM 2846 C C . SER A 1 354 ? -5.120 10.706 -1.901 1.00 97.50 354 SER A C 1
ATOM 2848 O O . SER A 1 354 ? -4.357 11.033 -0.989 1.00 97.50 354 SER A O 1
ATOM 2850 N N . LYS A 1 355 ? -6.078 9.787 -1.734 1.00 98.19 355 LYS A N 1
ATOM 2851 C CA . LYS A 1 355 ? -6.428 9.168 -0.457 1.00 98.19 355 LYS A CA 1
ATOM 2852 C C . LYS A 1 355 ? -5.731 7.828 -0.212 1.00 98.19 355 LYS A C 1
ATOM 2854 O O . LYS A 1 355 ? -6.016 7.185 0.798 1.00 98.19 355 LYS A O 1
ATOM 2859 N N . THR A 1 356 ? -4.816 7.402 -1.080 1.00 98.38 356 THR A N 1
ATOM 2860 C CA . THR A 1 356 ? -4.133 6.105 -0.952 1.00 98.38 356 THR A CA 1
ATOM 2861 C C . THR A 1 356 ? -2.641 6.280 -1.207 1.00 98.38 356 THR A C 1
ATOM 2863 O O . THR A 1 356 ? -2.211 6.552 -2.330 1.00 98.38 356 THR A O 1
ATOM 2866 N N . ARG A 1 357 ? -1.820 6.128 -0.164 1.00 98.25 357 ARG A N 1
ATOM 2867 C CA . ARG A 1 357 ? -0.358 6.202 -0.299 1.00 98.25 357 ARG A CA 1
ATOM 2868 C C . ARG A 1 357 ? 0.229 4.928 -0.891 1.00 98.25 357 ARG A C 1
ATOM 2870 O O . ARG A 1 357 ? -0.255 3.824 -0.648 1.00 98.25 357 ARG A O 1
ATOM 2877 N N . PHE A 1 358 ? 1.335 5.084 -1.611 1.00 98.31 358 PHE A N 1
ATOM 2878 C CA . PHE A 1 358 ? 2.185 3.963 -1.985 1.00 98.31 358 PHE A CA 1
ATOM 2879 C C . PHE A 1 358 ? 2.671 3.203 -0.741 1.00 98.31 358 PHE A C 1
ATOM 2881 O O . PHE A 1 358 ? 3.030 3.806 0.272 1.00 98.31 358 PHE A O 1
ATOM 2888 N N . GLY A 1 359 ? 2.655 1.872 -0.811 1.00 97.88 359 GLY A N 1
ATOM 2889 C CA . GLY A 1 359 ? 2.893 0.982 0.323 1.00 97.88 359 GLY A CA 1
ATOM 2890 C C . GLY A 1 359 ? 1.622 0.477 1.009 1.00 97.88 359 GLY A C 1
ATOM 2891 O O . GLY A 1 359 ? 1.738 -0.327 1.932 1.00 97.88 359 GLY A O 1
ATOM 2892 N N . ALA A 1 360 ? 0.437 0.950 0.616 1.00 98.38 360 ALA A N 1
ATOM 2893 C CA . ALA A 1 360 ? -0.842 0.385 1.045 1.00 98.38 360 ALA A CA 1
ATOM 2894 C C . ALA A 1 360 ? -1.132 -0.942 0.326 1.00 98.38 360 ALA A C 1
ATOM 2896 O O . ALA A 1 360 ? -0.775 -1.078 -0.838 1.00 98.38 360 ALA A O 1
ATOM 2897 N N . PHE A 1 361 ? -1.830 -1.880 0.972 1.00 98.50 361 PHE A N 1
ATOM 2898 C CA . PHE A 1 361 ? -2.332 -3.106 0.333 1.00 98.50 361 PHE A CA 1
ATOM 2899 C C . PHE A 1 361 ? -3.863 -3.138 0.333 1.00 98.50 361 PHE A C 1
ATOM 2901 O O . PHE A 1 361 ? -4.489 -2.938 1.374 1.00 98.50 361 PHE A O 1
ATOM 2908 N N . LEU A 1 362 ? -4.470 -3.410 -0.821 1.00 98.38 362 LEU A N 1
ATOM 2909 C CA . LEU A 1 362 ? -5.922 -3.394 -1.001 1.00 98.38 362 LEU A CA 1
ATOM 2910 C C . LEU A 1 36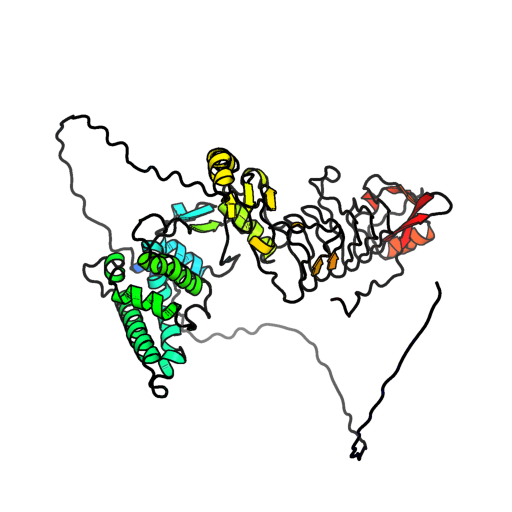2 ? -6.386 -4.750 -1.533 1.00 98.38 362 LEU A C 1
ATOM 2912 O O . LEU A 1 362 ? -6.156 -5.036 -2.698 1.00 98.38 362 LEU A O 1
ATOM 2916 N N . GLY A 1 363 ? -6.998 -5.597 -0.707 1.00 97.44 363 GLY A N 1
ATOM 2917 C CA . GLY A 1 363 ? -7.488 -6.917 -1.123 1.00 97.44 363 GLY A CA 1
ATOM 2918 C C . GLY A 1 363 ? -8.588 -6.876 -2.196 1.00 97.44 363 GLY A C 1
ATOM 2919 O O . GLY A 1 363 ? -9.206 -5.841 -2.436 1.00 97.44 363 GLY A O 1
ATOM 2920 N N . ALA A 1 364 ? -8.846 -8.014 -2.848 1.00 97.38 364 ALA A N 1
ATOM 2921 C CA . ALA A 1 364 ? -9.913 -8.129 -3.848 1.00 97.38 364 ALA A CA 1
ATOM 2922 C C . ALA A 1 364 ? -11.281 -7.727 -3.259 1.00 97.38 364 ALA A C 1
ATOM 2924 O O . ALA A 1 364 ? -11.575 -8.046 -2.109 1.00 97.38 364 ALA A O 1
ATOM 2925 N N . GLY A 1 365 ? -12.102 -7.013 -4.034 1.00 96.31 365 GLY A N 1
ATOM 2926 C CA . GLY A 1 365 ? -13.396 -6.471 -3.589 1.00 96.31 365 GLY A CA 1
ATOM 2927 C C . GLY A 1 365 ? -13.308 -5.210 -2.718 1.00 96.31 365 GLY A C 1
ATOM 2928 O O . GLY A 1 365 ? -14.317 -4.764 -2.161 1.00 96.31 365 GLY A O 1
ATOM 2929 N N . TYR A 1 366 ? -12.114 -4.632 -2.551 1.00 98.31 366 TYR A N 1
ATOM 2930 C CA . TYR A 1 366 ? -11.919 -3.379 -1.826 1.00 98.31 366 TYR A CA 1
ATOM 2931 C C . TYR A 1 366 ? -12.533 -2.187 -2.570 1.00 98.31 366 TYR A C 1
ATOM 2933 O O . TYR A 1 366 ? -12.299 -1.988 -3.762 1.00 98.31 366 TYR A O 1
ATOM 2941 N N . THR A 1 367 ? -13.277 -1.346 -1.855 1.00 98.31 367 THR A N 1
ATOM 2942 C CA . THR A 1 367 ? -13.816 -0.090 -2.384 1.00 98.31 367 THR A CA 1
ATOM 2943 C C . THR A 1 367 ? -13.458 1.060 -1.458 1.00 98.31 367 THR A C 1
ATOM 2945 O O . THR A 1 367 ? -13.787 1.031 -0.277 1.00 98.31 367 THR A O 1
ATOM 2948 N N . GLN A 1 368 ? -12.834 2.102 -2.003 1.00 98.44 368 GLN A N 1
ATOM 2949 C CA . GLN A 1 368 ? -12.520 3.324 -1.275 1.00 98.44 368 GLN A CA 1
ATOM 2950 C C . GLN A 1 368 ? -13.334 4.509 -1.784 1.00 98.44 368 GLN A C 1
ATOM 2952 O O . GLN A 1 368 ? -13.113 5.003 -2.892 1.00 98.44 368 GLN A O 1
ATOM 2957 N N . MET A 1 369 ? -14.233 5.001 -0.932 1.00 98.25 369 MET A N 1
ATOM 2958 C CA . MET A 1 369 ? -15.066 6.171 -1.210 1.00 98.25 369 MET A CA 1
ATOM 2959 C C . MET A 1 369 ? -14.278 7.468 -0.991 1.00 98.25 369 MET A C 1
ATOM 2961 O O . MET A 1 369 ? -13.457 7.536 -0.081 1.00 98.25 369 MET A O 1
ATOM 2965 N N . PRO A 1 370 ? -14.506 8.542 -1.764 1.00 97.75 370 PRO A N 1
ATOM 2966 C CA . PRO A 1 370 ? -13.590 9.684 -1.796 1.00 97.75 370 PRO A CA 1
ATOM 2967 C C . PRO A 1 370 ? -13.763 10.657 -0.620 1.00 97.75 370 PRO A C 1
ATOM 2969 O O . PRO A 1 370 ? -12.841 11.417 -0.322 1.00 97.75 370 PRO A O 1
ATOM 2972 N N . GLY A 1 371 ? -14.918 10.632 0.060 1.00 96.38 371 GLY A N 1
ATOM 2973 C CA . GLY A 1 371 ? -15.334 11.655 1.027 1.00 96.38 371 GLY A CA 1
ATOM 2974 C C . GLY A 1 371 ? -14.310 11.907 2.136 1.00 96.38 371 GLY A C 1
ATOM 2975 O O . GLY A 1 371 ? -13.614 12.922 2.131 1.00 96.38 371 GLY A O 1
ATOM 2976 N N . ALA A 1 372 ? -14.189 10.970 3.077 1.00 96.62 372 ALA A N 1
ATOM 2977 C CA . ALA A 1 372 ? -13.313 11.105 4.246 1.00 96.62 372 ALA A CA 1
ATOM 2978 C C . ALA A 1 372 ? -12.344 9.924 4.421 1.00 96.62 372 ALA A C 1
ATOM 2980 O O . ALA A 1 372 ? -11.769 9.751 5.503 1.00 96.62 372 ALA A O 1
ATOM 2981 N N . SER A 1 373 ? -12.161 9.128 3.363 1.00 98.00 373 SER A N 1
ATOM 2982 C CA . SER A 1 373 ? -11.294 7.961 3.421 1.00 98.00 373 SER A CA 1
ATOM 2983 C C . SER A 1 373 ? -9.813 8.321 3.338 1.00 98.00 373 SER A C 1
ATOM 2985 O O . SER A 1 373 ? -9.430 9.358 2.789 1.00 98.00 373 SER A O 1
ATOM 2987 N N . TYR A 1 374 ? -8.977 7.445 3.889 1.00 98.62 374 TYR A N 1
ATOM 2988 C CA . TYR A 1 374 ? -7.532 7.472 3.705 1.00 98.62 374 TYR A CA 1
ATOM 2989 C C . TYR A 1 374 ? -6.925 6.092 3.971 1.00 98.62 374 TYR A C 1
ATOM 2991 O O . TYR A 1 374 ? -7.347 5.416 4.909 1.00 98.62 374 TYR A O 1
ATOM 2999 N N . VAL A 1 375 ? -5.895 5.705 3.219 1.00 98.50 375 VAL A N 1
ATOM 3000 C CA . VAL A 1 375 ? -5.051 4.537 3.511 1.00 98.50 375 VAL A CA 1
ATOM 3001 C C . VAL A 1 375 ? -3.588 4.940 3.425 1.00 98.50 375 VAL A C 1
ATOM 3003 O O . VAL A 1 375 ? -3.128 5.501 2.427 1.00 98.50 375 VAL A O 1
ATOM 3006 N N . ASN A 1 376 ? -2.859 4.678 4.503 1.00 97.88 376 ASN A N 1
ATOM 3007 C CA . ASN A 1 376 ? -1.445 5.010 4.613 1.00 97.88 376 ASN A CA 1
ATOM 3008 C C . ASN A 1 376 ? -0.546 3.858 4.115 1.00 97.88 376 ASN A C 1
ATOM 3010 O O . ASN A 1 376 ? -1.019 2.793 3.733 1.00 97.88 376 ASN A O 1
ATOM 3014 N N . PHE A 1 377 ? 0.773 4.057 4.127 1.00 97.12 377 PHE A N 1
ATOM 3015 C CA . PHE A 1 377 ? 1.716 2.983 3.812 1.00 97.12 377 PHE A CA 1
ATOM 3016 C C . PHE A 1 377 ? 1.739 1.916 4.922 1.00 97.12 377 PHE A C 1
ATOM 3018 O O . PHE A 1 377 ? 1.514 2.214 6.106 1.00 97.12 377 PHE A O 1
ATOM 3025 N N . ASN A 1 378 ? 2.074 0.681 4.542 1.00 97.56 378 ASN A N 1
ATOM 3026 C CA . ASN A 1 378 ? 2.081 -0.496 5.407 1.00 97.56 378 ASN A CA 1
ATOM 3027 C C . ASN A 1 378 ? 0.732 -0.724 6.108 1.00 97.56 378 ASN A C 1
ATOM 3029 O O . ASN A 1 378 ? 0.685 -1.204 7.237 1.00 97.56 378 ASN A O 1
ATOM 3033 N N . SER A 1 379 ? -0.371 -0.338 5.471 1.00 98.25 379 SER A N 1
ATOM 3034 C CA . SER A 1 379 ? -1.722 -0.568 5.971 1.00 98.25 379 SER A CA 1
ATOM 3035 C C . SER A 1 379 ? -2.692 -0.904 4.847 1.00 98.25 379 SER A C 1
ATOM 3037 O O . SER A 1 379 ? -2.346 -0.824 3.669 1.00 98.25 379 SER A O 1
ATOM 3039 N N . GLY A 1 380 ? -3.902 -1.318 5.215 1.00 98.19 380 GLY A N 1
ATOM 3040 C CA . GLY A 1 380 ? -4.984 -1.562 4.266 1.00 98.19 380 GLY A CA 1
ATOM 3041 C C . GLY A 1 380 ? -5.807 -2.800 4.600 1.00 98.19 380 GLY A C 1
ATOM 3042 O O . GLY A 1 380 ? -5.889 -3.192 5.767 1.00 98.19 380 GLY A O 1
ATOM 3043 N N . SER A 1 381 ? -6.442 -3.383 3.584 1.00 98.25 381 SER A N 1
ATOM 3044 C CA . SER A 1 381 ? -7.399 -4.488 3.726 1.00 98.25 381 SER A CA 1
ATOM 3045 C C . SER A 1 381 ? -6.850 -5.786 3.159 1.00 98.25 381 SER A C 1
ATOM 3047 O O . SER A 1 381 ? -6.319 -5.801 2.053 1.00 98.25 381 SER A O 1
ATOM 3049 N N . LEU A 1 382 ? -7.029 -6.883 3.895 1.00 98.12 382 LEU A N 1
ATOM 3050 C CA . LEU A 1 382 ? -6.664 -8.229 3.453 1.00 98.12 382 LEU A CA 1
ATOM 3051 C C . LEU A 1 382 ? -7.675 -8.849 2.470 1.00 98.12 382 LEU A C 1
ATOM 3053 O O . LEU A 1 382 ? -7.355 -9.855 1.846 1.00 98.12 382 LEU A O 1
ATOM 3057 N N . GLY A 1 383 ? -8.864 -8.261 2.306 1.00 96.88 383 GLY A N 1
ATOM 3058 C CA . GLY A 1 383 ? -9.891 -8.727 1.365 1.00 96.88 383 GLY A CA 1
ATOM 3059 C C . GLY A 1 383 ? -10.913 -7.641 1.026 1.00 96.88 383 GLY A C 1
ATOM 3060 O O . GLY A 1 383 ? -10.582 -6.448 1.042 1.00 96.88 383 GLY A O 1
ATOM 3061 N N . ALA A 1 384 ? -12.159 -8.051 0.779 1.00 97.56 384 ALA A N 1
ATOM 3062 C CA . ALA A 1 384 ? -13.266 -7.133 0.528 1.00 97.56 384 ALA A CA 1
ATOM 3063 C C . ALA A 1 384 ? -13.487 -6.219 1.740 1.00 97.56 384 ALA A C 1
ATOM 3065 O O . ALA A 1 384 ? -13.493 -6.679 2.882 1.00 97.56 384 ALA A O 1
ATOM 3066 N N . CYS A 1 385 ? -13.624 -4.918 1.500 1.00 97.88 385 CYS A N 1
ATOM 3067 C CA . CYS A 1 385 ? -13.817 -3.909 2.538 1.00 97.88 385 CYS A CA 1
ATOM 3068 C C . CYS A 1 385 ? -14.390 -2.647 1.889 1.00 97.88 385 CYS A C 1
ATOM 3070 O O . CYS A 1 385 ? -13.862 -2.172 0.879 1.00 97.88 385 CYS A O 1
ATOM 3072 N N . MET A 1 386 ? -15.471 -2.121 2.463 1.00 98.31 386 MET A N 1
ATOM 3073 C CA . MET A 1 386 ? -15.950 -0.778 2.156 1.00 98.31 386 MET A CA 1
ATOM 3074 C C . MET A 1 386 ? -15.183 0.195 3.049 1.00 98.31 386 MET A C 1
ATOM 3076 O O . MET A 1 386 ? -15.249 0.093 4.272 1.00 98.31 386 MET A O 1
ATOM 3080 N N . ASN A 1 387 ? -14.409 1.101 2.454 1.00 98.62 387 ASN A N 1
ATOM 3081 C CA . ASN A 1 387 ? -13.641 2.093 3.191 1.00 98.62 387 ASN A CA 1
ATOM 3082 C C . ASN A 1 387 ? -14.077 3.519 2.864 1.00 98.62 387 ASN A C 1
ATOM 3084 O O . ASN A 1 387 ? -13.761 4.084 1.815 1.00 98.62 387 ASN A O 1
ATOM 3088 N N . GLU A 1 388 ? -14.707 4.138 3.846 1.00 98.56 388 GLU A N 1
ATOM 3089 C CA . GLU A 1 388 ? -15.122 5.533 3.850 1.00 98.56 388 GLU A CA 1
ATOM 3090 C C . GLU A 1 388 ? -14.411 6.342 4.957 1.00 98.56 388 GLU A C 1
ATOM 3092 O O . GLU A 1 388 ? -14.685 7.533 5.147 1.00 98.56 388 GLU A O 1
ATOM 3097 N N . GLY A 1 389 ? -13.471 5.715 5.678 1.00 98.56 389 GLY A N 1
ATOM 3098 C CA . GLY A 1 389 ? -12.727 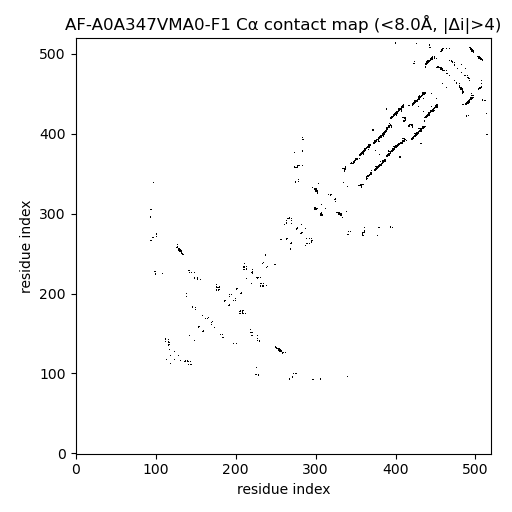6.290 6.799 1.00 98.56 389 GLY A CA 1
ATOM 3099 C C . GLY A 1 389 ? -11.202 6.166 6.678 1.00 98.56 389 GLY A C 1
ATOM 3100 O O . GLY A 1 389 ? -10.631 5.869 5.628 1.00 98.56 389 GLY A O 1
ATOM 3101 N N . ARG A 1 390 ? -10.497 6.472 7.770 1.00 98.56 390 ARG A N 1
ATOM 3102 C CA . ARG A 1 390 ? -9.036 6.637 7.793 1.00 98.56 390 ARG A CA 1
ATOM 3103 C C . ARG A 1 390 ? -8.343 5.430 8.417 1.00 98.56 390 ARG A C 1
ATOM 3105 O O . ARG A 1 390 ? -8.456 5.189 9.620 1.00 98.56 390 ARG A O 1
ATOM 3112 N N . ILE A 1 391 ? -7.556 4.736 7.601 1.00 98.25 391 ILE A N 1
ATOM 3113 C CA . ILE A 1 391 ? -6.719 3.590 7.954 1.00 98.25 391 ILE A CA 1
ATOM 3114 C C . ILE A 1 391 ? -5.271 4.077 8.122 1.00 98.25 391 ILE A C 1
ATOM 3116 O O . ILE A 1 391 ? -4.529 4.274 7.153 1.00 98.25 391 ILE A O 1
ATOM 3120 N N . SER A 1 392 ? -4.863 4.298 9.373 1.00 97.00 392 SER A N 1
ATOM 3121 C CA . SER A 1 392 ? -3.510 4.769 9.708 1.00 97.00 392 SER A CA 1
ATOM 3122 C C . SER A 1 392 ? -2.416 3.765 9.318 1.00 97.00 392 SER A C 1
ATOM 3124 O O . SER A 1 392 ? -2.689 2.593 9.067 1.00 97.00 392 SER A O 1
ATOM 3126 N N . SER A 1 393 ? -1.152 4.206 9.286 1.00 94.81 393 SER A N 1
ATOM 3127 C CA . SER A 1 393 ? -0.025 3.316 8.963 1.00 94.81 393 SER A CA 1
ATOM 3128 C C . SER A 1 393 ? 0.056 2.147 9.944 1.00 94.81 393 SER A C 1
ATOM 3130 O O . SER A 1 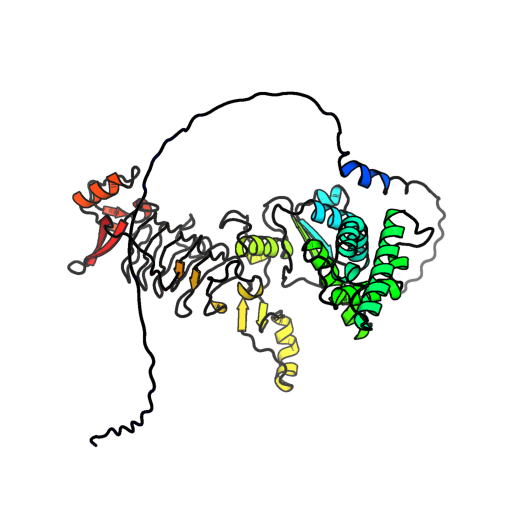393 ? -0.207 2.307 11.139 1.00 94.81 393 SER A O 1
ATOM 3132 N N . SER A 1 394 ? 0.442 0.980 9.427 1.00 94.50 394 SER A N 1
ATOM 3133 C CA . SER A 1 394 ? 0.485 -0.295 10.149 1.00 94.50 394 SER A CA 1
ATOM 3134 C C . SER A 1 394 ? -0.879 -0.860 10.553 1.00 94.50 394 SER A C 1
ATOM 3136 O O . SER A 1 394 ? -0.907 -1.922 11.165 1.00 94.50 394 SER A O 1
ATOM 3138 N N . VAL A 1 395 ? -2.012 -0.228 10.225 1.00 97.88 395 VAL A N 1
ATOM 3139 C CA . VAL A 1 395 ? -3.340 -0.812 10.480 1.00 97.88 395 VAL A CA 1
ATOM 3140 C C . VAL A 1 395 ? -3.651 -1.913 9.467 1.00 97.88 395 VAL A C 1
ATOM 3142 O O . VAL A 1 395 ? -3.468 -1.731 8.268 1.00 97.88 395 VAL A O 1
ATOM 3145 N N . VAL A 1 396 ? -4.150 -3.050 9.947 1.00 98.56 396 VAL A N 1
ATOM 3146 C CA . VAL A 1 396 ? -4.581 -4.169 9.095 1.00 98.56 396 VAL A CA 1
ATOM 3147 C C . VAL A 1 396 ? -6.073 -4.391 9.294 1.00 98.56 396 VAL A C 1
ATOM 3149 O O . VAL A 1 396 ? -6.514 -4.512 10.437 1.00 98.56 396 VAL A O 1
ATOM 3152 N N . ILE A 1 397 ? -6.824 -4.439 8.196 1.00 98.75 397 ILE A N 1
ATOM 3153 C CA . ILE A 1 397 ? -8.267 -4.684 8.176 1.00 98.75 397 ILE A CA 1
ATOM 3154 C C . ILE A 1 397 ? -8.543 -6.083 7.625 1.00 98.75 397 ILE A C 1
ATOM 3156 O O . ILE A 1 397 ? -8.060 -6.445 6.550 1.00 98.75 397 ILE A O 1
ATOM 3160 N N . GLY A 1 398 ? -9.303 -6.874 8.376 1.00 98.50 398 GLY A N 1
ATOM 3161 C CA . GLY A 1 398 ? -9.791 -8.174 7.946 1.00 98.50 398 GLY A CA 1
ATOM 3162 C C . GLY A 1 398 ? -10.893 -8.059 6.897 1.00 98.50 398 GLY A C 1
ATOM 3163 O O . GLY A 1 398 ? -11.615 -7.068 6.817 1.00 98.50 398 GLY A O 1
ATOM 3164 N N . GLU A 1 399 ? -11.021 -9.111 6.099 1.00 96.94 399 GLU A N 1
ATOM 3165 C CA . GLU A 1 399 ? -12.055 -9.243 5.076 1.00 96.94 399 GLU A CA 1
ATOM 3166 C C . GLU A 1 399 ? -13.472 -9.079 5.645 1.00 96.94 399 GLU A C 1
ATOM 3168 O O . GLU A 1 399 ? -13.784 -9.527 6.750 1.00 96.94 399 GLU A O 1
ATOM 3173 N N . GLY A 1 400 ? -14.327 -8.428 4.866 1.00 96.19 400 GLY A N 1
ATOM 3174 C CA . GLY A 1 400 ? -15.727 -8.172 5.173 1.00 96.19 400 GLY A CA 1
ATOM 3175 C C . GLY A 1 400 ? -15.977 -7.052 6.174 1.00 96.19 400 GLY A C 1
ATOM 3176 O O . GLY A 1 400 ? -17.121 -6.814 6.551 1.00 96.19 400 GLY A O 1
ATOM 3177 N N . THR A 1 401 ? -14.928 -6.354 6.605 1.00 98.00 401 THR A N 1
ATOM 3178 C CA . THR A 1 401 ? -15.063 -5.202 7.494 1.00 98.00 401 THR A CA 1
ATOM 3179 C C . THR A 1 401 ? -15.455 -3.942 6.732 1.00 98.00 401 THR A C 1
ATOM 3181 O O . THR A 1 401 ? -14.860 -3.610 5.708 1.00 98.00 401 THR A O 1
ATOM 3184 N N . ASP A 1 402 ? -16.418 -3.208 7.282 1.00 97.94 402 ASP A N 1
ATOM 3185 C CA . ASP A 1 402 ? -16.870 -1.906 6.798 1.00 97.94 402 ASP A CA 1
ATOM 3186 C C . ASP A 1 402 ? -16.327 -0.785 7.701 1.00 97.94 402 ASP A C 1
ATOM 3188 O O . ASP A 1 402 ? -16.494 -0.798 8.930 1.00 97.94 402 ASP A O 1
ATOM 3192 N N . VAL A 1 403 ? -15.630 0.169 7.086 1.00 98.62 403 VAL A N 1
ATOM 3193 C CA . VAL A 1 403 ? -15.078 1.363 7.725 1.00 98.62 403 VAL A CA 1
ATOM 3194 C C . VAL A 1 403 ? -15.921 2.559 7.296 1.00 98.62 403 VAL A C 1
ATOM 3196 O O . VAL A 1 403 ? -15.641 3.194 6.281 1.00 98.62 403 VAL A O 1
ATOM 3199 N N . GLY A 1 404 ? -16.932 2.886 8.095 1.00 98.38 404 GLY A N 1
ATOM 3200 C CA . GLY A 1 404 ? -17.928 3.899 7.769 1.00 98.38 404 GLY A CA 1
ATOM 3201 C C . GLY A 1 404 ? -17.376 5.321 7.638 1.00 98.38 404 GLY A C 1
ATOM 3202 O O . GLY A 1 404 ? -16.273 5.655 8.086 1.00 98.38 404 GLY A O 1
ATOM 3203 N N . GLY A 1 405 ? -18.190 6.189 7.028 1.00 98.38 405 GLY A N 1
ATOM 3204 C CA . GLY A 1 405 ? -17.822 7.555 6.648 1.00 98.38 405 GLY A CA 1
ATOM 3205 C C . GLY A 1 405 ? -17.146 8.348 7.762 1.00 98.38 405 GLY A C 1
ATOM 3206 O O . GLY A 1 405 ? -17.744 8.619 8.801 1.00 98.38 405 GLY A O 1
ATOM 3207 N N . GLY A 1 406 ? -15.885 8.730 7.555 1.00 98.06 406 GLY A N 1
ATOM 3208 C CA . GLY A 1 406 ? -15.130 9.557 8.498 1.00 98.06 406 GLY A CA 1
ATOM 3209 C C . GLY A 1 406 ? -14.634 8.839 9.757 1.00 98.06 406 GLY A C 1
ATOM 3210 O O . GLY A 1 406 ? -13.982 9.493 10.584 1.00 98.06 406 GLY A O 1
ATOM 3211 N N . ALA A 1 407 ? -14.862 7.526 9.889 1.00 98.56 407 ALA A N 1
ATOM 3212 C CA . ALA A 1 407 ? -14.300 6.720 10.967 1.00 98.56 407 ALA A CA 1
ATOM 3213 C C . ALA A 1 407 ? -12.765 6.827 10.998 1.00 98.56 407 ALA A C 1
ATOM 3215 O O . ALA A 1 407 ? -12.108 7.049 9.978 1.00 98.56 407 ALA A O 1
ATOM 3216 N N . SER A 1 408 ? -12.174 6.693 12.182 1.00 97.81 408 SER A N 1
ATOM 3217 C CA . SER A 1 408 ? -10.735 6.828 12.402 1.00 97.81 408 SER A CA 1
ATOM 3218 C C . SER A 1 408 ? -10.186 5.584 13.070 1.00 97.81 408 SER A C 1
ATOM 3220 O O . SER A 1 408 ? -10.579 5.267 14.187 1.00 97.81 408 SER A O 1
ATOM 3222 N N . ILE A 1 409 ? -9.215 4.928 12.446 1.00 97.50 409 ILE A N 1
ATOM 3223 C CA . ILE A 1 409 ? -8.494 3.814 13.062 1.00 97.50 409 ILE A CA 1
ATOM 3224 C C . ILE A 1 409 ? -7.093 4.306 13.383 1.00 97.50 409 ILE A C 1
ATOM 3226 O O . ILE A 1 409 ? -6.349 4.715 12.486 1.00 97.50 409 ILE A O 1
ATOM 3230 N N . LEU A 1 410 ? -6.754 4.343 14.670 1.00 92.94 410 LEU A N 1
ATOM 3231 C CA . LEU A 1 410 ? -5.490 4.919 15.117 1.00 92.94 410 LEU A CA 1
ATOM 3232 C C . LEU A 1 410 ? -4.309 4.032 14.706 1.00 92.94 410 LEU A C 1
ATOM 3234 O O . LEU A 1 410 ? -4.398 2.808 14.666 1.00 92.94 410 LEU A O 1
ATOM 3238 N N . GLY A 1 411 ? -3.183 4.662 14.393 1.00 81.44 411 GLY A N 1
ATOM 3239 C CA . GLY A 1 411 ? -1.930 3.969 14.120 1.00 81.44 411 GLY A CA 1
ATOM 3240 C C . GLY A 1 411 ? -0.958 4.091 15.285 1.00 81.44 411 GLY A C 1
ATOM 3241 O O . GLY A 1 411 ? -1.252 4.685 16.324 1.00 81.44 411 GLY A O 1
ATOM 3242 N N . VAL A 1 412 ? 0.248 3.579 15.067 1.00 71.81 412 VAL A N 1
ATOM 3243 C CA . VAL A 1 412 ? 1.379 3.776 15.987 1.00 71.81 412 VAL A CA 1
ATOM 3244 C C . VAL A 1 412 ? 1.897 5.218 15.888 1.00 71.81 412 VAL A C 1
ATOM 3246 O O . VAL A 1 412 ? 2.104 5.887 16.896 1.00 71.81 412 VAL A O 1
ATOM 3249 N N . LEU A 1 413 ? 2.005 5.750 14.662 1.00 56.41 413 LEU A N 1
ATOM 3250 C CA . LEU A 1 413 ? 2.532 7.097 14.389 1.00 56.41 413 LEU A CA 1
ATOM 3251 C C . LEU A 1 413 ? 1.660 8.239 14.932 1.00 56.41 413 LEU A C 1
ATOM 3253 O O . LEU A 1 413 ? 2.163 9.335 15.148 1.00 56.41 413 LEU A O 1
ATOM 3257 N N . SER A 1 414 ? 0.367 8.004 15.173 1.00 52.81 414 SER A N 1
ATOM 3258 C CA . SER A 1 414 ? -0.554 9.021 15.701 1.00 52.81 414 SER A CA 1
ATOM 3259 C C . SER A 1 414 ? -0.416 9.266 17.214 1.00 52.81 414 SER A C 1
ATOM 3261 O O . SER A 1 414 ? -1.203 10.024 17.768 1.00 52.81 414 SER A O 1
ATOM 3263 N N . GLY A 1 415 ? 0.555 8.636 17.893 1.00 45.59 415 GLY A N 1
ATOM 3264 C CA . GLY A 1 415 ? 0.913 8.961 19.282 1.00 45.59 415 GLY A CA 1
ATOM 3265 C C . GLY A 1 415 ? 0.005 8.368 20.368 1.00 45.59 415 GLY A C 1
ATOM 3266 O O . GLY A 1 415 ? -0.006 8.872 21.486 1.00 45.59 415 GLY A O 1
ATOM 3267 N N . GLY A 1 416 ? -0.753 7.307 20.065 1.00 53.66 416 GLY A N 1
ATOM 3268 C CA . GLY A 1 416 ? -1.709 6.697 21.006 1.00 53.66 416 GLY A CA 1
ATOM 3269 C C . GLY A 1 416 ? -1.413 5.252 21.418 1.00 53.66 416 GLY A C 1
ATOM 3270 O O . GLY A 1 416 ? -1.881 4.824 22.469 1.00 53.66 416 GLY A O 1
ATOM 3271 N N . ASN A 1 417 ? -0.641 4.505 20.622 1.00 61.31 417 ASN A N 1
ATOM 3272 C CA . ASN A 1 417 ? -0.398 3.077 20.824 1.00 61.31 417 ASN A CA 1
ATOM 3273 C C . ASN A 1 417 ? 1.058 2.712 20.532 1.00 61.31 417 ASN A C 1
ATOM 3275 O O . ASN A 1 417 ? 1.631 3.183 19.554 1.00 61.31 417 ASN A O 1
ATOM 3279 N N . THR A 1 418 ? 1.634 1.829 21.349 1.00 73.69 418 THR A N 1
ATOM 3280 C CA . THR A 1 418 ? 2.958 1.230 21.106 1.00 73.69 418 THR A CA 1
ATOM 3281 C C . THR A 1 418 ? 2.892 0.026 20.168 1.00 73.69 418 THR A C 1
ATOM 3283 O O . THR A 1 418 ? 3.884 -0.300 19.527 1.00 73.69 418 THR A O 1
ATOM 3286 N N . GLN A 1 419 ? 1.727 -0.622 20.075 1.00 84.38 419 GLN A N 1
ATOM 3287 C CA . GLN A 1 419 ? 1.472 -1.770 19.207 1.00 84.38 419 GLN A CA 1
ATOM 3288 C C . GLN A 1 419 ? 0.501 -1.389 18.080 1.00 84.38 419 GLN A C 1
ATOM 3290 O O . GLN A 1 419 ? -0.447 -0.637 18.322 1.00 84.38 419 GLN A O 1
ATOM 3295 N N . PRO A 1 420 ? 0.703 -1.887 16.851 1.00 90.69 420 PRO A N 1
ATOM 3296 C CA . PRO A 1 420 ? -0.166 -1.563 15.726 1.00 90.69 420 PRO A CA 1
ATOM 3297 C C . PRO A 1 420 ? -1.563 -2.188 15.874 1.00 90.69 420 PRO A C 1
ATOM 3299 O O . PRO A 1 420 ? -1.706 -3.336 16.293 1.00 90.69 420 PRO A O 1
ATOM 3302 N N . ILE A 1 421 ? -2.599 -1.431 15.492 1.00 95.50 421 ILE A N 1
ATOM 3303 C CA . ILE A 1 421 ? -4.005 -1.860 15.569 1.00 95.50 421 ILE A CA 1
ATOM 3304 C C . ILE A 1 421 ? -4.347 -2.814 14.426 1.00 95.50 421 ILE A C 1
ATOM 3306 O O . ILE A 1 421 ? -4.109 -2.502 13.260 1.00 95.50 421 ILE A O 1
ATOM 3310 N N . SER A 1 422 ? -4.972 -3.944 14.743 1.00 97.88 422 SER A N 1
ATOM 3311 C CA . SER A 1 422 ? -5.644 -4.804 13.762 1.00 97.88 422 SER A CA 1
ATOM 3312 C C . SER A 1 422 ? -7.151 -4.789 13.989 1.00 97.88 422 SER A C 1
ATOM 3314 O O . SER A 1 422 ? -7.596 -4.838 15.134 1.00 97.88 422 SER A O 1
ATOM 3316 N N . ILE A 1 423 ? -7.922 -4.748 12.908 1.00 98.62 423 ILE A N 1
ATOM 3317 C CA . ILE A 1 423 ? -9.370 -4.954 12.918 1.00 98.62 423 ILE A CA 1
ATOM 3318 C C . ILE A 1 423 ? -9.634 -6.299 12.251 1.00 98.62 423 ILE A C 1
ATOM 3320 O O . ILE A 1 423 ? -9.137 -6.531 11.149 1.00 98.62 423 ILE A O 1
ATOM 3324 N N . GLY A 1 424 ? -10.360 -7.183 12.931 1.00 98.19 424 GLY A N 1
ATOM 3325 C CA . GLY A 1 424 ? -10.688 -8.516 12.440 1.00 98.19 424 GLY A CA 1
ATOM 3326 C C . GLY A 1 424 ? -11.617 -8.510 11.228 1.00 98.19 424 GLY A C 1
ATOM 3327 O O . GLY A 1 424 ? -11.833 -7.492 10.566 1.00 98.19 424 GLY A O 1
ATOM 3328 N N . LYS A 1 425 ? -12.158 -9.684 10.922 1.00 97.50 425 LYS A N 1
ATOM 3329 C CA . LYS A 1 425 ? -13.121 -9.894 9.843 1.00 97.50 425 LYS A CA 1
ATOM 3330 C C . LYS A 1 425 ? -14.512 -9.425 10.237 1.00 97.50 425 LYS A C 1
ATOM 3332 O O . LYS A 1 425 ? -14.869 -9.452 11.417 1.00 97.50 425 LYS A O 1
ATOM 3337 N N . ASN A 1 426 ? -15.320 -9.079 9.238 1.00 96.06 426 ASN A N 1
ATOM 3338 C CA . ASN A 1 426 ? -16.748 -8.792 9.393 1.00 96.06 426 ASN A CA 1
ATOM 3339 C C . ASN A 1 426 ? -17.051 -7.780 10.509 1.00 96.06 426 ASN A C 1
ATOM 3341 O O . ASN A 1 426 ? -18.011 -7.958 11.250 1.00 96.06 426 ASN A O 1
ATOM 3345 N N . CYS A 1 427 ? -16.206 -6.767 10.704 1.00 98.00 427 CYS A N 1
ATOM 3346 C CA . CYS A 1 427 ? -16.458 -5.702 11.671 1.00 98.00 427 CYS A CA 1
ATOM 3347 C C . CYS A 1 427 ? -17.243 -4.551 11.034 1.00 98.00 427 CYS A C 1
ATOM 3349 O O . CYS A 1 427 ? -17.228 -4.368 9.820 1.00 98.00 427 CYS A O 1
ATOM 3351 N N . LEU A 1 428 ? -17.891 -3.734 11.863 1.00 98.06 428 LEU A N 1
ATOM 3352 C CA . LEU A 1 428 ? -18.548 -2.500 11.432 1.00 98.06 428 LEU A CA 1
ATOM 3353 C C . LEU A 1 428 ? -18.061 -1.334 12.287 1.00 98.06 428 LEU A C 1
ATOM 3355 O O . LEU A 1 428 ? -18.352 -1.264 13.484 1.00 98.06 428 LEU A O 1
ATOM 3359 N N . LEU A 1 429 ? -17.334 -0.407 11.671 1.00 98.50 429 LEU A N 1
ATOM 3360 C CA . LEU A 1 429 ? -16.944 0.848 12.300 1.00 98.50 429 LEU A CA 1
ATOM 3361 C C . LEU A 1 429 ? -17.905 1.934 11.828 1.00 98.50 429 LEU A C 1
ATOM 3363 O O . LEU A 1 429 ? -17.870 2.340 10.672 1.00 98.50 429 LEU A O 1
ATOM 3367 N N . GLY A 1 430 ? -18.800 2.372 12.707 1.00 98.25 430 GLY A N 1
ATOM 3368 C CA . GLY A 1 430 ? -19.816 3.361 12.380 1.00 98.25 430 GLY A CA 1
ATOM 3369 C C . GLY A 1 430 ? -19.221 4.701 11.948 1.00 98.25 430 GLY A C 1
ATOM 3370 O O . GLY A 1 430 ? -18.099 5.059 12.307 1.00 98.25 430 GLY A O 1
ATOM 3371 N N . ALA A 1 431 ? -20.005 5.477 11.201 1.00 98.38 431 ALA A N 1
ATOM 3372 C CA . ALA A 1 431 ? -19.590 6.795 10.731 1.00 98.38 431 ALA A CA 1
ATOM 3373 C C . ALA A 1 431 ? -19.055 7.669 11.880 1.00 98.38 431 ALA A C 1
ATOM 3375 O O . ALA A 1 431 ? -19.636 7.723 12.966 1.00 98.38 431 ALA A O 1
ATOM 3376 N N . ASN A 1 432 ? -17.941 8.359 11.641 1.00 98.44 432 ASN A N 1
ATOM 3377 C CA . ASN A 1 432 ? -17.244 9.199 12.619 1.00 98.44 432 ASN A CA 1
ATOM 3378 C C . ASN A 1 432 ? -16.857 8.499 13.939 1.00 98.44 432 ASN A C 1
ATOM 3380 O O . ASN A 1 432 ? -16.608 9.179 14.936 1.00 98.44 432 ASN A O 1
ATOM 3384 N N . SER A 1 433 ? -16.789 7.164 13.985 1.00 98.62 433 SER A N 1
ATOM 3385 C CA . SER A 1 433 ? -16.230 6.463 15.142 1.00 98.62 433 SER A CA 1
ATOM 3386 C C . SER A 1 433 ? -14.705 6.635 15.220 1.00 98.62 433 SER A C 1
ATOM 3388 O O . SER A 1 433 ? -14.035 6.973 14.242 1.00 98.62 433 SER A O 1
ATOM 3390 N N . VAL A 1 434 ? -14.122 6.380 16.389 1.00 97.94 434 VAL A N 1
ATOM 3391 C CA . VAL A 1 434 ? -12.671 6.337 16.598 1.00 97.94 434 VAL A CA 1
ATOM 3392 C C . VAL A 1 434 ? -12.301 5.018 17.264 1.00 97.94 434 VAL A C 1
ATOM 3394 O O . VAL A 1 434 ? -12.701 4.747 18.392 1.00 97.94 434 VAL A O 1
ATOM 3397 N N . THR A 1 435 ? -11.489 4.213 16.590 1.00 97.38 435 THR A N 1
ATOM 3398 C CA . THR A 1 435 ? -11.010 2.918 17.076 1.00 97.38 435 THR A CA 1
ATOM 3399 C C . THR A 1 435 ? -9.533 3.019 17.437 1.00 97.38 435 THR A C 1
ATOM 3401 O O . THR A 1 435 ? -8.659 3.108 16.574 1.00 97.38 435 THR A O 1
ATOM 3404 N N . GLY A 1 436 ? -9.263 3.039 18.739 1.00 95.31 436 GLY A N 1
ATOM 3405 C CA . GLY A 1 436 ? -7.937 3.152 19.343 1.00 95.31 436 GLY A CA 1
ATOM 3406 C C . GLY A 1 436 ? -7.404 1.862 19.970 1.00 95.31 436 GLY A C 1
ATOM 3407 O O . GLY A 1 436 ? -6.370 1.911 20.629 1.00 95.31 436 GLY A O 1
ATOM 3408 N N . ILE A 1 437 ? -8.080 0.728 19.779 1.00 95.56 437 ILE A N 1
ATOM 3409 C CA . ILE A 1 437 ? -7.648 -0.616 20.198 1.00 95.56 437 ILE A CA 1
ATOM 3410 C C . ILE A 1 437 ? -7.793 -1.598 19.031 1.00 95.56 437 ILE A C 1
ATOM 3412 O O . ILE A 1 437 ? -8.538 -1.318 18.093 1.00 95.56 437 ILE A O 1
ATOM 3416 N N . SER A 1 438 ? -7.126 -2.753 19.090 1.00 97.31 438 SER A N 1
ATOM 3417 C CA . SER A 1 438 ? -7.411 -3.835 18.140 1.00 97.31 438 SER A CA 1
ATOM 3418 C C . SER A 1 438 ? -8.795 -4.420 18.397 1.00 97.31 438 SER A C 1
ATOM 3420 O O . SER A 1 438 ? -9.233 -4.499 19.543 1.00 97.31 438 SER A O 1
ATOM 3422 N N . LEU A 1 439 ? -9.464 -4.870 17.342 1.00 98.06 439 LEU A N 1
ATOM 3423 C CA . LEU A 1 439 ? -10.736 -5.582 17.411 1.00 98.06 439 LEU A CA 1
ATOM 3424 C C . LEU A 1 439 ? -10.546 -6.977 16.821 1.00 98.06 439 LEU A C 1
ATOM 3426 O O . LEU A 1 439 ? -9.894 -7.114 15.786 1.00 98.06 439 LEU A O 1
ATOM 3430 N N . GLY A 1 440 ? -11.104 -7.994 17.477 1.00 97.44 440 GLY A N 1
ATOM 3431 C CA . GLY A 1 440 ? -11.261 -9.316 16.878 1.00 97.44 440 GLY A CA 1
ATOM 3432 C C . GLY A 1 440 ? -12.357 -9.310 15.812 1.00 97.44 440 GLY A C 1
ATOM 3433 O O . GLY A 1 440 ? -12.793 -8.253 15.357 1.00 97.44 440 GLY A O 1
ATOM 3434 N N . ASP A 1 441 ? -12.828 -10.487 15.429 1.00 97.12 441 ASP A N 1
ATOM 3435 C CA . ASP A 1 441 ? -13.842 -10.637 14.388 1.00 97.12 441 ASP A CA 1
ATOM 3436 C C . ASP A 1 441 ? -15.234 -10.209 14.877 1.00 97.12 441 ASP A C 1
ATOM 3438 O O . ASP A 1 441 ? -15.574 -10.357 16.051 1.00 97.12 441 ASP A O 1
ATOM 3442 N N . SER A 1 442 ? -16.089 -9.749 13.960 1.00 96.25 442 SER A N 1
ATOM 3443 C CA . SER A 1 442 ? -17.511 -9.452 14.212 1.00 96.25 442 SER A CA 1
ATOM 3444 C C . SER A 1 442 ? -17.776 -8.393 15.293 1.00 96.25 442 SER A C 1
ATOM 3446 O O . SER A 1 442 ? -18.805 -8.427 15.979 1.00 96.25 442 SER A O 1
ATOM 3448 N N . CYS A 1 443 ? -16.846 -7.454 15.466 1.00 98.06 443 CYS A N 1
ATOM 3449 C CA . CYS A 1 443 ? -17.000 -6.320 16.372 1.00 98.06 443 CYS A CA 1
ATOM 3450 C C . CYS A 1 443 ? -17.756 -5.159 15.715 1.00 98.06 443 CYS A C 1
ATOM 3452 O O . CYS A 1 443 ? -17.650 -4.923 14.513 1.00 98.06 443 CYS A O 1
ATOM 3454 N N . ILE A 1 444 ? -18.489 -4.395 16.522 1.00 98.38 444 ILE A N 1
ATOM 3455 C CA . ILE A 1 444 ? -19.248 -3.220 16.083 1.00 98.38 444 ILE A CA 1
ATOM 3456 C C . ILE A 1 444 ? -18.884 -2.035 16.968 1.00 98.38 444 ILE A C 1
ATOM 3458 O O . ILE A 1 444 ? -18.916 -2.140 18.193 1.00 98.38 444 ILE A O 1
ATOM 3462 N N . VAL A 1 445 ? -18.586 -0.894 16.356 1.00 98.50 445 VAL A N 1
ATOM 3463 C CA . VAL A 1 445 ? -18.466 0.394 17.045 1.00 98.50 445 VAL A CA 1
ATOM 3464 C C . VAL A 1 445 ? -19.542 1.308 16.480 1.00 98.50 445 VAL A C 1
ATOM 3466 O O . VAL A 1 445 ? -19.496 1.624 15.294 1.00 98.50 445 VAL A O 1
ATOM 3469 N N . ASP A 1 446 ? -20.523 1.713 17.290 1.00 98.25 446 ASP A N 1
ATOM 3470 C CA . ASP A 1 446 ? -21.576 2.618 16.811 1.00 98.25 446 ASP A CA 1
ATOM 3471 C C . ASP A 1 446 ? -20.994 3.971 16.347 1.00 98.25 446 ASP A C 1
ATOM 3473 O O . ASP A 1 446 ? -19.899 4.394 16.735 1.00 98.25 446 ASP A O 1
ATOM 3477 N N . ALA A 1 447 ? -21.754 4.660 15.494 1.00 98.38 447 ALA A N 1
ATOM 3478 C CA . ALA A 1 447 ? -21.368 5.951 14.936 1.00 98.38 447 ALA A CA 1
ATOM 3479 C C . ALA A 1 447 ? -21.061 6.991 16.030 1.00 98.38 447 ALA A C 1
ATOM 3481 O O . ALA A 1 447 ? -21.750 7.073 17.048 1.00 98.38 447 ALA A O 1
ATOM 3482 N N . GLY A 1 448 ? -20.020 7.795 15.808 1.00 97.44 448 GLY A N 1
ATOM 3483 C CA . GLY A 1 448 ? -19.585 8.860 16.717 1.00 97.44 448 GLY A CA 1
ATOM 3484 C C . GLY A 1 448 ? -18.887 8.394 18.001 1.00 97.44 448 GLY A C 1
ATOM 3485 O O . GLY A 1 448 ? -18.502 9.231 18.816 1.00 97.44 448 GLY A O 1
ATOM 3486 N N . ILE A 1 449 ? -18.704 7.086 18.211 1.00 97.19 449 ILE A N 1
ATOM 3487 C CA . ILE A 1 449 ? -18.091 6.561 19.438 1.00 97.19 449 ILE A CA 1
ATOM 3488 C C . ILE A 1 449 ? -16.577 6.485 19.317 1.00 97.19 449 ILE A C 1
ATOM 3490 O O . ILE A 1 449 ? -16.051 5.969 18.335 1.00 97.19 449 ILE A O 1
ATOM 3494 N N . ALA A 1 450 ? -15.875 6.904 20.371 1.00 97.00 450 ALA A N 1
ATOM 3495 C CA . ALA A 1 450 ? -14.442 6.697 20.521 1.00 97.00 450 ALA A CA 1
ATOM 3496 C C . ALA A 1 450 ? -14.125 5.568 21.517 1.00 97.00 450 ALA A C 1
ATOM 3498 O O . ALA A 1 450 ? -14.391 5.688 22.714 1.00 97.00 450 ALA A O 1
ATOM 3499 N N . ILE A 1 451 ? -13.493 4.495 21.039 1.00 96.00 451 ILE A N 1
ATOM 3500 C CA . ILE A 1 451 ? -12.967 3.392 21.852 1.00 96.00 451 ILE A CA 1
ATOM 3501 C C . ILE A 1 451 ? -11.453 3.519 21.941 1.00 96.00 451 ILE A C 1
ATOM 3503 O O . ILE A 1 451 ? -10.715 3.071 21.068 1.00 96.00 451 ILE A O 1
ATOM 3507 N N . LEU A 1 452 ? -10.985 4.149 23.014 1.00 94.38 452 LEU A N 1
ATOM 3508 C CA . LEU A 1 452 ? -9.563 4.368 23.281 1.00 94.38 452 LEU A CA 1
ATOM 3509 C C . LEU A 1 452 ? -9.052 3.386 24.340 1.00 94.38 452 LEU A C 1
ATOM 3511 O O . LEU A 1 452 ? -9.806 2.950 25.209 1.00 94.38 452 LEU A O 1
ATOM 3515 N N . ALA A 1 453 ? -7.748 3.097 24.335 1.00 92.38 453 ALA A N 1
ATOM 3516 C CA . ALA A 1 453 ? -7.129 2.137 25.255 1.00 92.38 453 ALA A CA 1
ATOM 3517 C C . ALA A 1 453 ? -7.415 2.418 26.747 1.00 92.38 453 ALA A C 1
ATOM 3519 O O . ALA A 1 453 ? -7.556 1.486 27.543 1.00 92.38 453 ALA A O 1
ATOM 3520 N N . GLY A 1 454 ? -7.512 3.698 27.128 1.00 91.94 454 GLY A N 1
ATOM 3521 C CA . GLY A 1 454 ? -7.827 4.141 28.490 1.00 91.94 454 GLY A CA 1
ATOM 3522 C C . GLY A 1 454 ? -9.317 4.344 28.788 1.00 91.94 454 GLY A C 1
ATOM 3523 O O . GLY A 1 454 ? -9.662 4.550 29.952 1.00 91.94 454 GLY A O 1
ATOM 3524 N N . GLY A 1 455 ? -10.186 4.292 27.772 1.00 93.38 455 GLY A N 1
ATOM 3525 C CA . GLY A 1 455 ? -11.627 4.489 27.927 1.00 93.38 455 GLY A CA 1
ATOM 3526 C C . GLY A 1 455 ? -12.236 3.414 28.821 1.00 93.38 455 GLY A C 1
ATOM 3527 O O . GLY A 1 455 ? -11.855 2.250 28.720 1.00 93.38 455 GLY A O 1
ATOM 3528 N N . LYS A 1 456 ? -13.147 3.801 29.717 1.00 97.38 456 LYS A N 1
ATOM 3529 C CA . LYS A 1 456 ? -13.859 2.873 30.604 1.00 97.38 456 LYS A CA 1
ATOM 3530 C C . LYS A 1 456 ? -15.163 2.443 29.943 1.00 97.38 456 LYS A C 1
ATOM 3532 O O . LYS A 1 456 ? -15.967 3.293 29.577 1.00 97.38 456 LYS A O 1
ATOM 3537 N N . VAL A 1 457 ? -15.349 1.138 29.824 1.00 98.44 457 VAL A N 1
ATOM 3538 C CA . VAL A 1 457 ? -16.490 0.489 29.184 1.00 98.44 457 VAL A CA 1
ATOM 3539 C C . VAL A 1 457 ? -17.210 -0.336 30.237 1.00 98.44 457 VAL A C 1
ATOM 3541 O O . VAL A 1 457 ? -16.587 -1.167 30.897 1.00 98.44 457 VAL A O 1
ATOM 3544 N N . PHE A 1 458 ? -18.501 -0.095 30.416 1.00 98.56 458 PHE A N 1
ATOM 3545 C CA . PHE A 1 458 ? -19.341 -0.902 31.291 1.00 98.56 458 PHE A CA 1
ATOM 3546 C C . PHE A 1 458 ? -19.910 -2.101 30.525 1.00 98.56 458 PHE A C 1
ATOM 3548 O O . PHE A 1 458 ? -20.379 -1.951 29.399 1.00 98.56 458 PHE A O 1
ATOM 3555 N N . ILE A 1 459 ? -19.867 -3.290 31.122 1.00 98.56 459 ILE A N 1
ATOM 3556 C CA . ILE A 1 459 ? -20.436 -4.513 30.543 1.00 98.56 459 ILE A CA 1
ATOM 3557 C C . ILE A 1 459 ? -21.297 -5.170 31.611 1.00 98.56 459 ILE A C 1
ATOM 3559 O O . ILE A 1 459 ? -20.794 -5.522 32.676 1.00 98.56 459 ILE A O 1
ATOM 3563 N N . GLU A 1 460 ? -22.587 -5.344 31.335 1.00 98.00 460 GLU A N 1
ATOM 3564 C CA . GLU A 1 460 ? -23.492 -6.007 32.273 1.00 98.00 460 GLU A CA 1
ATOM 3565 C C . GLU A 1 460 ? -23.052 -7.456 32.549 1.00 98.00 460 GLU A C 1
ATOM 3567 O O . GLU A 1 460 ? -22.579 -8.128 31.630 1.00 98.00 460 GLU A O 1
ATOM 3572 N N . PRO A 1 461 ? -23.253 -7.993 33.769 1.00 97.88 461 PRO A N 1
ATOM 3573 C CA . PRO A 1 461 ? -22.809 -9.345 34.119 1.00 97.88 461 PRO A CA 1
ATOM 3574 C C . PRO A 1 461 ? -23.281 -10.440 33.149 1.00 97.88 461 PRO A C 1
ATOM 3576 O O . PRO A 1 461 ? -22.513 -11.338 32.805 1.00 97.88 461 PRO A O 1
ATOM 3579 N N . ALA A 1 462 ? -24.524 -10.347 32.664 1.00 97.44 462 ALA A N 1
ATOM 3580 C CA . ALA A 1 462 ? -25.076 -11.296 31.697 1.00 97.44 462 ALA A CA 1
ATOM 3581 C C . ALA A 1 462 ? -24.361 -11.227 30.335 1.00 97.44 462 ALA A C 1
ATOM 3583 O O . ALA A 1 462 ? -24.123 -12.254 29.703 1.00 97.44 462 ALA A O 1
ATOM 3584 N N . GLU A 1 463 ? -23.974 -10.030 29.895 1.00 97.69 463 GLU A N 1
ATOM 3585 C CA . GLU A 1 463 ? -23.227 -9.827 28.652 1.00 97.69 463 GLU A CA 1
ATOM 3586 C C . GLU A 1 463 ? -21.753 -10.212 28.805 1.00 97.69 463 GLU A C 1
ATOM 3588 O O . GLU A 1 463 ? -21.168 -10.791 27.891 1.00 97.69 463 GLU A O 1
ATOM 3593 N N . ALA A 1 464 ? -21.163 -9.987 29.981 1.00 97.69 464 ALA A N 1
ATOM 3594 C CA . ALA A 1 464 ? -19.815 -10.440 30.303 1.00 97.69 464 ALA A CA 1
ATOM 3595 C C . ALA A 1 464 ? -19.705 -11.976 30.246 1.00 97.69 464 ALA A C 1
ATOM 3597 O O . ALA A 1 464 ? -18.721 -12.500 29.723 1.00 97.69 464 ALA A O 1
ATOM 3598 N N . ALA A 1 465 ? -20.732 -12.700 30.710 1.00 97.00 465 ALA A N 1
ATOM 3599 C CA . ALA A 1 465 ? -20.803 -14.156 30.585 1.00 97.00 465 ALA A CA 1
ATOM 3600 C C . ALA A 1 465 ? -20.831 -14.607 29.111 1.00 97.00 465 ALA A C 1
ATOM 3602 O O . ALA A 1 465 ? -20.014 -15.434 28.710 1.00 97.00 465 ALA A O 1
ATOM 3603 N N . LYS A 1 466 ? -21.675 -13.992 28.272 1.00 96.56 466 LYS A N 1
ATOM 3604 C CA . LYS A 1 466 ? -21.730 -14.286 26.824 1.00 96.56 466 LYS A CA 1
ATOM 3605 C C . LYS A 1 466 ? -20.418 -13.968 26.107 1.00 96.56 466 LYS A C 1
ATOM 3607 O O . LYS A 1 466 ? -19.995 -14.689 25.208 1.00 96.56 466 LYS A O 1
ATOM 3612 N N . LEU A 1 467 ? -19.754 -12.876 26.485 1.00 96.44 467 LEU A N 1
ATOM 3613 C CA . LEU A 1 467 ? -18.452 -12.517 25.928 1.00 96.44 467 LEU A CA 1
ATOM 3614 C C . LEU A 1 467 ? -17.361 -13.506 26.346 1.00 96.44 467 LEU A C 1
ATOM 3616 O O . LEU A 1 467 ? -16.502 -13.818 25.522 1.00 96.44 467 LEU A O 1
ATOM 3620 N N . LYS A 1 468 ? -17.416 -14.043 27.572 1.00 96.88 468 LYS A N 1
ATOM 3621 C CA . LYS A 1 468 ? -16.506 -15.094 28.053 1.00 96.88 468 LYS A CA 1
ATOM 3622 C C . LYS A 1 468 ? -16.637 -16.395 27.257 1.00 96.88 468 LYS A C 1
ATOM 3624 O O . LYS A 1 468 ? -15.629 -17.055 27.024 1.00 96.88 468 LYS A O 1
ATOM 3629 N N . GLU A 1 469 ? -17.845 -16.749 26.818 1.00 95.12 469 GLU A N 1
ATOM 3630 C CA . GLU A 1 469 ? -18.087 -17.953 26.006 1.00 95.12 469 GLU A CA 1
ATOM 3631 C C . GLU A 1 469 ? -17.342 -17.912 24.665 1.00 95.12 469 GLU A C 1
ATOM 3633 O O . GLU A 1 469 ? -16.788 -18.922 24.230 1.00 95.12 469 GLU A O 1
ATOM 3638 N N . VAL A 1 470 ? -17.286 -16.740 24.023 1.00 93.94 470 VAL A N 1
ATOM 3639 C CA . VAL A 1 470 ? -16.634 -16.566 22.711 1.00 93.94 470 VAL A CA 1
ATOM 3640 C C . VAL A 1 470 ? -15.184 -16.082 22.805 1.00 93.94 470 VAL A C 1
ATOM 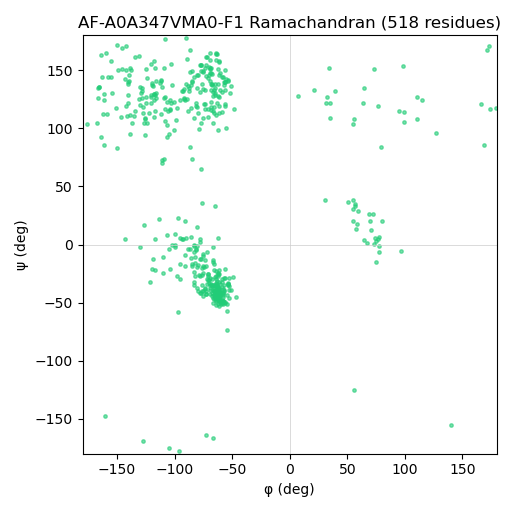3642 O O . VAL A 1 470 ? -14.428 -16.216 21.845 1.00 93.94 470 VAL A O 1
ATOM 3645 N N . ASN A 1 471 ? -14.771 -15.558 23.961 1.00 96.12 471 ASN A N 1
ATOM 3646 C CA . ASN A 1 471 ? -13.417 -15.080 24.224 1.00 96.12 471 ASN A CA 1
ATOM 3647 C C . ASN A 1 471 ? -12.849 -15.763 25.473 1.00 96.12 471 ASN A C 1
ATOM 3649 O O . ASN A 1 471 ? -13.034 -15.295 26.597 1.00 96.12 471 ASN A O 1
ATOM 3653 N N . LYS A 1 472 ? -12.108 -16.861 25.281 1.00 93.25 472 LYS A N 1
ATOM 3654 C CA . LYS A 1 472 ? -11.565 -17.668 26.390 1.00 93.25 472 LYS A CA 1
ATOM 3655 C C . LYS A 1 472 ? -10.679 -16.860 27.345 1.00 93.25 472 LYS A C 1
ATOM 3657 O O . LYS A 1 472 ? -10.746 -17.078 28.555 1.00 93.25 472 LYS A O 1
ATOM 3662 N N . ASP A 1 473 ? -9.939 -15.887 26.820 1.00 93.81 473 ASP A N 1
ATOM 3663 C CA . ASP A 1 473 ? -9.011 -15.047 27.588 1.00 93.81 473 ASP A CA 1
ATOM 3664 C C . ASP A 1 473 ? -9.674 -13.812 28.218 1.00 93.81 473 ASP A C 1
ATOM 3666 O O . ASP A 1 473 ? -9.035 -13.082 28.974 1.00 93.81 473 ASP A O 1
ATOM 3670 N N . PHE A 1 474 ? -10.964 -13.572 27.960 1.00 96.31 474 PHE A N 1
ATOM 3671 C CA . PHE A 1 474 ? -11.699 -12.481 28.597 1.00 96.31 474 PHE A CA 1
ATOM 3672 C C . PHE A 1 474 ? -11.805 -12.732 30.106 1.00 96.31 474 PHE A C 1
ATOM 3674 O O . PHE A 1 474 ? -12.209 -13.810 30.535 1.00 96.31 474 PHE A O 1
ATOM 3681 N N . VAL A 1 475 ? -11.440 -11.767 30.944 1.00 95.88 475 VAL A N 1
ATOM 3682 C CA . VAL A 1 475 ? -11.519 -11.898 32.408 1.00 95.88 475 VAL A CA 1
ATOM 3683 C C . VAL A 1 475 ? -12.676 -11.050 32.897 1.00 95.88 475 VAL A C 1
ATOM 3685 O O . VAL A 1 475 ? -12.672 -9.856 32.638 1.00 95.88 475 VAL A O 1
ATOM 3688 N N . ILE A 1 476 ? -13.646 -11.646 33.594 1.00 96.44 476 ILE A N 1
ATOM 3689 C CA . ILE A 1 476 ? -14.787 -10.906 34.146 1.00 96.44 476 ILE A CA 1
ATOM 3690 C C . ILE A 1 476 ? -14.321 -10.105 35.366 1.00 96.44 476 ILE A C 1
ATOM 3692 O O . ILE A 1 476 ? -13.836 -10.673 36.344 1.00 96.44 476 ILE A O 1
ATOM 3696 N N . GLU A 1 477 ? -14.492 -8.789 35.305 1.00 94.81 477 GLU A N 1
ATOM 3697 C CA . GLU A 1 477 ? -14.151 -7.859 36.380 1.00 94.81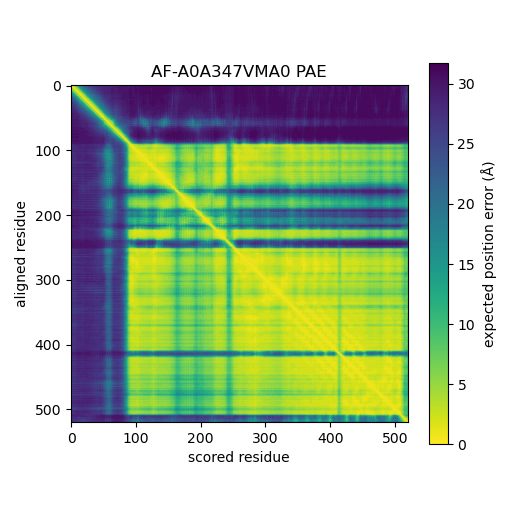 477 GLU A CA 1
ATOM 3698 C C . GLU A 1 477 ? -15.330 -7.712 37.345 1.00 94.81 477 GLU A C 1
ATOM 3700 O O . GLU A 1 477 ? -16.451 -7.431 36.923 1.00 94.81 477 GLU A O 1
ATOM 3705 N N . SER A 1 478 ? -15.082 -7.801 38.654 1.00 94.94 478 SER A N 1
ATOM 3706 C CA . SER A 1 478 ? -16.128 -7.625 39.678 1.00 94.94 478 SER A CA 1
ATOM 3707 C C . SER A 1 478 ? -16.779 -6.237 39.647 1.00 94.94 478 SER A C 1
ATOM 3709 O O . SER A 1 478 ? -17.926 -6.074 40.058 1.00 94.94 478 SER A O 1
ATOM 3711 N N . SER A 1 479 ? -16.058 -5.234 39.135 1.00 96.31 479 SER A N 1
ATOM 3712 C CA . SER A 1 479 ? -16.561 -3.869 38.953 1.00 96.31 479 SER A CA 1
ATOM 3713 C C . SER A 1 479 ? -17.479 -3.700 37.740 1.00 96.31 479 SER A C 1
ATOM 3715 O O . SER A 1 479 ? -18.095 -2.644 37.607 1.00 96.31 479 SER A O 1
ATOM 3717 N N . ASN A 1 480 ? -17.543 -4.691 36.839 1.00 97.94 480 ASN A N 1
ATOM 3718 C CA . ASN A 1 480 ? -18.197 -4.606 35.528 1.00 97.94 480 ASN A CA 1
ATOM 3719 C C . ASN A 1 480 ? -17.657 -3.483 34.616 1.00 97.94 480 ASN A C 1
ATOM 3721 O O . ASN A 1 480 ? -18.275 -3.152 33.604 1.00 97.94 480 ASN A O 1
ATOM 3725 N N . ILE A 1 481 ? -16.508 -2.889 34.955 1.00 98.12 481 ILE A N 1
ATOM 3726 C CA . ILE A 1 481 ? -15.872 -1.806 34.204 1.00 98.12 481 ILE A CA 1
ATOM 3727 C C . ILE A 1 481 ? -14.525 -2.282 33.668 1.00 98.12 481 ILE A C 1
ATOM 3729 O O . ILE A 1 481 ? -13.636 -2.681 34.415 1.00 98.12 481 ILE A O 1
ATOM 3733 N N . TYR A 1 482 ? -14.348 -2.133 32.361 1.00 98.19 482 TYR A N 1
ATOM 3734 C CA . TYR A 1 482 ? -13.185 -2.586 31.613 1.00 98.19 482 TYR A CA 1
ATOM 3735 C C . TYR A 1 482 ? -12.513 -1.382 30.965 1.00 98.19 482 TYR A C 1
ATOM 3737 O O . TYR A 1 482 ? -13.186 -0.499 30.435 1.00 98.19 482 TYR A O 1
ATOM 3745 N N . LYS A 1 483 ? -11.180 -1.317 30.974 1.00 96.06 483 LYS A N 1
ATOM 3746 C CA . LYS A 1 483 ? -10.486 -0.360 30.099 1.00 96.06 483 LYS A CA 1
ATOM 3747 C C . LYS A 1 483 ? -10.513 -0.891 28.667 1.00 96.06 483 LYS A C 1
ATOM 3749 O O . LYS A 1 483 ? -10.427 -2.100 28.482 1.00 96.06 483 LYS A O 1
ATOM 3754 N N . GLY A 1 484 ? -10.536 -0.018 27.662 1.00 95.12 484 GLY A N 1
ATOM 3755 C CA . GLY A 1 484 ? -10.520 -0.428 26.252 1.00 95.12 484 GLY A CA 1
ATOM 3756 C C . GLY A 1 484 ? -9.397 -1.421 25.934 1.00 95.12 484 GLY A C 1
ATOM 3757 O O . GLY A 1 484 ? -9.622 -2.416 25.258 1.00 95.12 484 GLY A O 1
ATOM 3758 N N . ARG A 1 485 ? -8.203 -1.234 26.512 1.00 93.94 485 ARG A N 1
ATOM 3759 C CA . ARG A 1 485 ? -7.076 -2.173 26.353 1.00 93.94 485 ARG A CA 1
ATOM 3760 C C . ARG A 1 485 ? -7.371 -3.603 26.827 1.00 93.94 485 ARG A C 1
ATOM 3762 O O . ARG A 1 485 ? -6.808 -4.534 26.270 1.00 93.94 485 ARG A O 1
ATOM 3769 N N . ASN A 1 486 ? -8.242 -3.782 27.823 1.00 94.56 486 ASN A N 1
ATOM 3770 C CA . ASN A 1 486 ? -8.648 -5.098 28.325 1.00 94.56 486 ASN A CA 1
ATOM 3771 C C . ASN A 1 486 ? -9.573 -5.825 27.329 1.00 94.56 486 ASN A C 1
ATOM 3773 O O . ASN A 1 486 ? -9.734 -7.035 27.419 1.00 94.56 486 ASN A O 1
ATOM 3777 N N . LEU A 1 487 ? -10.181 -5.086 26.396 1.00 96.94 487 LEU A N 1
ATOM 3778 C CA . LEU A 1 487 ? -11.093 -5.591 25.366 1.00 96.94 487 LEU A CA 1
ATOM 3779 C C . LEU A 1 487 ? -10.412 -5.710 23.992 1.00 96.94 487 LEU A C 1
ATOM 3781 O O . LEU A 1 487 ? -11.043 -6.110 23.018 1.00 96.94 487 LEU A O 1
ATOM 3785 N N . SER A 1 488 ? -9.130 -5.345 23.901 1.00 96.12 488 SER A N 1
ATOM 3786 C CA . SER A 1 488 ? -8.383 -5.333 22.646 1.00 96.12 488 SER A CA 1
ATOM 3787 C C . SER A 1 488 ? -8.230 -6.746 22.081 1.00 96.12 488 SER A C 1
ATOM 3789 O O . SER A 1 488 ? -7.786 -7.652 22.779 1.00 96.12 488 SER A O 1
ATOM 3791 N N . GLY A 1 489 ? -8.555 -6.918 20.800 1.00 96.50 489 GLY A N 1
ATOM 3792 C CA . GLY A 1 489 ? -8.454 -8.190 20.075 1.00 96.50 489 GLY A CA 1
ATOM 3793 C C . GLY A 1 489 ? -9.575 -9.187 20.373 1.00 96.50 489 GLY A C 1
ATOM 3794 O O . GLY A 1 489 ? -9.602 -10.254 19.770 1.00 96.50 489 GLY A O 1
ATOM 3795 N N . MET A 1 490 ? -10.507 -8.848 21.264 1.00 97.38 490 MET A N 1
ATOM 3796 C CA . MET A 1 490 ? -11.650 -9.702 21.568 1.00 97.38 490 MET A CA 1
ATOM 3797 C C . MET A 1 490 ? -12.645 -9.695 20.408 1.00 97.38 490 MET A C 1
ATOM 3799 O O . MET A 1 490 ? -12.839 -8.677 19.743 1.00 97.38 490 MET A O 1
ATOM 3803 N N . ASN A 1 491 ? -13.280 -10.839 20.183 1.00 97.00 491 ASN A N 1
ATOM 3804 C CA . ASN A 1 491 ? -14.261 -11.049 19.132 1.00 97.00 491 ASN A CA 1
ATOM 3805 C C . ASN A 1 491 ? -15.656 -10.651 19.603 1.00 97.00 491 ASN A C 1
ATOM 3807 O O . ASN A 1 491 ? -16.032 -10.858 20.763 1.00 97.00 491 ASN A O 1
ATOM 3811 N N . GLY A 1 492 ? -16.466 -10.178 18.664 1.00 96.31 492 GLY A N 1
ATOM 3812 C CA . GLY A 1 492 ? -17.904 -10.168 18.824 1.00 96.31 492 GLY A CA 1
ATOM 3813 C C . GLY A 1 492 ? -18.432 -9.145 19.822 1.00 96.31 492 GLY A C 1
ATOM 3814 O O . GLY A 1 492 ? -19.499 -9.375 20.395 1.00 96.31 492 GLY A O 1
ATOM 3815 N N . ILE A 1 493 ? -17.701 -8.053 20.051 1.00 97.88 493 ILE A N 1
ATOM 3816 C CA . ILE A 1 493 ? -18.095 -6.979 20.966 1.00 97.88 493 ILE A CA 1
ATOM 3817 C C . ILE A 1 493 ? -18.825 -5.878 20.197 1.00 97.88 493 ILE A C 1
ATOM 3819 O O . ILE A 1 493 ? -18.334 -5.398 19.178 1.00 97.88 493 ILE A O 1
ATOM 3823 N N . HIS A 1 494 ? -19.972 -5.436 20.708 1.00 98.31 494 HIS A N 1
ATOM 3824 C CA . HIS A 1 494 ? -20.663 -4.236 20.239 1.00 98.31 494 HIS A CA 1
ATOM 3825 C C . HIS A 1 494 ? -20.485 -3.111 21.257 1.00 98.31 494 HIS A C 1
ATOM 3827 O O . HIS A 1 494 ? -20.978 -3.207 22.377 1.00 98.31 494 HIS A O 1
ATOM 3833 N N . PHE A 1 495 ? -19.786 -2.047 20.866 1.00 98.50 495 PHE A N 1
ATOM 3834 C CA . PHE A 1 495 ? -19.605 -0.832 21.653 1.00 98.50 495 PHE A CA 1
ATOM 3835 C C . PHE A 1 495 ? -20.667 0.226 21.332 1.00 98.50 495 PHE A C 1
ATOM 3837 O O . PHE A 1 495 ? -20.892 0.551 20.162 1.00 98.50 495 PHE A O 1
ATOM 3844 N N . ARG A 1 496 ? -21.276 0.803 22.375 1.00 97.62 496 ARG A N 1
ATOM 3845 C CA . ARG A 1 496 ? -22.386 1.765 22.278 1.00 97.62 496 ARG A CA 1
ATOM 3846 C C . ARG A 1 496 ? -22.330 2.820 23.390 1.00 97.62 496 ARG A C 1
ATOM 3848 O O . ARG A 1 496 ? -21.890 2.528 24.494 1.00 97.62 496 ARG A O 1
ATOM 3855 N N . ILE A 1 497 ? -22.839 4.025 23.135 1.00 98.19 497 ILE A N 1
ATOM 3856 C CA . ILE A 1 497 ? -23.194 4.982 24.191 1.00 98.19 497 ILE A CA 1
ATOM 3857 C C . ILE A 1 497 ? -24.658 4.760 24.560 1.00 98.19 497 ILE A C 1
ATOM 3859 O O . ILE A 1 497 ? -25.536 4.820 23.699 1.00 98.19 497 ILE A O 1
ATOM 3863 N N . ASN A 1 498 ? -24.933 4.513 25.837 1.00 96.94 498 ASN A N 1
ATOM 3864 C CA . ASN A 1 498 ? -26.297 4.542 26.340 1.00 96.94 498 ASN A CA 1
ATOM 3865 C C . ASN A 1 498 ? -26.802 5.993 26.304 1.00 96.94 498 ASN A C 1
ATOM 3867 O O . ASN A 1 498 ? -26.283 6.866 26.995 1.00 96.94 498 ASN A O 1
ATOM 3871 N N . THR A 1 499 ? -27.817 6.258 25.486 1.00 97.19 499 THR A N 1
ATOM 3872 C CA . THR A 1 499 ? -28.326 7.614 25.237 1.00 97.19 499 THR A CA 1
ATOM 3873 C C . THR A 1 499 ? -29.127 8.198 26.400 1.00 97.19 499 THR A C 1
ATOM 3875 O O . THR A 1 499 ? -29.363 9.401 26.417 1.00 97.19 499 THR A O 1
ATOM 3878 N N . GLN A 1 500 ? -29.524 7.385 27.385 1.00 97.44 500 GLN A N 1
ATOM 3879 C CA . GLN A 1 500 ? -30.242 7.858 28.571 1.00 97.44 500 GLN A CA 1
ATOM 3880 C C . GLN A 1 500 ? -29.298 8.415 29.642 1.00 97.44 500 GLN A C 1
ATOM 3882 O O . GLN A 1 500 ? -29.678 9.332 30.364 1.00 97.44 500 GLN A O 1
ATOM 3887 N N . ASN A 1 501 ? -28.081 7.872 29.764 1.00 96.69 501 ASN A N 1
ATOM 3888 C CA . ASN A 1 501 ? -27.150 8.225 30.846 1.00 96.69 501 ASN A CA 1
ATOM 3889 C C . ASN A 1 501 ? -25.724 8.583 30.379 1.00 96.69 501 ASN A C 1
ATOM 3891 O O . ASN A 1 501 ? -24.878 8.917 31.205 1.00 96.69 501 ASN A O 1
ATOM 3895 N N . GLY A 1 502 ? -25.442 8.509 29.076 1.00 96.31 502 GLY A N 1
ATOM 3896 C CA . GLY A 1 502 ? -24.144 8.834 28.481 1.00 96.31 502 GLY A CA 1
ATOM 3897 C C . GLY A 1 502 ? -23.039 7.802 28.727 1.00 96.31 502 GLY A C 1
ATOM 3898 O O . GLY A 1 502 ? -21.891 8.043 28.356 1.00 96.31 502 GLY A O 1
ATOM 3899 N N . GLN A 1 503 ? -23.340 6.660 29.350 1.00 97.56 503 GLN A N 1
ATOM 3900 C CA . GLN A 1 503 ? -22.333 5.656 29.678 1.00 97.56 503 GLN A CA 1
ATOM 3901 C C . GLN A 1 503 ? -21.878 4.900 28.424 1.00 97.56 503 GLN A C 1
ATOM 3903 O O . GLN A 1 503 ? -22.698 4.421 27.639 1.00 97.56 503 GLN A O 1
ATOM 3908 N N . LEU A 1 504 ? -20.561 4.744 28.263 1.00 98.38 504 LEU A N 1
ATOM 3909 C CA . LEU A 1 504 ? -19.988 3.835 27.277 1.00 98.38 504 LEU A CA 1
ATOM 3910 C C . LEU A 1 504 ? -20.166 2.393 27.749 1.00 98.38 504 LEU A C 1
ATOM 3912 O O . LEU A 1 504 ? -19.614 1.996 28.777 1.00 98.38 504 LEU A O 1
ATOM 3916 N N . ILE A 1 505 ? -20.928 1.627 26.980 1.00 98.44 505 ILE A N 1
ATOM 3917 C CA . ILE A 1 505 ? -21.256 0.235 27.254 1.00 98.44 505 ILE A CA 1
ATOM 3918 C C . ILE A 1 505 ? -20.716 -0.682 26.158 1.00 98.44 505 ILE A C 1
ATOM 3920 O O . ILE A 1 505 ? -20.490 -0.257 25.020 1.00 98.44 505 ILE A O 1
ATOM 3924 N N . ALA A 1 506 ? -20.541 -1.954 26.498 1.00 98.19 506 ALA A N 1
ATOM 3925 C CA . ALA A 1 506 ? -20.331 -3.009 25.523 1.00 98.19 506 ALA A CA 1
ATOM 3926 C C . ALA A 1 506 ? -21.125 -4.269 25.869 1.00 98.19 506 ALA A C 1
ATOM 3928 O O . ALA A 1 506 ? -21.393 -4.552 27.035 1.00 98.19 506 ALA A O 1
ATOM 3929 N N . PHE A 1 507 ? -21.506 -5.013 24.837 1.00 97.62 507 PHE A N 1
ATOM 3930 C CA . PHE A 1 507 ? -22.287 -6.244 24.952 1.00 97.62 507 PHE A CA 1
ATOM 3931 C C . PHE A 1 507 ? -21.958 -7.206 23.805 1.00 97.62 507 PHE A C 1
ATOM 3933 O O . PHE A 1 507 ? -21.221 -6.852 22.877 1.00 97.62 507 PHE A O 1
ATOM 3940 N N . ARG A 1 508 ? -22.464 -8.444 23.863 1.00 96.38 508 ARG A N 1
ATOM 3941 C CA . ARG A 1 508 ? -22.241 -9.426 22.798 1.00 96.38 508 ARG A CA 1
ATOM 3942 C C . ARG A 1 508 ? -22.978 -8.984 21.532 1.00 96.38 508 ARG A C 1
ATOM 3944 O O . ARG A 1 508 ? -24.193 -8.818 21.525 1.00 96.38 508 ARG A O 1
ATOM 3951 N N . SER A 1 509 ? -22.239 -8.828 20.437 1.00 91.31 509 SER A N 1
ATOM 3952 C CA . SER A 1 509 ? -22.824 -8.609 19.114 1.00 91.31 509 SER A CA 1
ATOM 3953 C C . SER A 1 509 ? -23.658 -9.825 18.702 1.00 91.31 509 SER A C 1
ATOM 3955 O O . SER A 1 509 ? -23.137 -10.935 18.597 1.00 91.31 509 SER A O 1
ATOM 3957 N N . ASN A 1 510 ? -24.944 -9.602 18.434 1.00 73.12 510 ASN A N 1
ATOM 3958 C CA . ASN A 1 510 ? -25.873 -10.626 17.940 1.00 73.12 510 ASN A CA 1
ATOM 3959 C C . ASN A 1 510 ? -25.965 -10.641 16.406 1.00 73.12 510 ASN A C 1
ATOM 3961 O O . ASN A 1 510 ? -26.817 -11.327 15.844 1.00 73.12 510 ASN A O 1
ATOM 3965 N N . ARG A 1 511 ? -25.156 -9.822 15.720 1.00 64.56 511 ARG A N 1
ATOM 3966 C CA . ARG A 1 511 ? -25.312 -9.554 14.291 1.00 64.56 511 ARG A CA 1
ATOM 3967 C C . ARG A 1 511 ? -24.325 -10.383 13.477 1.00 64.56 511 ARG A C 1
ATOM 3969 O O . ARG A 1 511 ? -23.117 -10.255 13.647 1.00 64.56 511 ARG A O 1
ATOM 3976 N N . GLU A 1 512 ? -24.854 -11.181 12.558 1.00 60.12 512 GLU A N 1
ATOM 3977 C CA . GLU A 1 512 ? -24.094 -11.688 11.419 1.00 60.12 512 GLU A CA 1
ATOM 3978 C C . GLU A 1 512 ? -23.951 -10.523 10.426 1.00 60.12 512 GLU A C 1
ATOM 3980 O O . GLU A 1 512 ? -24.942 -10.057 9.857 1.00 60.12 512 GLU A O 1
ATOM 3985 N N . ILE A 1 513 ? -22.747 -9.964 10.291 1.00 56.88 513 ILE A N 1
ATOM 3986 C CA . ILE A 1 513 ? -22.486 -8.884 9.332 1.00 56.88 513 ILE A CA 1
ATOM 3987 C C . ILE A 1 513 ? -22.343 -9.534 7.955 1.00 56.88 513 ILE A C 1
ATOM 3989 O O . ILE A 1 513 ? -21.305 -10.106 7.634 1.00 56.88 513 ILE A O 1
ATOM 3993 N N . LYS A 1 514 ? -23.421 -9.496 7.164 1.00 54.41 514 LYS A N 1
ATOM 3994 C CA . LYS A 1 514 ? -23.405 -9.890 5.751 1.00 54.41 514 LYS A CA 1
ATOM 3995 C C . LYS A 1 514 ? -23.052 -8.671 4.907 1.00 54.41 514 LYS A C 1
ATOM 3997 O O . LYS A 1 514 ? -23.716 -7.641 5.021 1.00 54.41 514 LYS A O 1
ATOM 4002 N N . LEU A 1 515 ? -22.017 -8.796 4.078 1.00 51.38 515 LEU A N 1
ATOM 4003 C CA . LEU A 1 515 ? -21.681 -7.794 3.067 1.00 51.38 515 LEU A CA 1
ATOM 4004 C C . LEU A 1 515 ? -22.844 -7.629 2.084 1.00 51.38 515 LEU A C 1
ATOM 4006 O O . LEU A 1 515 ? -23.560 -8.589 1.789 1.00 51.38 515 LEU A O 1
ATOM 4010 N N . ASN A 1 516 ? -23.025 -6.415 1.569 1.00 55.28 516 ASN A N 1
ATOM 4011 C CA . ASN A 1 516 ? -23.972 -6.181 0.487 1.00 55.28 516 ASN A CA 1
ATOM 4012 C C . ASN A 1 516 ? -23.471 -6.897 -0.779 1.00 55.28 516 ASN A C 1
ATOM 4014 O O . ASN A 1 516 ? -22.427 -6.527 -1.316 1.00 55.28 516 ASN A O 1
ATOM 4018 N N . ALA A 1 517 ? -24.218 -7.904 -1.236 1.00 58.12 517 ALA A N 1
ATOM 4019 C CA . ALA A 1 517 ? -23.861 -8.730 -2.389 1.00 58.12 517 ALA A CA 1
ATOM 4020 C C . ALA A 1 517 ? -23.798 -7.945 -3.711 1.00 58.12 517 ALA A C 1
ATOM 4022 O O . ALA A 1 517 ? -23.097 -8.361 -4.623 1.00 58.12 517 ALA A O 1
ATOM 4023 N N . ASP A 1 518 ? -24.481 -6.801 -3.809 1.00 58.53 518 ASP A N 1
ATOM 4024 C CA . ASP A 1 518 ? -24.460 -5.967 -5.015 1.00 58.53 518 ASP A CA 1
ATOM 4025 C C . ASP A 1 518 ? -23.222 -5.044 -5.075 1.00 58.53 518 ASP A C 1
ATOM 4027 O O . ASP A 1 518 ? -22.976 -4.402 -6.096 1.00 58.53 518 ASP A O 1
ATOM 4031 N N . LEU A 1 519 ? -22.447 -4.931 -3.983 1.00 48.91 519 LEU A N 1
ATOM 4032 C CA . LEU A 1 519 ? -21.312 -4.001 -3.861 1.00 48.91 519 LEU A CA 1
ATOM 4033 C C . LEU A 1 519 ? -19.925 -4.667 -3.835 1.00 48.91 519 LEU A C 1
ATOM 4035 O O . LEU A 1 519 ? -18.938 -3.925 -3.920 1.00 48.91 519 LEU A O 1
ATOM 4039 N N . HIS A 1 520 ? -19.838 -5.998 -3.705 1.00 48.97 520 HIS A N 1
ATOM 4040 C CA . HIS A 1 520 ? -18.585 -6.736 -3.478 1.00 48.97 520 HIS A CA 1
ATOM 4041 C C . HIS A 1 520 ? -18.408 -7.950 -4.388 1.00 48.97 520 HIS A C 1
ATOM 4043 O O . HIS A 1 520 ? -19.338 -8.783 -4.433 1.00 48.97 520 HIS A O 1
#

InterPro domains:
  IPR001451 Hexapeptide repeat [PF14602] (420-453)
  IPR011004 Trimeric LpxA-like superfamily [SSF51161] (260-503)
  IPR026586 Type 2 tetrahydrodipicolinate N-succinyltransferase family [MF_02122] (62-520)
  IPR032784 2,3,4,5-tetrahydropyridine-2,6-dicarboxylate N-succinyltransferase, middle domain [PF14789] (297-336)
  IPR038361 2,3,4,5-tetrahydropyridine-2,6-dicarboxylate N-succinyltransferase, middle domain superfamily [G3DSA:3.30.60.70] (296-336)

pLDDT: mean 76.63, std 26.58, range [20.83, 98.75]

Mean predicted aligned error: 13.64 Å

Foldseek 3Di:
DDDDDDDDDDDDDDDDDDDDDDDDDDDDDDDDDDDDDDDDDDDDDDDDDDDDDPVVVVVPPPPPPDDDDDDDDDDDDDDDDDDPPPDPPPDDDQDDADPDFDDPDDVVLVVQLCVQQVPDPVQVPDQKHKAFFAPSSLLSSCLSCLVVQLVQLVPFVLLVCVVPDDDPLSVLLNVLSVVLNVLSVCSVVVVPPPDDSSRVCVPPSNLVSLLSNLVPVTCRCVVPVSRNVSSVLSNVVVVCCVPDVDDDPRRPDMDIDGDDLDADPALRVLLSQLLCLAQVVDAQPRGDCPPVQVRFDWFFDAPLDTDDPVNCVVCVVVCVVVVNRGDGPDTGRFDFSVSHDDQPEPLAEDPDRVQGTRQEYEAHQDYEDDQAHHDDHSEYENHREATQEYIDHSEYEYAQEYHEHHEAEDACVNPADPDGAYEEYNEYEAHCEYHQAHEYEQEYEHHNHYQGQADKAAEDPVQLVVQCVQFVQQDCDPVSIDGSVSNHRGYQKYWDQDPVPRGIYIGGHPDDRDDDPVRD

Secondary structure (DSSP, 8-state):
--------------------------------------------------PPPTHHHHTTTSTT---------------------S------------S---SS--HHHHHHHHHHTT--TTGGGSSEEEEE--HHHHHHHHHHTHHHHHHHHHH-HHHHGGGT---HHHHHHHHHHHHHHHHHHHHHTT---SS-HHHHHTSHHHHHHHHHHHHS---TTTS-HHHHHHHHHHHHHHHGGGT---S--GGG-EEEEE-S-PPP-SHHHHHHHHHHHHTTSS-TT-S--TTHHHHSPPEEEETTEEEEHHHHHHHHHHHHHTT------EEESSPBGGGT---SSTT-EES-GGGBBTT-EE-TTEEE-TTT-EE-TT-EESS-EEE-SEE-TT-EE-TTEEE-TT-EE--TTTTS-SS--EE-TT-EE-TT-EE-S-B-TT-EE-TT-EE-TT-EEE--HHHHHHHHHH-TT----TTSEEEGGGGTT-SSEEEEE-TTT--EEEEE--------TTT-

Sequence (520 aa):
MESNNAHCGDSTHSQKHSCCGGESKDSNHVDSKNHAQDSKNTESNHDKNAKKSPFSFFHNIFKKKGGTQTTNNTQDSKKTQDNEPIYKDNRKVIALNFPLLNFKENYGSFAVFAAAAGLDSKDLSQNEIIIDVDATFLINCLCLYAPFILEELTNSPEMQAYERVDSEAFKGFKERGEKLINFLTKFLNNEFEGLKVSEAFRNEAVLSAIIYLSDFNLTLGKTHKNIQLIFEILKVIYGNSLLDSRNDEFYKYQFIAFNEDKKSESLQVAYAKLHALSKGAAPLRSLNLDSIFGLFPNLAWSGNTPYELEYLRENEIEWRVNGRFPVIDYIDKFPRYLMQVLPQADNIRILDTSKTRFGAFLGAGYTQMPGASYVNFNSGSLGACMNEGRISSSVVIGEGTDVGGGASILGVLSGGNTQPISIGKNCLLGANSVTGISLGDSCIVDAGIAILAGGKVFIEPAEAAKLKEVNKDFVIESSNIYKGRNLSGMNGIHFRINTQNGQLIAFRSNREIKLNADLH

Solvent-accessible surface area (backbone atoms only — not comparable to full-atom values): 30840 Å² total; per-residue (Å²): 133,85,78,90,78,89,83,88,84,88,80,89,89,87,84,90,83,86,87,85,87,83,88,82,90,84,87,82,89,80,91,84,82,87,82,90,82,89,84,81,90,80,91,78,88,86,84,94,76,83,76,77,63,78,72,68,65,68,62,67,76,69,71,80,82,78,88,83,90,82,82,88,86,88,84,89,80,93,77,93,69,93,71,75,72,86,77,74,87,78,84,75,87,76,78,88,77,64,96,71,83,76,75,98,50,64,63,68,58,50,51,39,50,40,57,30,68,64,57,51,76,69,58,70,67,45,52,68,44,79,41,74,38,43,72,62,33,53,51,39,34,51,60,70,41,26,71,62,54,48,51,52,52,70,69,28,66,75,67,65,45,61,89,77,54,98,43,74,69,55,53,56,48,49,58,25,48,51,44,45,49,53,53,41,48,35,56,77,70,63,65,60,77,94,51,54,68,71,61,64,50,66,35,63,69,47,47,54,18,55,43,48,57,61,68,46,89,54,65,74,26,73,90,38,64,75,55,27,49,52,54,53,52,50,35,56,62,53,62,45,50,81,73,53,88,70,94,68,72,54,74,79,40,68,51,74,50,68,75,66,84,51,68,57,92,46,54,68,57,45,50,52,54,30,49,31,23,42,72,62,74,35,60,75,80,70,65,53,63,62,71,51,74,77,55,42,53,69,26,34,26,36,85,90,44,77,38,56,58,65,63,50,61,77,42,39,67,65,25,53,77,71,71,63,57,77,68,70,77,49,74,46,53,69,59,39,27,74,77,61,48,78,78,93,38,91,58,48,44,74,71,43,60,90,35,30,30,45,18,25,28,72,16,56,29,18,35,36,45,62,85,49,28,32,32,26,37,40,10,39,30,73,18,28,27,50,32,19,13,32,40,26,40,49,19,41,33,26,39,53,20,35,32,25,54,46,14,36,38,49,17,37,87,75,77,79,38,96,62,62,27,38,39,27,32,29,21,40,37,22,39,47,13,33,40,50,45,28,34,17,36,36,22,36,36,41,59,63,40,72,46,33,42,81,38,67,32,37,32,54,72,73,33,45,52,56,41,34,76,76,23,82,84,54,76,88,51,95,81,33,60,40,40,32,55,79,53,41,51,42,50,27,39,29,37,43,68,42,88,90,76,68,46,43,32,40,37,58,44,88,65,83,68,73,72,61,74,94,78,87

Radius of gyration: 32.66 Å; Cα contacts (8 Å, |Δi|>4): 826; chains: 1; bounding box: 110×83×88 Å